Protein AF-A0A534PWY9-F1 (afdb_monomer_lite)

Foldseek 3Di:
DDDDDDDDDDDDPPPDDDDDDDDDPPDDDDDPDPPDDDADDDCDCVGRVVVVVVCCVVVVHDDDDDDDDPVVPDDDDDDDDDDDDDDDDDDDDDDDDDDDDDDDDDPDDPDDDDWALDDAFQDDDQQPQFDWDDDPNFIKTKHWHRRLQLRPAFAEEEEEEAAAQPPQDYQQCSDLQFFRLSLLQNVCLLVLLFFTHMYMYHDDNHNQPALPPAPQRVVVRNCVRCVQRRGHHDLQRYAYAYAARLLVDCNGHLLVCLLVQCDYPNHHYQEHHYFLYQQDLVSLLSNQVSNVVPQHYEYHYEHQQCGSHNHGPDQCSSCVSNQQNDFDPDDDPQGDPVQFDPTKTWNVPHTPIYIHTHGNLVCLVVCQVVCVVSSRGNDPPGSRVSSSSVCSSRVRSVRGTRDVSSVVSSPDNDDPPPPPDDDDPPPPPDDDDQDVPQAAAEDFDPDPPFAAQDLDDFQDFDCQAFAQFWRDHPDPQTLFWWGQGVVRDTGGDDPCSQCFFFQRQDVPVVARQFGQQFGWTDDAFFTFTADRAKFFFAEKHQDPDPPPRQFMWTWTCHPSQKIKIFTQFGPVFQVVQVNDGGDIHHHGRGRTGWTDDPPGTTTGIFIFGHPDRDDDIDGVVVPSVVCNGGGRCRVVSSCCSRPHD

Structure (mmCIF, N/CA/C/O backbone):
data_AF-A0A534PWY9-F1
#
_entry.id   AF-A0A534PWY9-F1
#
loop_
_atom_site.group_PDB
_atom_site.id
_atom_site.type_symbol
_atom_site.label_atom_id
_atom_site.label_alt_id
_atom_site.label_comp_id
_atom_site.label_asym_id
_atom_site.label_entity_id
_atom_site.label_seq_id
_atom_site.pdbx_PDB_ins_code
_atom_site.Cartn_x
_atom_site.Cartn_y
_atom_site.Cartn_z
_atom_site.occupancy
_atom_site.B_iso_or_equiv
_atom_site.auth_seq_id
_atom_site.auth_comp_id
_atom_site.auth_asym_id
_atom_site.auth_atom_id
_atom_site.pdbx_PDB_model_num
ATOM 1 N N . MET A 1 1 ? -23.259 -20.822 -62.356 1.00 43.41 1 MET A N 1
ATOM 2 C CA . MET A 1 1 ? -21.806 -20.964 -62.559 1.00 43.41 1 MET A CA 1
ATOM 3 C C . MET A 1 1 ? -21.188 -19.603 -62.324 1.00 43.41 1 MET A C 1
ATOM 5 O O . MET A 1 1 ? -21.404 -18.714 -63.133 1.00 43.41 1 MET A O 1
ATOM 9 N N . ALA A 1 2 ? -20.560 -19.422 -61.169 1.00 28.80 2 ALA A N 1
ATOM 10 C CA . ALA A 1 2 ? -19.677 -18.302 -60.879 1.00 28.80 2 ALA A CA 1
ATOM 11 C C . ALA A 1 2 ? -18.667 -18.822 -59.855 1.00 28.80 2 ALA A C 1
ATOM 13 O O . ALA A 1 2 ? -19.056 -19.468 -58.879 1.00 28.80 2 ALA A O 1
ATOM 14 N N . ASP A 1 3 ? -17.400 -18.648 -60.193 1.00 30.19 3 ASP A N 1
ATOM 15 C CA . ASP A 1 3 ? -16.276 -19.417 -59.693 1.00 30.19 3 ASP A CA 1
ATOM 16 C C . ASP A 1 3 ? -15.958 -19.168 -58.218 1.00 30.19 3 ASP A C 1
ATOM 18 O O . ASP A 1 3 ? -15.994 -18.048 -57.709 1.00 30.19 3 ASP A O 1
ATOM 22 N N . SER A 1 4 ? -15.607 -20.266 -57.550 1.00 35.75 4 SER A N 1
ATOM 23 C CA . SER A 1 4 ? -14.857 -20.272 -56.303 1.00 35.75 4 SER A CA 1
ATOM 24 C C . SER A 1 4 ? -13.486 -19.644 -56.560 1.00 35.75 4 SER A C 1
ATOM 26 O O . SER A 1 4 ? -12.719 -20.145 -57.380 1.00 35.75 4 SER A O 1
ATOM 28 N N . ILE A 1 5 ? -13.174 -18.559 -55.853 1.00 27.45 5 ILE A N 1
ATOM 29 C CA . ILE A 1 5 ? -11.797 -18.089 -55.701 1.00 27.45 5 ILE A CA 1
ATOM 30 C C . ILE A 1 5 ? -11.354 -18.501 -54.299 1.00 27.45 5 ILE A C 1
ATOM 32 O O . ILE A 1 5 ? -11.656 -17.837 -53.309 1.00 27.45 5 ILE A O 1
ATOM 36 N N . CYS A 1 6 ? -10.659 -19.637 -54.234 1.00 37.72 6 CYS A N 1
ATOM 37 C CA . CYS A 1 6 ? -9.704 -19.923 -53.173 1.00 37.72 6 CYS A CA 1
ATOM 38 C C . CYS A 1 6 ? -8.587 -18.876 -53.244 1.00 37.72 6 CYS A C 1
ATOM 40 O O . CYS A 1 6 ? -7.834 -18.838 -54.215 1.00 37.72 6 CYS A O 1
ATOM 42 N N . GLY A 1 7 ? -8.480 -18.041 -52.216 1.00 26.52 7 GLY A N 1
ATOM 43 C CA . GLY A 1 7 ? -7.232 -17.383 -51.854 1.00 26.52 7 GLY A CA 1
ATOM 44 C C . GLY A 1 7 ? -6.784 -17.972 -50.526 1.00 26.52 7 GLY A C 1
ATOM 45 O O . GLY A 1 7 ? -7.506 -17.849 -49.537 1.00 26.52 7 GLY A O 1
ATOM 46 N N . GLU A 1 8 ? -5.646 -18.661 -50.512 1.00 27.98 8 GLU A N 1
ATOM 47 C CA . GLU A 1 8 ? -4.958 -19.005 -49.268 1.00 27.98 8 GLU A CA 1
ATOM 48 C C . GLU A 1 8 ? -4.619 -17.720 -48.507 1.00 27.98 8 GLU A C 1
ATOM 50 O O . GLU A 1 8 ? -4.169 -16.732 -49.091 1.00 27.98 8 GLU A O 1
ATOM 55 N N . VAL A 1 9 ? -4.852 -17.742 -47.197 1.00 30.64 9 VAL A N 1
ATOM 56 C CA . VAL A 1 9 ? -4.461 -16.673 -46.281 1.00 30.64 9 VAL A CA 1
ATOM 57 C C . VAL A 1 9 ? -3.314 -17.210 -45.435 1.00 30.64 9 VAL A C 1
ATOM 59 O O . VAL A 1 9 ? -3.510 -18.098 -44.610 1.00 30.64 9 VAL A O 1
ATOM 62 N N . GLU A 1 10 ? -2.116 -16.680 -45.660 1.00 28.59 10 GLU A N 1
ATOM 63 C CA . GLU A 1 10 ? -0.951 -16.903 -44.804 1.00 28.59 10 GLU A CA 1
ATOM 64 C C . GLU A 1 10 ? -0.955 -15.875 -43.662 1.00 28.59 10 GLU A C 1
ATOM 66 O O . GLU A 1 10 ? -0.941 -14.665 -43.897 1.00 28.59 10 GLU A O 1
ATOM 71 N N . GLY A 1 11 ? -0.981 -16.356 -42.416 1.00 33.72 11 GLY A N 1
ATOM 72 C CA . GLY A 1 11 ? -0.837 -15.525 -41.220 1.00 33.72 11 GLY A CA 1
ATOM 73 C C . GLY A 1 11 ? -1.316 -16.223 -39.947 1.00 33.72 11 GLY A C 1
ATOM 74 O O . GLY A 1 11 ? -2.439 -16.712 -39.880 1.00 33.72 11 GLY A O 1
ATOM 75 N N . ASP A 1 12 ? -0.459 -16.267 -38.927 1.00 38.44 12 ASP A N 1
ATOM 76 C CA . ASP A 1 12 ? -0.773 -16.813 -37.605 1.00 38.44 12 ASP A CA 1
ATOM 77 C C . ASP A 1 12 ? -1.656 -15.836 -36.802 1.00 38.44 12 ASP A C 1
ATOM 79 O O . ASP A 1 12 ? -1.258 -14.712 -36.485 1.00 38.44 12 ASP A O 1
ATOM 83 N N . TYR A 1 13 ? -2.865 -16.280 -36.456 1.00 38.25 13 TYR A N 1
ATOM 84 C CA . TYR A 1 13 ? -3.861 -15.529 -35.685 1.00 38.25 13 TYR A CA 1
ATOM 85 C C . TYR A 1 13 ? -3.577 -15.494 -34.166 1.00 38.25 13 TYR A C 1
ATOM 87 O O . TYR A 1 13 ? -4.401 -14.995 -33.399 1.00 38.25 13 TYR A O 1
ATOM 95 N N . SER A 1 14 ? -2.430 -16.003 -33.703 1.00 37.28 14 SER A N 1
ATOM 96 C CA . SER A 1 14 ? -2.077 -16.088 -32.276 1.00 37.28 14 SER A CA 1
ATOM 97 C C . SER A 1 14 ? -1.596 -14.772 -31.640 1.00 37.28 14 SER A C 1
ATOM 99 O O . SER A 1 14 ? -1.541 -14.668 -30.413 1.00 37.28 14 SER A O 1
ATOM 101 N N . VAL A 1 15 ? -1.276 -13.746 -32.440 1.00 36.62 15 VAL A N 1
ATOM 102 C CA . VAL A 1 15 ? -0.530 -12.559 -31.967 1.00 36.62 15 VAL A CA 1
ATOM 103 C C . VAL A 1 15 ? -1.431 -11.410 -31.479 1.00 36.62 15 VAL A C 1
ATOM 105 O O . VAL A 1 15 ? -0.988 -10.561 -30.706 1.00 36.62 15 VAL A O 1
ATOM 108 N N . VAL A 1 16 ? -2.714 -11.376 -31.860 1.00 37.12 16 VAL A N 1
ATOM 109 C CA . VAL A 1 16 ? -3.681 -10.371 -31.374 1.00 37.12 16 VAL A CA 1
ATOM 110 C C . VAL A 1 16 ? -4.978 -11.063 -30.969 1.00 37.12 16 VAL A C 1
ATOM 112 O O . VAL A 1 16 ? -5.701 -11.586 -31.812 1.00 37.12 16 VAL A O 1
ATOM 115 N N . LYS A 1 17 ? -5.307 -11.044 -29.669 1.00 34.59 17 LYS A N 1
ATOM 116 C CA . LYS A 1 17 ? -6.608 -11.527 -29.180 1.00 34.59 17 LYS A CA 1
ATOM 117 C C . LYS A 1 17 ? -7.722 -10.632 -29.723 1.00 34.59 17 LYS A C 1
ATOM 119 O O . LYS A 1 17 ? -7.823 -9.464 -29.355 1.00 34.59 17 LYS A O 1
ATOM 124 N N . VAL A 1 18 ? -8.561 -11.199 -30.581 1.00 36.09 18 VAL A N 1
ATOM 125 C CA . VAL A 1 18 ? -9.752 -10.544 -31.128 1.00 36.09 18 VAL A CA 1
ATOM 126 C C . VAL A 1 18 ? -10.909 -10.696 -30.139 1.00 36.09 18 VAL A C 1
ATOM 128 O O . VAL A 1 18 ? -11.182 -11.796 -29.663 1.00 36.09 18 VAL A O 1
ATOM 131 N N . GLN A 1 19 ? -11.606 -9.598 -29.844 1.00 38.47 19 GLN A N 1
ATOM 132 C CA . GLN A 1 19 ? -12.877 -9.610 -29.119 1.00 38.47 19 GLN A CA 1
ATOM 133 C C . GLN A 1 19 ? -13.983 -9.103 -30.040 1.00 38.47 19 GLN A C 1
ATOM 135 O O . GLN A 1 19 ? -13.913 -7.989 -30.558 1.00 38.47 19 GLN A O 1
ATOM 140 N N . LEU A 1 20 ? -15.001 -9.937 -30.235 1.00 36.94 20 LEU A N 1
ATOM 141 C CA . LEU A 1 20 ? -16.223 -9.586 -30.946 1.00 36.94 20 LEU A CA 1
ATOM 142 C C . LEU A 1 20 ? -17.257 -9.118 -29.918 1.00 36.94 20 LEU A C 1
ATOM 144 O O . LEU A 1 20 ? -17.500 -9.811 -28.932 1.00 36.94 20 LEU A O 1
ATOM 148 N N . ALA A 1 21 ? -17.869 -7.959 -30.150 1.00 43.12 21 ALA A N 1
ATOM 149 C CA . ALA A 1 21 ? -18.995 -7.468 -29.364 1.00 43.12 21 ALA A CA 1
ATOM 150 C C . ALA A 1 21 ? -20.155 -7.167 -30.319 1.00 43.12 21 ALA A C 1
ATOM 152 O O . ALA A 1 21 ? -20.000 -6.381 -31.255 1.00 43.12 21 ALA A O 1
ATOM 153 N N . GLY A 1 22 ? -21.300 -7.820 -30.113 1.00 38.31 22 GLY A N 1
ATOM 154 C CA . GLY A 1 22 ? -22.520 -7.507 -30.852 1.00 38.31 22 GLY A CA 1
ATOM 155 C C . GLY A 1 22 ? -23.095 -6.173 -30.378 1.00 38.31 22 GLY A C 1
ATOM 156 O O . GLY A 1 22 ? -23.208 -5.956 -29.175 1.00 38.31 22 GLY A O 1
ATOM 157 N N . GLY A 1 23 ? -23.449 -5.298 -31.317 1.00 45.97 23 GLY A N 1
ATOM 158 C CA . GLY A 1 23 ? -24.208 -4.075 -31.060 1.00 45.97 23 GLY A CA 1
ATOM 159 C C . GLY A 1 23 ? -25.472 -4.056 -31.915 1.00 45.97 23 GLY A C 1
ATOM 160 O O . GLY A 1 23 ? -25.456 -4.492 -33.069 1.00 45.97 23 GLY A O 1
ATOM 161 N N . GLY A 1 24 ? -26.578 -3.587 -31.347 1.00 43.78 24 GLY A N 1
ATOM 162 C CA . GLY A 1 24 ? -27.819 -3.335 -32.064 1.00 43.78 24 GLY A CA 1
ATOM 163 C C . GLY A 1 24 ? -27.692 -2.169 -33.049 1.00 43.78 24 GLY A C 1
ATOM 164 O O . GLY A 1 24 ? -26.745 -1.388 -33.019 1.00 43.78 24 GLY A O 1
ATOM 165 N N . LYS A 1 25 ? -28.695 -2.015 -33.923 1.00 45.00 25 LYS A N 1
ATOM 166 C CA . LYS A 1 25 ? -28.758 -0.950 -34.948 1.00 45.00 25 LYS A CA 1
ATOM 167 C C . LYS A 1 25 ? -28.678 0.480 -34.385 1.00 45.00 25 LYS A C 1
ATOM 169 O O . LYS A 1 25 ? -28.366 1.399 -35.134 1.00 45.00 25 LYS A O 1
ATOM 174 N N . GLU A 1 26 ? -28.969 0.639 -33.097 1.00 49.69 26 GLU A N 1
ATOM 175 C CA . GLU A 1 26 ? -29.004 1.912 -32.367 1.00 49.69 26 GLU A CA 1
ATOM 176 C C . GLU A 1 26 ? -27.735 2.149 -31.516 1.00 49.69 26 GLU A C 1
ATOM 178 O O . GLU A 1 26 ? -27.579 3.219 -30.922 1.00 49.69 26 GLU A O 1
ATOM 183 N N . ASP A 1 27 ? -26.810 1.183 -31.447 1.00 47.84 27 ASP A N 1
ATOM 184 C CA . ASP A 1 27 ? -25.647 1.276 -30.563 1.00 47.84 27 ASP A CA 1
ATOM 185 C C . ASP A 1 27 ? -24.537 2.146 -31.162 1.00 47.84 27 ASP A C 1
ATOM 187 O O . ASP A 1 27 ? -24.093 1.974 -32.300 1.00 47.84 27 ASP A O 1
ATOM 191 N N . LYS A 1 28 ? -24.028 3.082 -30.354 1.00 51.69 28 LYS A N 1
ATOM 192 C CA . LYS A 1 28 ? -22.811 3.837 -30.673 1.00 51.69 28 LYS A CA 1
ATOM 193 C C . LYS A 1 28 ? -21.602 2.984 -30.292 1.00 51.69 28 LYS A C 1
ATOM 195 O O . LYS A 1 28 ? -21.470 2.646 -29.116 1.00 51.69 28 LYS A O 1
ATOM 200 N N . PRO A 1 29 ? -20.697 2.654 -31.225 1.00 51.09 29 PRO A N 1
ATOM 201 C CA . PRO A 1 29 ? -19.582 1.777 -30.910 1.00 51.09 29 PRO A CA 1
ATOM 202 C C . PRO A 1 29 ? -18.605 2.467 -29.948 1.00 51.09 29 PRO A C 1
ATOM 204 O O . PRO A 1 29 ? -18.184 3.607 -30.160 1.00 51.09 29 PRO A O 1
ATOM 207 N N . VAL A 1 30 ? -18.243 1.761 -28.876 1.00 49.97 30 VAL A N 1
ATOM 208 C CA . VAL A 1 30 ? -17.301 2.217 -27.844 1.00 49.97 30 VAL A CA 1
ATOM 209 C C . VAL A 1 30 ? -16.000 1.430 -27.981 1.00 49.97 30 VAL A C 1
ATOM 211 O O . VAL A 1 30 ? -16.003 0.264 -28.371 1.00 49.97 30 VAL A O 1
ATOM 214 N N . ARG A 1 31 ? -14.861 2.066 -27.686 1.00 47.91 31 ARG A N 1
ATOM 215 C CA . ARG A 1 31 ? -13.558 1.390 -27.731 1.00 47.91 31 ARG A CA 1
ATOM 216 C C . ARG A 1 31 ? -13.503 0.281 -26.670 1.00 47.91 31 ARG A C 1
ATOM 218 O O . ARG A 1 31 ? -13.743 0.594 -25.506 1.00 47.91 31 ARG A O 1
ATOM 225 N N . PRO A 1 32 ? -13.104 -0.953 -27.024 1.00 48.88 32 PRO A N 1
ATOM 226 C CA . PRO A 1 32 ? -12.962 -2.029 -26.043 1.00 48.88 32 PRO A CA 1
ATOM 227 C C . PRO A 1 32 ? -11.806 -1.786 -25.061 1.00 48.88 32 PRO A C 1
ATOM 229 O O . PRO A 1 32 ? -11.907 -2.125 -23.888 1.00 48.88 32 PRO A O 1
ATOM 232 N N . THR A 1 33 ? -10.702 -1.182 -25.528 1.00 44.66 33 THR A N 1
ATOM 233 C CA . THR A 1 33 ? -9.483 -0.929 -24.735 1.00 44.66 33 THR A CA 1
ATOM 234 C C . THR A 1 33 ? -8.721 0.321 -25.206 1.00 44.66 33 THR A C 1
ATOM 236 O O . THR A 1 33 ? -8.916 0.826 -26.319 1.00 44.66 33 THR A O 1
ATOM 239 N N . LYS A 1 34 ? -7.811 0.829 -24.360 1.00 39.66 34 LYS A N 1
ATOM 240 C CA . LYS A 1 34 ? -6.887 1.932 -24.682 1.00 39.66 34 LYS A CA 1
ATOM 241 C C . LYS A 1 34 ? -5.790 1.418 -25.630 1.00 39.66 34 LYS A C 1
ATOM 243 O O . LYS A 1 34 ? -5.000 0.570 -25.243 1.00 39.66 34 LYS A O 1
ATOM 248 N N . GLY A 1 35 ? -5.761 1.928 -26.865 1.00 45.12 35 GLY A N 1
ATOM 249 C CA . GLY A 1 35 ? -4.817 1.518 -27.924 1.00 45.12 35 GLY A CA 1
ATOM 250 C C . GLY A 1 35 ? -5.496 1.035 -29.210 1.00 45.12 35 GLY A C 1
ATOM 251 O O . GLY A 1 35 ? -4.890 1.068 -30.274 1.00 45.12 35 GLY A O 1
ATOM 252 N N . THR A 1 36 ? -6.781 0.682 -29.137 1.00 54.03 36 THR A N 1
ATOM 253 C CA . THR A 1 36 ? -7.567 0.252 -30.300 1.00 54.03 36 THR A CA 1
ATOM 254 C C . THR A 1 36 ? -8.163 1.463 -31.026 1.00 54.03 36 THR A C 1
ATOM 256 O O . THR A 1 36 ? -8.829 2.300 -30.404 1.00 54.03 36 THR A O 1
ATOM 259 N N . GLN A 1 37 ? -7.935 1.578 -32.340 1.00 54.12 37 GLN A N 1
ATOM 260 C CA . GLN A 1 37 ? -8.606 2.567 -33.190 1.00 54.12 37 GLN A CA 1
ATOM 261 C C . GLN A 1 37 ? -9.810 1.926 -33.878 1.00 54.12 37 GLN A C 1
ATOM 263 O O . GLN A 1 37 ? -9.682 0.928 -34.579 1.00 54.12 37 GLN A O 1
ATOM 268 N N . LEU A 1 38 ? -10.987 2.512 -33.662 1.00 57.25 38 LEU A N 1
ATOM 269 C CA . LEU A 1 38 ? -12.215 2.122 -34.338 1.00 57.25 38 LEU A CA 1
ATOM 270 C C . LEU A 1 38 ? -12.353 2.973 -35.606 1.00 57.25 38 LEU A C 1
ATOM 272 O O . LEU A 1 38 ? -12.401 4.200 -35.507 1.00 57.25 38 LEU A O 1
ATOM 276 N N . VAL A 1 39 ? -12.425 2.338 -36.774 1.00 59.88 39 VAL A N 1
ATOM 277 C CA . VAL A 1 39 ? -12.649 3.013 -38.060 1.00 59.88 39 VAL A CA 1
ATOM 278 C C . VAL A 1 39 ? -13.910 2.428 -38.682 1.00 59.88 39 VAL A C 1
ATOM 280 O O . VAL A 1 39 ? -14.023 1.216 -38.830 1.00 59.88 39 VAL A O 1
ATOM 283 N N . TRP A 1 40 ? -14.875 3.283 -39.011 1.00 63.81 40 TRP A N 1
ATOM 284 C CA . TRP A 1 40 ? -16.172 2.884 -39.558 1.00 63.81 40 TRP A CA 1
ATOM 285 C C . TRP A 1 40 ? -16.542 3.758 -40.758 1.00 63.81 40 TRP A C 1
ATOM 287 O O . TRP A 1 40 ? -16.044 4.875 -40.902 1.00 63.81 40 TRP A O 1
ATOM 297 N N . GLY A 1 41 ? -17.432 3.264 -41.618 1.00 62.03 41 GLY A N 1
ATOM 298 C CA . GLY A 1 41 ? -17.909 3.989 -42.799 1.00 62.03 41 GLY A CA 1
ATOM 299 C C . GLY A 1 41 ? -17.793 3.186 -44.094 1.00 62.03 41 GLY A C 1
ATOM 300 O O . GLY A 1 41 ? -17.257 2.082 -44.110 1.00 62.03 41 GLY A O 1
ATOM 301 N N . GLY A 1 42 ? -18.355 3.730 -45.177 1.00 64.50 42 GLY A N 1
ATOM 302 C CA . GLY A 1 42 ? -18.337 3.109 -46.505 1.00 64.50 42 GLY A CA 1
ATOM 303 C C . GLY A 1 42 ? -16.978 3.205 -47.212 1.00 64.50 42 GLY A C 1
ATOM 304 O O . GLY A 1 42 ? -15.975 3.594 -46.629 1.00 64.50 42 GLY A O 1
ATOM 305 N N . LYS A 1 43 ? -16.931 2.851 -48.501 1.00 62.81 43 LYS A N 1
ATOM 306 C CA . LYS A 1 43 ? -15.704 2.959 -49.320 1.00 62.81 43 LYS A CA 1
ATOM 307 C C . LYS A 1 43 ? -15.447 4.372 -49.864 1.00 62.81 43 LYS A C 1
ATOM 309 O O . LYS A 1 43 ? -14.421 4.600 -50.492 1.00 62.81 43 LYS A O 1
ATOM 314 N N . ASP A 1 44 ? -16.374 5.302 -49.649 1.00 76.88 44 ASP A N 1
ATOM 315 C CA . ASP A 1 44 ? -16.249 6.678 -50.125 1.00 76.88 44 ASP A CA 1
ATOM 316 C C . ASP A 1 44 ? -15.232 7.482 -49.296 1.00 76.88 44 ASP A C 1
ATOM 318 O O . ASP A 1 44 ? -15.159 7.329 -48.070 1.00 76.88 44 ASP A O 1
ATOM 322 N N . LEU A 1 45 ? -14.478 8.362 -49.962 1.00 73.50 45 LEU A N 1
ATOM 323 C CA . LEU A 1 45 ? -13.441 9.213 -49.362 1.00 73.50 45 LEU A CA 1
ATOM 324 C C . LEU A 1 45 ? -13.974 10.179 -48.292 1.00 73.50 45 LEU A C 1
ATOM 326 O O . LEU A 1 45 ? -13.189 10.674 -47.483 1.00 73.50 45 LEU A O 1
ATOM 330 N N . SER A 1 46 ? -15.283 10.445 -48.263 1.00 65.94 46 SER A N 1
ATOM 331 C CA . SER A 1 46 ? -15.941 11.248 -47.232 1.00 65.94 46 SER A CA 1
ATOM 332 C C . SER A 1 46 ? -16.120 10.504 -45.904 1.00 65.94 46 SER A C 1
ATOM 334 O O . SER A 1 46 ? -16.611 11.091 -44.940 1.00 65.94 46 SER A O 1
ATOM 336 N N . SER A 1 47 ? -15.783 9.213 -45.842 1.00 74.19 47 SER A N 1
ATOM 337 C CA . SER A 1 47 ? -15.916 8.382 -44.646 1.00 74.19 47 SER A CA 1
ATOM 338 C C . SER A 1 47 ? -14.552 8.016 -44.038 1.00 74.19 47 SER A C 1
ATOM 340 O O . SER A 1 47 ? -13.569 7.896 -44.775 1.00 74.19 47 SER A O 1
ATOM 342 N N . PRO A 1 48 ? -14.466 7.795 -42.709 1.00 71.56 48 PRO A N 1
ATOM 343 C CA . PRO A 1 48 ? -13.209 7.431 -42.051 1.00 71.56 48 PRO A CA 1
ATOM 344 C C . PRO A 1 48 ? -12.524 6.191 -42.651 1.00 71.56 48 PRO A C 1
ATOM 346 O O . PRO A 1 48 ? -11.301 6.174 -42.775 1.00 71.56 48 PRO A O 1
ATOM 349 N N . TRP A 1 49 ? -13.300 5.181 -43.068 1.00 77.19 49 TRP A N 1
ATOM 350 C CA . TRP A 1 49 ? -12.767 3.982 -43.726 1.00 77.19 49 TRP A CA 1
ATOM 351 C C . TRP A 1 49 ? -12.244 4.260 -45.141 1.00 77.19 49 TRP A C 1
ATOM 353 O O . TRP A 1 49 ? -11.105 3.910 -45.446 1.00 77.19 49 TRP A O 1
ATOM 363 N N . GLY A 1 50 ? -13.026 4.931 -45.995 1.00 75.12 50 GLY A N 1
ATOM 364 C CA . GLY A 1 50 ? -12.585 5.256 -47.355 1.00 75.12 50 GLY A CA 1
ATOM 365 C C . GLY A 1 50 ? -11.352 6.166 -47.391 1.00 75.12 50 GLY A C 1
ATOM 366 O O . GLY A 1 50 ? -10.470 5.971 -48.225 1.00 75.12 50 GLY A O 1
ATOM 367 N N . HIS A 1 51 ? -11.225 7.099 -46.441 1.00 69.81 51 HIS A N 1
ATOM 368 C CA . HIS A 1 51 ? -10.034 7.943 -46.312 1.00 69.81 51 HIS A CA 1
ATOM 369 C C . HIS A 1 51 ? -8.782 7.138 -45.924 1.00 69.81 51 HIS A C 1
ATOM 371 O O . HIS A 1 51 ? -7.718 7.323 -46.515 1.00 69.81 51 HIS A O 1
ATOM 377 N N . LEU A 1 52 ? -8.904 6.221 -44.957 1.00 70.31 52 LEU A N 1
ATOM 378 C CA . LEU A 1 52 ? -7.797 5.363 -44.530 1.00 70.31 52 LEU A CA 1
ATOM 379 C C . LEU A 1 52 ? -7.342 4.426 -45.657 1.00 70.31 52 LEU A C 1
ATOM 381 O O . LEU A 1 52 ? -6.144 4.317 -45.908 1.00 70.31 52 LEU A O 1
ATOM 385 N N . ALA A 1 53 ? -8.283 3.805 -46.372 1.00 69.75 53 ALA A N 1
ATOM 386 C CA . ALA A 1 53 ? -7.980 2.928 -47.502 1.00 69.75 53 ALA A CA 1
ATOM 387 C C . ALA A 1 53 ? -7.190 3.656 -48.609 1.00 69.75 53 ALA A C 1
ATOM 389 O O . ALA A 1 53 ? -6.185 3.138 -49.094 1.00 69.75 53 ALA A O 1
ATOM 390 N N . ALA A 1 54 ? -7.574 4.892 -48.942 1.00 71.38 54 ALA A N 1
ATOM 391 C CA . ALA A 1 54 ? -6.876 5.692 -49.948 1.00 71.38 54 ALA A CA 1
ATOM 392 C C . ALA A 1 54 ? -5.459 6.118 -49.519 1.00 71.38 54 ALA A C 1
ATOM 394 O O . ALA A 1 54 ? -4.560 6.222 -50.355 1.00 71.38 54 ALA A O 1
ATOM 395 N N . LEU A 1 55 ? -5.234 6.357 -48.221 1.00 67.25 55 LEU A N 1
ATOM 396 C CA . LEU A 1 55 ? -3.898 6.642 -47.684 1.00 67.25 55 LEU A CA 1
ATOM 397 C C . LEU A 1 55 ? -2.981 5.415 -47.748 1.00 67.25 55 LEU A C 1
ATOM 399 O O . LEU A 1 55 ? -1.797 5.563 -48.051 1.00 67.25 55 LEU A O 1
ATOM 403 N N . ILE A 1 56 ? -3.527 4.222 -47.503 1.00 67.00 56 ILE A N 1
ATOM 404 C CA . ILE A 1 56 ? -2.800 2.950 -47.591 1.00 67.00 56 ILE A CA 1
ATOM 405 C C . ILE A 1 56 ? -2.353 2.688 -49.034 1.00 67.00 56 ILE A C 1
ATOM 407 O O . ILE A 1 56 ? -1.166 2.460 -49.269 1.00 67.00 56 ILE A O 1
ATOM 411 N N . GLU A 1 57 ? -3.263 2.820 -50.007 1.00 68.56 57 GLU A N 1
ATOM 412 C CA . GLU A 1 57 ? -2.933 2.675 -51.433 1.00 68.56 57 GLU A CA 1
ATOM 413 C C . GLU A 1 57 ? -1.880 3.691 -51.888 1.00 68.56 57 GLU A C 1
ATOM 415 O O . GLU A 1 57 ? -0.904 3.334 -52.548 1.00 68.56 57 GLU A O 1
ATOM 420 N N . LYS A 1 58 ? -2.034 4.963 -51.502 1.00 68.38 58 LYS A N 1
ATOM 421 C CA . LYS A 1 58 ? -1.098 6.026 -51.892 1.00 68.38 58 LYS A CA 1
ATOM 422 C C . LYS A 1 58 ? 0.279 5.885 -51.228 1.00 68.38 58 LYS A C 1
ATOM 424 O O . LYS A 1 58 ? 1.265 6.371 -51.779 1.00 68.38 58 LYS A O 1
ATOM 429 N N . GLY A 1 59 ? 0.348 5.245 -50.060 1.00 58.69 59 GLY A N 1
ATOM 430 C CA . GLY A 1 59 ? 1.578 5.003 -49.304 1.00 58.69 59 GLY A CA 1
ATOM 431 C C . GLY A 1 59 ? 2.399 3.799 -49.776 1.00 58.69 59 GLY A C 1
ATOM 432 O O . GLY A 1 59 ? 3.513 3.620 -49.292 1.00 58.69 59 GLY A O 1
ATOM 433 N N . GLY A 1 60 ? 1.881 2.981 -50.702 1.00 44.56 60 GLY A N 1
ATOM 434 C CA . GLY A 1 60 ? 2.593 1.815 -51.243 1.00 44.56 60 GLY A CA 1
ATOM 435 C C . GLY A 1 60 ? 2.837 0.690 -50.229 1.00 44.56 60 GLY A C 1
ATOM 436 O O . GLY A 1 60 ? 3.739 -0.121 -50.429 1.00 44.56 60 GLY A O 1
ATOM 437 N N . GLY A 1 61 ? 2.066 0.650 -49.139 1.00 52.69 61 GLY A N 1
ATOM 438 C CA . GLY A 1 61 ? 2.171 -0.361 -48.086 1.00 52.69 61 GLY A CA 1
ATOM 439 C C . GLY A 1 61 ? 0.901 -1.199 -47.955 1.00 52.69 61 GLY A C 1
ATOM 440 O O . GLY A 1 61 ? -0.179 -0.792 -48.371 1.00 52.69 61 GLY A O 1
ATOM 441 N N . SER A 1 62 ? 1.025 -2.373 -47.343 1.00 51.84 62 SER A N 1
ATOM 442 C CA . SER A 1 62 ? -0.095 -3.229 -46.942 1.00 51.84 62 SER A CA 1
ATOM 443 C C . SER A 1 62 ? -0.345 -3.096 -45.441 1.00 51.84 62 SER A C 1
ATOM 445 O O . SER A 1 62 ? 0.605 -3.067 -44.659 1.00 51.84 62 SER A O 1
ATOM 447 N N . VAL A 1 63 ? -1.612 -3.051 -45.024 1.00 45.94 63 VAL A N 1
ATOM 448 C CA . VAL A 1 63 ? -1.996 -3.031 -43.604 1.00 45.94 63 VAL A CA 1
ATOM 449 C C . VAL A 1 63 ? -2.973 -4.167 -43.351 1.00 45.94 63 VAL A C 1
ATOM 451 O O . VAL A 1 63 ? -3.950 -4.313 -44.084 1.00 45.94 63 VAL A O 1
ATOM 454 N N . SER A 1 64 ? -2.718 -4.965 -42.319 1.00 43.41 64 SER A N 1
ATOM 455 C CA . SER A 1 64 ? -3.632 -6.025 -41.896 1.00 43.41 64 SER A CA 1
ATOM 456 C C . SER A 1 64 ? -4.761 -5.426 -41.062 1.00 43.41 64 SER A C 1
ATOM 458 O O . SER A 1 64 ? -4.515 -4.718 -40.087 1.00 43.41 64 SER A O 1
ATOM 460 N N . TYR A 1 65 ? -6.003 -5.711 -41.440 1.00 50.41 65 TYR A N 1
ATOM 461 C CA . TYR A 1 65 ? -7.201 -5.299 -40.714 1.00 50.41 65 TYR A CA 1
ATOM 462 C C . TYR A 1 65 ? -8.241 -6.418 -40.755 1.00 50.41 65 TYR A C 1
ATOM 464 O O . TYR A 1 65 ? -8.216 -7.274 -41.638 1.00 50.41 65 TYR A O 1
ATOM 472 N N . THR A 1 66 ? -9.179 -6.396 -39.814 1.00 43.91 66 THR A N 1
ATOM 473 C CA . THR A 1 66 ? -10.323 -7.310 -39.811 1.00 43.91 66 THR A CA 1
ATOM 474 C C . THR A 1 66 ? -11.549 -6.560 -40.311 1.00 43.91 66 THR A C 1
ATOM 476 O O . THR A 1 66 ? -11.930 -5.534 -39.749 1.00 43.91 66 THR A O 1
ATOM 479 N N . TYR A 1 67 ? -12.157 -7.060 -41.384 1.00 41.97 67 TYR A N 1
ATOM 480 C CA . TYR A 1 67 ? -13.418 -6.553 -41.913 1.00 41.97 67 TYR A CA 1
ATOM 481 C C . TYR A 1 67 ? -14.582 -7.290 -41.250 1.00 41.97 67 TYR A C 1
ATOM 483 O O . TYR A 1 67 ? -14.594 -8.517 -41.238 1.00 41.97 67 TYR A O 1
ATOM 491 N N . VAL A 1 68 ? -15.556 -6.557 -40.713 1.00 46.62 68 VAL A N 1
ATOM 492 C CA . VAL A 1 68 ? -16.803 -7.136 -40.191 1.00 46.62 68 VAL A CA 1
ATOM 493 C C . VAL A 1 68 ? -17.954 -6.550 -40.999 1.00 46.62 68 VAL A C 1
ATOM 495 O O . VAL A 1 68 ? -18.250 -5.359 -40.878 1.00 46.62 68 VAL A O 1
ATOM 498 N N . HIS A 1 69 ? -18.589 -7.358 -41.852 1.00 43.62 69 HIS A N 1
ATOM 499 C CA . HIS A 1 69 ? -19.772 -6.927 -42.589 1.00 43.62 69 HIS A CA 1
ATOM 500 C C . HIS A 1 69 ? -21.013 -7.133 -41.716 1.00 43.62 69 HIS A C 1
ATOM 502 O O . HIS A 1 69 ? -21.188 -8.183 -41.105 1.00 43.62 69 HIS A O 1
ATOM 508 N N . ALA A 1 70 ? -21.931 -6.164 -41.685 1.00 43.94 70 ALA A N 1
ATOM 509 C CA . ALA A 1 70 ? -23.141 -6.254 -40.855 1.00 43.94 70 ALA A CA 1
ATOM 510 C C . ALA A 1 70 ? -24.027 -7.480 -41.176 1.00 43.94 70 ALA A C 1
ATOM 512 O O . ALA A 1 70 ? -24.836 -7.888 -40.350 1.00 43.94 70 ALA A O 1
ATOM 513 N N . ALA A 1 71 ? -23.878 -8.072 -42.367 1.00 43.66 71 ALA A N 1
ATOM 514 C CA . ALA A 1 71 ? -24.586 -9.292 -42.764 1.00 43.66 71 ALA A CA 1
ATOM 515 C C . ALA A 1 71 ? -23.985 -10.590 -42.187 1.00 43.66 71 ALA A C 1
ATOM 517 O O . ALA A 1 71 ? -24.682 -11.603 -42.180 1.00 43.66 71 ALA A O 1
ATOM 518 N N . ASP A 1 72 ? -22.743 -10.552 -41.691 1.00 42.84 72 ASP A N 1
ATOM 519 C CA . ASP A 1 72 ? -22.049 -11.701 -41.087 1.00 42.84 72 ASP A CA 1
ATOM 520 C C . ASP A 1 72 ? -22.485 -11.929 -39.627 1.00 42.84 72 ASP A C 1
ATOM 522 O O . ASP A 1 72 ? -22.184 -12.953 -39.020 1.00 42.84 72 ASP A O 1
ATOM 526 N N . LEU A 1 73 ? -23.254 -10.992 -39.062 1.00 47.00 73 LEU A N 1
ATOM 527 C CA . LEU A 1 73 ? -23.907 -11.114 -37.762 1.00 47.00 73 LEU A CA 1
ATOM 528 C C . LEU A 1 73 ? -25.273 -11.799 -37.931 1.00 47.00 73 LEU A C 1
ATOM 530 O O . LEU A 1 73 ? -26.322 -11.154 -37.895 1.00 47.00 73 LEU A O 1
ATOM 534 N N . LYS A 1 74 ? -25.273 -13.120 -38.127 1.00 40.75 74 LYS A N 1
ATOM 535 C CA . LYS A 1 74 ? -26.479 -13.954 -38.019 1.00 40.75 74 LYS A CA 1
ATOM 536 C C . LYS A 1 74 ? -26.262 -15.082 -37.019 1.00 40.75 74 LYS A C 1
ATOM 538 O O . LYS A 1 74 ? -25.767 -16.137 -37.378 1.00 40.75 74 LYS A O 1
ATOM 543 N N . GLU A 1 75 ? -26.628 -14.815 -35.771 1.00 40.38 75 GLU A N 1
ATOM 544 C CA . GLU A 1 75 ? -27.692 -15.504 -35.021 1.00 40.38 75 GLU A CA 1
ATOM 545 C C . GLU A 1 75 ? -27.727 -14.941 -33.584 1.00 40.38 75 GLU A C 1
ATOM 547 O O . GLU A 1 75 ? -26.671 -14.737 -32.981 1.00 40.38 75 GLU A O 1
ATOM 552 N N . PRO A 1 76 ? -28.907 -14.622 -33.021 1.00 41.19 76 PRO A N 1
ATOM 553 C CA . PRO A 1 76 ? -28.997 -14.151 -31.646 1.00 41.19 76 PRO A CA 1
ATOM 554 C C . PRO A 1 76 ? -28.802 -15.322 -30.675 1.00 41.19 76 PRO A C 1
ATOM 556 O O . PRO A 1 76 ? -29.566 -16.286 -30.687 1.00 41.19 76 PRO A O 1
ATOM 559 N N . LEU A 1 77 ? -27.800 -15.214 -29.799 1.00 32.16 77 LEU A N 1
ATOM 560 C CA . LEU A 1 77 ? -27.688 -16.055 -28.607 1.00 32.16 77 LEU A CA 1
ATOM 561 C C . LEU A 1 77 ? -28.932 -15.835 -27.736 1.00 32.16 77 LEU A C 1
ATOM 563 O O . LEU A 1 77 ? -29.161 -14.737 -27.226 1.00 32.16 77 LEU A O 1
ATOM 567 N N . VAL A 1 78 ? -29.743 -16.884 -27.604 1.00 31.78 78 VAL A N 1
ATOM 568 C CA . VAL A 1 78 ? -30.940 -16.912 -26.761 1.00 31.78 78 VAL A CA 1
ATOM 569 C C . VAL A 1 78 ? -30.514 -16.786 -25.301 1.00 31.78 78 VAL A C 1
ATOM 571 O O . VAL A 1 78 ? -29.862 -17.671 -24.748 1.00 31.78 78 VAL A O 1
ATOM 574 N N . VAL A 1 79 ? -30.890 -15.672 -24.677 1.00 33.09 79 VAL A N 1
ATOM 575 C CA . VAL A 1 79 ? -30.865 -15.512 -23.223 1.00 33.09 79 VAL A CA 1
ATOM 576 C C . VAL A 1 79 ? -32.049 -16.301 -22.673 1.00 33.09 79 VAL A C 1
ATOM 578 O O . VAL A 1 79 ? -33.196 -15.990 -22.986 1.00 33.09 79 VAL A O 1
ATOM 581 N N . VAL A 1 80 ? -31.776 -17.336 -21.880 1.00 30.22 80 VAL A N 1
ATOM 582 C CA . VAL A 1 80 ? -32.817 -18.041 -21.126 1.00 30.22 80 VAL A CA 1
ATOM 583 C C . VAL A 1 80 ? -33.237 -17.135 -19.972 1.00 30.22 80 VAL A C 1
ATOM 585 O O . VAL A 1 80 ? -32.500 -16.966 -19.003 1.00 30.22 80 VAL A O 1
ATOM 588 N N . THR A 1 81 ? -34.405 -16.517 -20.105 1.00 33.31 81 THR A N 1
ATOM 589 C CA . THR A 1 81 ? -35.151 -15.922 -18.995 1.00 33.31 81 THR A CA 1
ATOM 590 C C . THR A 1 81 ? -36.241 -16.907 -18.592 1.00 33.31 81 THR A C 1
ATOM 592 O O . THR A 1 81 ? -37.173 -17.130 -19.362 1.00 33.31 81 THR A O 1
ATOM 595 N N . ASP A 1 82 ? -36.117 -17.499 -17.408 1.00 36.78 82 ASP A N 1
ATOM 596 C CA . ASP A 1 82 ? -37.212 -18.226 -16.767 1.00 36.78 82 ASP A CA 1
ATOM 597 C C . ASP A 1 82 ? -38.116 -17.210 -16.070 1.00 36.78 82 ASP A C 1
ATOM 599 O O . ASP A 1 82 ? -37.693 -16.672 -15.056 1.00 36.78 82 ASP A O 1
ATOM 603 N N . GLU A 1 83 ? -39.321 -16.962 -16.600 1.00 34.19 83 GLU A N 1
ATOM 604 C CA . GLU A 1 83 ? -40.560 -16.773 -15.820 1.00 34.19 83 GLU A CA 1
ATOM 605 C C . GLU A 1 83 ? -41.805 -17.038 -16.702 1.00 34.19 83 GLU A C 1
ATOM 607 O O . GLU A 1 83 ? -42.053 -16.320 -17.666 1.00 34.19 83 GLU A O 1
ATOM 612 N N . GLY A 1 84 ? -42.609 -18.036 -16.301 1.00 34.47 84 GLY A N 1
ATOM 613 C CA . GLY A 1 84 ? -44.082 -17.971 -16.267 1.00 34.47 84 GLY A CA 1
ATOM 614 C C . GLY A 1 84 ? -44.907 -18.446 -17.477 1.00 34.47 84 GLY A C 1
ATOM 615 O O . GLY A 1 84 ? -44.955 -17.758 -18.483 1.00 34.47 84 GLY A O 1
ATOM 616 N N . GLU A 1 85 ? -45.636 -19.567 -17.315 1.00 32.50 85 GLU A N 1
ATOM 617 C CA . GLU A 1 85 ? -47.102 -19.742 -17.550 1.00 32.50 85 GLU A CA 1
ATOM 618 C C . GLU A 1 85 ? -47.488 -21.246 -17.506 1.00 32.50 85 GLU A C 1
ATOM 620 O O . GLU A 1 85 ? -46.955 -22.070 -18.241 1.00 32.50 85 GLU A O 1
ATOM 625 N N . THR A 1 86 ? -48.148 -21.694 -16.427 1.00 35.81 86 THR A N 1
ATOM 626 C CA . THR A 1 86 ? -49.564 -22.137 -16.310 1.00 35.81 86 THR A CA 1
ATOM 627 C C . THR A 1 86 ? -50.011 -23.295 -17.205 1.00 35.81 86 THR A C 1
ATOM 629 O O . THR A 1 86 ? -50.191 -23.104 -18.399 1.00 35.81 86 THR A O 1
ATOM 632 N N . HIS A 1 87 ? -50.341 -24.441 -16.587 1.00 34.28 87 HIS A N 1
ATOM 633 C CA . HIS A 1 87 ? -51.559 -25.213 -16.886 1.00 34.28 87 HIS A CA 1
ATOM 634 C C . HIS A 1 87 ? -51.922 -26.207 -15.762 1.00 34.28 87 HIS A C 1
ATOM 636 O O . HIS A 1 87 ? -51.062 -26.859 -15.172 1.00 34.28 87 HIS A O 1
ATOM 642 N N . GLU A 1 88 ? -53.226 -26.259 -15.484 1.00 34.69 88 GLU A N 1
ATOM 643 C CA . GLU A 1 88 ? -53.973 -27.115 -14.553 1.00 34.69 88 GLU A CA 1
ATOM 644 C C . GLU A 1 88 ? -54.071 -28.576 -15.050 1.00 34.69 88 GLU A C 1
ATOM 646 O O . GLU A 1 88 ? -54.287 -28.801 -16.238 1.00 34.69 88 GLU A O 1
ATOM 651 N N . ASP A 1 89 ? -53.883 -29.573 -14.173 1.00 32.09 89 ASP A N 1
ATOM 652 C CA . ASP A 1 89 ? -54.935 -30.433 -13.577 1.00 32.09 89 ASP A CA 1
ATOM 653 C C . ASP A 1 89 ? -54.408 -31.793 -13.046 1.00 32.09 89 ASP A C 1
ATOM 655 O O . ASP A 1 89 ? -53.397 -32.335 -13.481 1.00 32.09 89 ASP A O 1
ATOM 659 N N . ALA A 1 90 ? -55.116 -32.282 -12.024 1.00 34.66 90 ALA A N 1
ATOM 660 C CA . ALA A 1 90 ? -54.759 -33.190 -10.918 1.00 34.66 90 ALA A CA 1
ATOM 661 C C . ALA A 1 90 ? -54.763 -34.728 -11.220 1.00 34.66 90 ALA A C 1
ATOM 663 O O . ALA A 1 90 ? -54.878 -35.124 -12.375 1.00 34.66 90 ALA A O 1
ATOM 664 N N . PRO A 1 91 ? -54.852 -35.638 -10.212 1.00 57.50 91 PRO A N 1
ATOM 665 C CA . PRO A 1 91 ? -53.957 -35.927 -9.071 1.00 57.50 91 PRO A CA 1
ATOM 666 C C . PRO A 1 91 ? -53.539 -37.425 -8.987 1.00 57.50 91 PRO A C 1
ATOM 668 O O . PRO A 1 91 ? -54.198 -38.276 -9.578 1.00 57.50 91 PRO A O 1
ATOM 671 N N . ALA A 1 92 ? -52.524 -37.762 -8.170 1.00 34.12 92 ALA A N 1
ATOM 672 C CA . ALA A 1 92 ? -52.596 -38.773 -7.086 1.00 34.12 92 ALA A CA 1
ATOM 673 C C . ALA A 1 92 ? -51.217 -39.287 -6.600 1.00 34.12 92 ALA A C 1
ATOM 675 O O . ALA A 1 92 ? -50.304 -39.520 -7.385 1.00 34.12 92 ALA A O 1
ATOM 676 N N . ASP A 1 93 ? -51.190 -39.532 -5.285 1.00 33.25 93 ASP A N 1
ATOM 677 C CA . ASP A 1 93 ? -50.345 -40.431 -4.482 1.00 33.25 93 ASP A CA 1
ATOM 678 C C . ASP A 1 93 ? -48.952 -39.986 -3.968 1.00 33.25 93 ASP A C 1
ATOM 680 O O . ASP A 1 93 ? -47.919 -40.033 -4.632 1.00 33.25 93 ASP A O 1
ATOM 684 N N . GLU A 1 94 ? -48.955 -39.642 -2.669 1.00 36.94 94 GLU A N 1
ATOM 685 C CA . GLU A 1 94 ? -47.860 -39.769 -1.686 1.00 36.94 94 GLU A CA 1
ATOM 686 C C . GLU A 1 94 ? -47.356 -41.238 -1.543 1.00 36.94 94 GLU A C 1
ATOM 688 O O . GLU A 1 94 ? -48.027 -42.132 -2.061 1.00 36.94 94 GLU A O 1
ATOM 693 N N . PRO A 1 95 ? -46.301 -41.593 -0.747 1.00 53.03 95 PRO A N 1
ATOM 694 C CA . PRO A 1 95 ? -45.405 -40.788 0.117 1.00 53.03 95 PRO A CA 1
ATOM 695 C C . PRO A 1 95 ? -43.892 -41.156 0.024 1.00 53.03 95 PRO A C 1
ATOM 697 O O . PRO A 1 95 ? -43.530 -42.247 -0.412 1.00 53.03 95 PRO A O 1
ATOM 700 N N . LYS A 1 96 ? -42.994 -40.335 0.609 1.00 31.92 96 LYS A N 1
ATOM 701 C CA . LYS A 1 96 ? -42.151 -40.702 1.789 1.00 31.92 96 LYS A CA 1
ATOM 702 C C . LYS A 1 96 ? -41.005 -39.718 2.090 1.00 31.92 96 LYS A C 1
ATOM 704 O O . LYS A 1 96 ? -40.251 -39.296 1.225 1.00 31.92 96 LYS A O 1
ATOM 709 N N . LYS A 1 97 ? -40.877 -39.447 3.394 1.00 38.31 97 LYS A N 1
ATOM 710 C CA . LYS A 1 97 ? -39.856 -38.667 4.114 1.00 38.31 97 LYS A CA 1
ATOM 711 C C . LYS A 1 97 ? -38.426 -39.223 3.986 1.00 38.31 97 LYS A C 1
ATOM 713 O O . LYS A 1 97 ? -38.220 -40.409 4.227 1.00 38.31 97 LYS A O 1
ATOM 718 N N . ALA A 1 98 ? -37.460 -38.314 3.865 1.00 32.62 98 ALA A N 1
ATOM 719 C CA . ALA A 1 98 ? -36.139 -38.363 4.510 1.00 32.62 98 ALA A CA 1
ATOM 720 C C . ALA A 1 98 ? -35.774 -36.898 4.858 1.00 32.62 98 ALA A C 1
ATOM 722 O O . ALA A 1 98 ? -35.841 -36.038 3.990 1.00 32.62 98 ALA A O 1
ATOM 723 N N . ALA A 1 99 ? -35.712 -36.480 6.131 1.00 32.75 99 ALA A N 1
ATOM 724 C CA . ALA A 1 99 ? -34.522 -36.545 6.998 1.00 32.75 99 ALA A CA 1
ATOM 725 C C . ALA A 1 99 ? -33.265 -36.112 6.213 1.00 32.75 99 ALA A C 1
ATOM 727 O O . ALA A 1 99 ? -32.845 -36.835 5.326 1.00 32.75 99 ALA A O 1
ATOM 728 N N . GLY A 1 100 ? -32.658 -34.941 6.389 1.00 36.97 100 GLY A N 1
ATOM 729 C CA . GLY A 1 100 ? -32.524 -34.107 7.574 1.00 36.97 100 GLY A CA 1
ATOM 730 C C . GLY A 1 100 ? -31.044 -34.097 7.929 1.00 36.97 100 GLY A C 1
ATOM 731 O O . GLY A 1 100 ? -30.645 -34.913 8.744 1.00 36.97 100 GLY A O 1
ATOM 732 N N . ASP A 1 101 ? -30.264 -33.197 7.325 1.00 29.34 101 ASP A N 1
ATOM 733 C CA . ASP A 1 101 ? -28.866 -32.987 7.702 1.00 29.34 101 ASP A CA 1
ATOM 734 C C . ASP A 1 101 ? -28.586 -31.515 7.998 1.00 29.34 101 ASP A C 1
ATOM 736 O O . ASP A 1 101 ? -28.916 -30.595 7.250 1.00 29.34 101 ASP A O 1
ATOM 740 N N . LYS A 1 102 ? -28.016 -31.332 9.183 1.00 32.25 102 LYS A N 1
ATOM 741 C CA . LYS A 1 102 ? -27.711 -30.085 9.869 1.00 32.25 102 LYS A CA 1
ATOM 742 C C . LYS A 1 102 ? -26.217 -29.814 9.652 1.00 32.25 102 LYS A C 1
ATOM 744 O O . LYS A 1 102 ? -25.425 -30.664 10.057 1.00 32.25 102 LYS A O 1
ATOM 749 N N . PRO A 1 103 ? -25.786 -28.679 9.075 1.00 33.09 103 PRO A N 1
ATOM 750 C CA . PRO A 1 103 ? -24.361 -28.397 8.976 1.00 33.09 103 PRO A CA 1
ATOM 751 C C . PRO A 1 103 ? -23.809 -28.067 10.362 1.00 33.09 103 PRO A C 1
ATOM 753 O O . PRO A 1 103 ? -24.303 -27.172 11.055 1.00 33.09 103 PRO A O 1
ATOM 756 N N . ALA A 1 104 ? -22.800 -28.827 10.774 1.00 28.95 104 ALA A N 1
ATOM 757 C CA . ALA A 1 104 ? -22.017 -28.570 11.968 1.00 28.95 104 ALA A CA 1
ATOM 758 C C . ALA A 1 104 ? -21.228 -27.264 11.797 1.00 28.95 104 ALA A C 1
ATOM 760 O O . ALA A 1 104 ? -20.486 -27.097 10.834 1.00 28.95 104 ALA A O 1
ATOM 761 N N . ALA A 1 105 ? -21.391 -26.347 12.748 1.00 33.41 105 ALA A N 1
ATOM 762 C CA . ALA A 1 105 ? -20.553 -25.167 12.875 1.00 33.41 105 ALA A CA 1
ATOM 763 C C . ALA A 1 105 ? -19.199 -25.579 13.479 1.00 33.41 105 ALA A C 1
ATOM 765 O O . ALA A 1 105 ? -19.134 -25.943 14.654 1.00 33.41 105 ALA A O 1
ATOM 766 N N . SER A 1 106 ? -18.129 -25.531 12.685 1.00 29.75 106 SER A N 1
ATOM 767 C CA . SER A 1 106 ? -16.751 -25.581 13.179 1.00 29.75 106 SER A CA 1
ATOM 768 C C . SER A 1 106 ? -16.326 -24.170 13.586 1.00 29.75 106 SER A C 1
ATOM 770 O O . SER A 1 106 ? -16.119 -23.297 12.747 1.00 29.75 106 SER A O 1
ATOM 772 N N . GLY A 1 107 ? -16.259 -23.935 14.896 1.00 32.84 107 GLY A N 1
ATOM 773 C CA . GLY A 1 107 ? -15.786 -22.690 15.497 1.00 32.84 107 GLY A CA 1
ATOM 774 C C . GLY A 1 107 ? -14.263 -22.621 15.570 1.00 32.84 107 GLY A C 1
ATOM 775 O O . GLY A 1 107 ? -13.715 -22.552 16.670 1.00 32.84 107 GLY A O 1
ATOM 776 N N . ASP A 1 108 ? -13.590 -22.632 14.421 1.00 30.27 108 ASP A N 1
ATOM 777 C CA . ASP A 1 108 ? -12.156 -22.357 14.374 1.00 30.27 108 ASP A CA 1
ATOM 778 C C . ASP A 1 108 ? -11.933 -20.847 14.495 1.00 30.27 108 ASP A C 1
ATOM 780 O O . ASP A 1 108 ? -12.401 -20.049 13.681 1.00 30.27 108 ASP A O 1
ATOM 784 N N . LYS A 1 109 ? -11.238 -20.439 15.563 1.00 33.09 109 LYS A N 1
ATOM 785 C CA . LYS A 1 109 ? -10.700 -19.080 15.669 1.00 33.09 109 LYS A CA 1
ATOM 786 C C . LYS A 1 109 ? -9.745 -18.851 14.489 1.00 33.09 109 LYS A C 1
ATOM 788 O O . LYS A 1 109 ? -8.917 -19.732 14.248 1.00 33.09 109 LYS A O 1
ATOM 793 N N . PRO A 1 110 ? -9.795 -17.691 13.811 1.00 35.62 110 PRO A N 1
ATOM 794 C CA . PRO A 1 110 ? -8.787 -17.333 12.821 1.00 35.62 110 PRO A CA 1
ATOM 795 C C . PRO A 1 110 ? -7.395 -17.459 13.444 1.00 35.62 110 PRO A C 1
ATOM 797 O O . PRO A 1 110 ? -7.160 -16.959 14.549 1.00 35.62 110 PRO A O 1
ATOM 800 N N . ALA A 1 111 ? -6.507 -18.191 12.774 1.00 36.25 111 ALA A N 1
ATOM 801 C CA . ALA A 1 111 ? -5.123 -18.317 13.197 1.00 36.25 111 ALA A CA 1
ATOM 802 C C . ALA A 1 111 ? -4.470 -16.928 13.196 1.00 36.25 111 ALA A C 1
ATOM 804 O O . ALA A 1 111 ? -4.657 -16.149 12.266 1.00 36.25 111 ALA A O 1
ATOM 805 N N . GLU A 1 112 ? -3.714 -16.622 14.247 1.00 43.19 112 GLU A N 1
ATOM 806 C CA . GLU A 1 112 ? -2.937 -15.389 14.349 1.00 43.19 112 GLU A CA 1
ATOM 807 C C . GLU A 1 112 ? -1.947 -15.310 13.173 1.00 43.19 112 GLU A C 1
ATOM 809 O O . GLU A 1 112 ? -1.101 -16.195 13.002 1.00 43.19 112 GLU A O 1
ATOM 814 N N . VAL A 1 113 ? -2.092 -14.285 12.327 1.00 42.16 113 VAL A N 1
ATOM 815 C CA . VAL A 1 113 ? -1.198 -14.043 11.189 1.00 42.16 113 VAL A CA 1
ATOM 816 C C . VAL A 1 113 ? 0.164 -13.650 11.750 1.00 42.16 113 VAL A C 1
ATOM 818 O O . VAL A 1 113 ? 0.316 -12.605 12.375 1.00 42.16 113 VAL A O 1
ATOM 821 N N . LYS A 1 114 ? 1.170 -14.504 11.554 1.00 37.94 114 LYS A N 1
ATOM 822 C CA . LYS A 1 114 ? 2.546 -14.192 11.948 1.00 37.94 114 LYS A CA 1
ATOM 823 C C . LYS A 1 114 ? 3.127 -13.173 10.970 1.00 37.94 114 LYS A C 1
ATOM 825 O O . LYS A 1 114 ? 3.337 -13.497 9.801 1.00 37.94 114 LYS A O 1
ATOM 830 N N . HIS A 1 115 ? 3.386 -11.961 11.446 1.00 43.72 115 HIS A N 1
ATOM 831 C CA . HIS A 1 115 ? 4.095 -10.935 10.683 1.00 43.72 115 HIS A CA 1
ATOM 832 C C . HIS A 1 115 ? 5.588 -11.296 10.589 1.00 43.72 115 HIS A C 1
ATOM 834 O O . HIS A 1 115 ? 6.138 -11.899 11.510 1.00 43.72 115 HIS A O 1
ATOM 840 N N . SER A 1 116 ? 6.261 -10.988 9.473 1.00 40.41 116 SER A N 1
ATOM 841 C CA . SER A 1 116 ? 7.704 -11.250 9.384 1.00 40.41 116 SER A CA 1
ATOM 842 C C . SER A 1 116 ? 8.490 -10.198 10.175 1.00 40.41 116 SER A C 1
ATOM 844 O O . SER A 1 116 ? 8.186 -9.003 10.139 1.00 40.41 116 SER A O 1
ATOM 846 N N . THR A 1 117 ? 9.524 -10.649 10.885 1.00 38.31 117 THR A N 1
ATOM 847 C CA . THR A 1 117 ? 10.291 -9.865 11.866 1.00 38.31 117 THR A CA 1
ATOM 848 C C . THR A 1 117 ? 11.453 -9.075 11.251 1.00 38.31 117 THR A C 1
ATOM 850 O O . THR A 1 117 ? 12.592 -9.198 11.695 1.00 38.31 117 THR A O 1
ATOM 853 N N . GLY A 1 118 ? 11.185 -8.257 10.231 1.00 44.22 118 GLY A N 1
ATOM 854 C CA . GLY A 1 118 ? 12.157 -7.276 9.730 1.00 44.22 118 GLY A CA 1
ATOM 855 C C . GLY A 1 118 ? 12.633 -7.491 8.290 1.00 44.22 118 GLY A C 1
ATOM 856 O O . GLY A 1 118 ? 12.968 -8.594 7.860 1.00 44.22 118 GLY A O 1
ATOM 857 N N . GLY A 1 119 ? 12.668 -6.384 7.548 1.00 43.78 119 GLY A N 1
ATOM 858 C CA . GLY A 1 119 ? 13.156 -6.250 6.176 1.00 43.78 119 GLY A CA 1
ATOM 859 C C . GLY A 1 119 ? 13.870 -4.905 5.990 1.00 43.78 119 GLY A C 1
ATOM 860 O O . GLY A 1 119 ? 14.018 -4.142 6.943 1.00 43.78 119 GLY A O 1
ATOM 861 N N . ALA A 1 120 ? 14.343 -4.612 4.773 1.00 56.53 120 ALA A N 1
ATOM 862 C CA . ALA A 1 120 ? 14.852 -3.273 4.457 1.00 56.53 120 ALA A CA 1
ATOM 863 C C . ALA A 1 120 ? 13.731 -2.231 4.614 1.00 56.53 120 ALA A C 1
ATOM 865 O O . ALA A 1 120 ? 12.560 -2.563 4.457 1.00 56.53 120 ALA A O 1
ATOM 866 N N . GLU A 1 121 ? 14.069 -0.975 4.894 1.00 74.50 121 GLU A N 1
ATOM 867 C CA . GLU A 1 121 ? 13.061 0.081 4.820 1.00 74.50 121 GLU A CA 1
ATOM 868 C C . GLU A 1 121 ? 12.637 0.276 3.363 1.00 74.50 121 GLU A C 1
ATOM 870 O O . GLU A 1 121 ? 13.466 0.300 2.448 1.00 74.50 121 GLU A O 1
ATOM 875 N N . GLY A 1 122 ? 11.333 0.402 3.143 1.00 70.88 122 GLY A N 1
ATOM 876 C CA . GLY A 1 122 ? 10.807 0.891 1.884 1.00 70.88 122 GLY A CA 1
ATOM 877 C C . GLY A 1 122 ? 11.263 2.328 1.648 1.00 70.88 122 GLY A C 1
ATOM 878 O O . GLY A 1 122 ? 11.243 3.155 2.559 1.00 70.88 122 GLY A O 1
ATOM 879 N N . HIS A 1 123 ? 11.655 2.638 0.416 1.00 74.94 123 HIS A N 1
ATOM 880 C CA . HIS A 1 123 ? 12.044 3.985 0.010 1.00 74.94 123 HIS A CA 1
ATOM 881 C C . HIS A 1 123 ? 11.226 4.453 -1.188 1.00 74.94 123 HIS A C 1
ATOM 883 O O . HIS A 1 123 ? 10.823 3.653 -2.036 1.00 74.94 123 HIS A O 1
ATOM 889 N N . GLY A 1 124 ? 11.022 5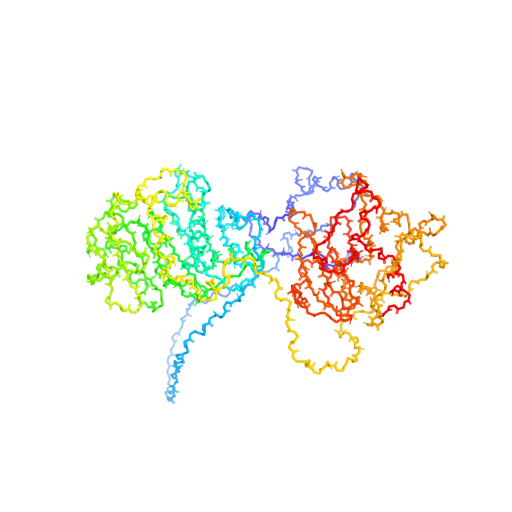.765 -1.277 1.00 77.50 124 GLY A N 1
ATOM 890 C CA . GLY A 1 124 ? 10.345 6.408 -2.392 1.00 77.50 124 GLY A CA 1
ATOM 891 C C . GLY A 1 124 ? 8.906 6.820 -2.080 1.00 77.50 124 GLY A C 1
ATOM 892 O O . GLY A 1 124 ? 8.438 6.686 -0.947 1.00 77.50 124 GLY A O 1
ATOM 893 N N . PRO A 1 125 ? 8.175 7.304 -3.102 1.00 75.44 125 PRO A N 1
ATOM 894 C CA . PRO A 1 125 ? 6.963 8.090 -2.893 1.00 75.44 125 PRO A CA 1
ATOM 895 C C . PRO A 1 125 ? 5.890 7.398 -2.052 1.00 75.44 125 PRO A C 1
ATOM 897 O O . PRO A 1 125 ? 5.291 8.056 -1.211 1.00 75.44 125 PRO A O 1
ATOM 900 N N . LEU A 1 126 ? 5.701 6.077 -2.197 1.00 86.44 126 LEU A N 1
ATOM 901 C CA . LEU A 1 126 ? 4.724 5.310 -1.407 1.00 86.44 126 LEU A CA 1
ATOM 902 C C . LEU A 1 126 ? 4.961 5.453 0.103 1.00 86.44 126 LEU A C 1
ATOM 904 O O . LEU A 1 126 ? 4.002 5.563 0.867 1.00 86.44 126 LEU A O 1
ATOM 908 N N . PHE A 1 127 ? 6.228 5.444 0.511 1.00 88.56 127 PHE A N 1
ATOM 909 C CA . PHE A 1 127 ? 6.639 5.465 1.910 1.00 88.56 127 PHE A CA 1
ATOM 910 C C . PHE A 1 127 ? 6.834 6.889 2.439 1.00 88.56 127 PHE A C 1
ATOM 912 O O . PHE A 1 127 ? 6.626 7.164 3.623 1.00 88.56 127 PHE A O 1
ATOM 919 N N . ASP A 1 128 ? 7.165 7.821 1.546 1.00 84.50 128 ASP A N 1
ATOM 920 C CA . ASP A 1 128 ? 7.388 9.217 1.895 1.00 84.50 128 ASP A CA 1
ATOM 921 C C . ASP A 1 128 ? 6.064 9.975 2.030 1.00 84.50 128 ASP A C 1
ATOM 923 O O . ASP A 1 128 ? 5.732 10.449 3.114 1.00 84.50 128 ASP A O 1
ATOM 927 N N . ILE A 1 129 ? 5.302 10.085 0.945 1.00 88.56 129 ILE A N 1
ATOM 928 C CA . ILE A 1 129 ? 4.142 10.989 0.823 1.00 88.56 129 ILE A CA 1
ATOM 929 C C . ILE A 1 129 ? 2.872 10.294 0.306 1.00 88.56 129 ILE A C 1
ATOM 931 O O . ILE A 1 129 ? 1.801 10.890 0.203 1.00 88.56 129 ILE A O 1
ATOM 935 N N . GLY A 1 130 ? 2.998 9.013 -0.021 1.00 94.44 130 GLY A N 1
ATOM 936 C CA . GLY A 1 130 ? 1.999 8.225 -0.712 1.00 94.44 130 GLY A CA 1
ATOM 937 C C . GLY A 1 130 ? 2.105 8.311 -2.236 1.00 94.44 130 GLY A C 1
ATOM 938 O O . GLY A 1 130 ? 2.748 9.188 -2.811 1.00 94.44 130 GLY A O 1
ATOM 939 N N . VAL A 1 131 ? 1.463 7.358 -2.902 1.00 88.06 131 VAL A N 1
ATOM 940 C CA . VAL A 1 131 ? 1.302 7.326 -4.358 1.00 88.06 131 VAL A CA 1
ATOM 941 C C . VAL A 1 131 ? -0.163 7.445 -4.725 1.00 88.06 131 VAL A C 1
ATOM 943 O O . VAL A 1 131 ? -1.042 6.893 -4.054 1.00 88.06 131 VAL A O 1
ATOM 946 N N . ASP A 1 132 ? -0.408 8.160 -5.815 1.00 95.31 132 ASP A N 1
ATOM 947 C CA . ASP A 1 132 ? -1.735 8.310 -6.384 1.00 95.31 132 ASP A CA 1
ATOM 948 C C . ASP A 1 132 ? -2.068 7.123 -7.297 1.00 95.31 132 ASP A C 1
ATOM 950 O O . ASP A 1 132 ? -1.227 6.633 -8.053 1.00 95.31 132 ASP A O 1
ATOM 954 N N . PHE A 1 133 ? -3.325 6.693 -7.265 1.00 93.38 133 PHE A N 1
ATOM 955 C CA . PHE A 1 133 ? -3.890 5.681 -8.155 1.00 93.38 133 PHE A CA 1
ATOM 956 C C . PHE A 1 133 ? -5.323 6.060 -8.549 1.00 93.38 133 PHE A C 1
ATOM 958 O O . PHE A 1 133 ? -5.882 7.037 -8.050 1.00 93.38 133 PHE A O 1
ATOM 965 N N . GLN A 1 134 ? -5.916 5.340 -9.501 1.00 93.75 134 GLN A N 1
ATOM 966 C CA . GLN A 1 134 ? -7.272 5.620 -9.978 1.00 93.75 134 GLN A CA 1
ATOM 967 C C . GLN A 1 134 ? -8.283 4.686 -9.320 1.00 93.75 134 GLN A C 1
ATOM 969 O O . GLN A 1 134 ? -8.082 3.479 -9.280 1.00 93.75 134 GLN A O 1
ATOM 974 N N . PHE A 1 135 ? -9.403 5.240 -8.866 1.00 94.19 135 PHE A N 1
ATOM 975 C CA . PHE A 1 135 ? -10.530 4.478 -8.347 1.00 94.19 135 PHE A CA 1
ATOM 976 C C . PHE A 1 135 ? -11.847 5.154 -8.727 1.00 94.19 135 PHE A C 1
ATOM 978 O O . PHE A 1 135 ? -12.046 6.340 -8.474 1.00 94.19 135 PHE A O 1
ATOM 985 N N . ALA A 1 136 ? -12.759 4.396 -9.342 1.00 91.69 136 ALA A N 1
ATOM 986 C CA . ALA A 1 136 ? -14.088 4.872 -9.745 1.00 91.69 136 ALA A CA 1
ATOM 987 C C . ALA A 1 136 ? -14.080 6.192 -10.557 1.00 91.69 136 ALA A C 1
ATOM 989 O O . ALA A 1 136 ? -15.010 6.991 -10.466 1.00 91.69 136 ALA A O 1
ATOM 990 N N . GLY A 1 137 ? -13.034 6.416 -11.363 1.00 88.94 137 GLY A N 1
ATOM 991 C CA . GLY A 1 137 ? -12.866 7.625 -12.181 1.00 88.94 137 GLY A CA 1
ATOM 992 C C . GLY A 1 137 ? -12.304 8.846 -11.441 1.00 88.94 137 GLY A C 1
ATOM 993 O O . GLY A 1 137 ? -12.179 9.901 -12.056 1.00 88.94 137 GLY A O 1
ATOM 994 N N . ASN A 1 138 ? -11.951 8.708 -10.160 1.00 92.88 138 ASN A N 1
ATOM 995 C CA . ASN A 1 138 ? -11.286 9.730 -9.356 1.00 92.88 138 ASN A CA 1
ATOM 996 C C . ASN A 1 138 ? -9.884 9.268 -8.932 1.00 92.88 138 ASN A C 1
ATOM 998 O O . ASN A 1 138 ? -9.571 8.077 -8.921 1.00 92.88 138 ASN A O 1
ATOM 1002 N N . THR A 1 139 ? -9.049 10.219 -8.516 1.00 95.12 139 THR A N 1
ATOM 1003 C CA . THR A 1 139 ? -7.760 9.916 -7.883 1.00 95.12 139 THR A CA 1
ATOM 1004 C C . THR A 1 139 ? -7.963 9.458 -6.438 1.00 95.12 139 THR A C 1
ATOM 1006 O O . THR A 1 139 ? -8.731 10.054 -5.685 1.00 95.12 139 THR A O 1
ATOM 1009 N N . ALA A 1 140 ? -7.244 8.429 -6.023 1.00 97.56 140 ALA A N 1
ATOM 1010 C CA . ALA A 1 140 ? -7.086 7.996 -4.642 1.00 97.56 140 ALA A CA 1
ATOM 1011 C C . ALA A 1 140 ? -5.597 8.015 -4.283 1.00 97.56 140 ALA A C 1
ATOM 1013 O O . ALA A 1 140 ? -4.757 8.005 -5.181 1.00 97.56 140 ALA A O 1
ATOM 1014 N N . ARG A 1 141 ? -5.268 8.033 -2.991 1.00 98.38 141 ARG A N 1
ATOM 1015 C CA . ARG A 1 141 ? -3.881 7.972 -2.516 1.00 98.38 141 ARG A CA 1
ATOM 1016 C C . ARG A 1 141 ? -3.699 6.854 -1.511 1.00 98.38 141 ARG A C 1
ATOM 1018 O O . ARG A 1 141 ? -4.569 6.638 -0.668 1.00 98.38 141 ARG A O 1
ATOM 1025 N N . VAL A 1 142 ? -2.566 6.167 -1.592 1.00 98.56 142 VAL A N 1
ATOM 1026 C CA . VAL A 1 142 ? -2.123 5.190 -0.595 1.00 98.56 142 VAL A CA 1
ATOM 1027 C C . VAL A 1 142 ? -0.741 5.563 -0.084 1.00 98.56 142 VAL A C 1
ATOM 1029 O O . VAL A 1 142 ? 0.144 5.901 -0.862 1.00 98.56 142 VAL A O 1
ATOM 1032 N N . TRP A 1 143 ? -0.568 5.485 1.228 1.00 98.44 143 TRP A N 1
ATOM 1033 C CA . TRP A 1 143 ? 0.701 5.610 1.928 1.00 98.44 143 TRP A CA 1
ATOM 1034 C C . TRP A 1 143 ? 0.955 4.328 2.722 1.00 98.44 143 TRP A C 1
ATOM 1036 O O . TRP A 1 143 ? 0.025 3.764 3.301 1.00 98.44 143 TRP A O 1
ATOM 1046 N N . ALA A 1 144 ? 2.203 3.874 2.778 1.00 96.19 144 ALA A N 1
ATOM 1047 C CA . ALA A 1 144 ? 2.608 2.761 3.631 1.00 96.19 144 ALA A CA 1
ATOM 1048 C C . ALA A 1 144 ? 3.781 3.181 4.512 1.00 96.19 144 ALA A C 1
ATOM 1050 O O . ALA A 1 144 ? 4.665 3.904 4.064 1.00 96.19 144 ALA A O 1
ATOM 1051 N N . HIS A 1 145 ? 3.832 2.702 5.752 1.00 96.25 145 HIS A N 1
ATOM 1052 C CA . HIS A 1 145 ? 5.022 2.906 6.571 1.00 96.25 145 HIS A CA 1
ATOM 1053 C C . HIS A 1 145 ? 6.252 2.243 5.911 1.00 96.25 145 HIS A C 1
ATOM 1055 O O . HIS A 1 145 ? 6.104 1.136 5.387 1.00 96.25 145 HIS A O 1
ATOM 1061 N N . PRO A 1 146 ? 7.467 2.831 5.955 1.00 87.81 146 PRO A N 1
ATOM 1062 C CA . PRO A 1 146 ? 8.679 2.208 5.407 1.00 87.81 146 PRO A CA 1
ATOM 1063 C C . PRO A 1 146 ? 8.903 0.760 5.865 1.00 87.81 146 PRO A C 1
ATOM 1065 O O . PRO A 1 146 ? 9.303 -0.089 5.073 1.00 87.81 146 PRO A O 1
ATOM 1068 N N . HIS A 1 147 ? 8.574 0.432 7.117 1.00 86.56 147 HIS A N 1
ATOM 1069 C CA . HIS A 1 147 ? 8.693 -0.939 7.648 1.00 86.56 147 HIS A CA 1
ATOM 1070 C C . HIS A 1 147 ? 7.543 -1.875 7.267 1.00 86.56 147 HIS A C 1
ATOM 1072 O O . HIS A 1 147 ? 7.478 -2.984 7.779 1.00 86.56 147 HIS A O 1
ATOM 1078 N N . ALA A 1 148 ? 6.634 -1.460 6.385 1.00 87.31 148 ALA A N 1
ATOM 1079 C CA . ALA A 1 148 ? 5.701 -2.376 5.731 1.00 87.31 148 ALA A CA 1
ATOM 1080 C C . ALA A 1 148 ? 6.357 -3.123 4.549 1.00 87.31 148 ALA A C 1
ATOM 1082 O O . ALA A 1 148 ? 5.828 -4.135 4.092 1.00 87.31 148 ALA A O 1
ATOM 1083 N N . PHE A 1 149 ? 7.509 -2.651 4.054 1.00 82.06 149 PHE A N 1
ATOM 1084 C CA . PHE A 1 149 ? 8.241 -3.283 2.957 1.00 82.06 149 PHE A CA 1
ATOM 1085 C C . PHE A 1 149 ? 8.739 -4.682 3.338 1.00 82.06 149 PHE A C 1
ATOM 1087 O O . PHE A 1 149 ? 9.512 -4.841 4.282 1.00 82.06 149 PHE A O 1
ATOM 1094 N N . MET A 1 150 ? 8.321 -5.703 2.580 1.00 74.38 150 MET A N 1
ATOM 1095 C CA . MET A 1 150 ? 8.678 -7.112 2.810 1.00 74.38 150 MET A CA 1
ATOM 1096 C C . MET A 1 150 ? 8.375 -7.614 4.234 1.00 74.38 150 MET A C 1
ATOM 1098 O O . MET A 1 150 ? 8.998 -8.564 4.710 1.00 74.38 150 MET A O 1
ATOM 1102 N N . ALA A 1 151 ? 7.419 -6.984 4.914 1.00 76.50 151 ALA A N 1
ATOM 1103 C CA . ALA A 1 151 ? 7.128 -7.222 6.323 1.00 76.50 151 ALA A CA 1
ATOM 1104 C C . ALA A 1 151 ? 5.990 -8.241 6.543 1.00 76.50 151 ALA A C 1
ATOM 1106 O O . ALA A 1 151 ? 5.452 -8.346 7.651 1.00 76.50 151 ALA A O 1
ATOM 1107 N N . GLY A 1 152 ? 5.604 -8.947 5.473 1.00 80.75 152 GLY A N 1
ATOM 1108 C CA . GLY A 1 152 ? 4.381 -9.741 5.381 1.00 80.75 152 GLY A CA 1
ATOM 1109 C C . GLY A 1 152 ? 3.116 -8.875 5.298 1.00 80.75 152 GLY A C 1
ATOM 1110 O O . GLY A 1 152 ? 3.218 -7.657 5.123 1.00 80.75 152 GLY A O 1
ATOM 1111 N N . PRO A 1 153 ? 1.927 -9.488 5.433 1.00 90.12 153 PRO A N 1
ATOM 1112 C CA . PRO A 1 153 ? 0.656 -8.772 5.476 1.00 90.12 153 PRO A CA 1
ATOM 1113 C C . PRO A 1 153 ? 0.626 -7.741 6.607 1.00 90.12 153 PRO A C 1
ATOM 1115 O O . PRO A 1 153 ? 0.998 -8.052 7.743 1.00 90.12 153 PRO A O 1
ATOM 1118 N N . ARG A 1 154 ? 0.184 -6.515 6.304 1.00 94.19 154 ARG A N 1
ATOM 1119 C CA . ARG A 1 154 ? 0.067 -5.413 7.269 1.00 94.19 154 ARG A CA 1
ATOM 1120 C C . ARG A 1 154 ? -1.334 -4.802 7.285 1.00 94.19 154 ARG A C 1
ATOM 1122 O O . ARG A 1 154 ? -2.020 -4.818 6.261 1.00 94.19 154 ARG A O 1
ATOM 1129 N N . PRO A 1 155 ? -1.772 -4.241 8.428 1.00 98.44 155 PRO A N 1
ATOM 1130 C CA . PRO A 1 155 ? -3.080 -3.611 8.522 1.00 98.44 155 PRO A CA 1
ATOM 1131 C C . PRO A 1 155 ? -3.288 -2.488 7.505 1.00 98.44 155 PRO A C 1
ATOM 1133 O O . PRO A 1 155 ? -2.365 -1.725 7.217 1.00 98.44 155 PRO A O 1
ATOM 1136 N N . LEU A 1 156 ? -4.527 -2.337 7.036 1.00 98.81 156 LEU A N 1
ATOM 1137 C CA . LEU A 1 156 ? -4.951 -1.228 6.182 1.00 98.81 156 LEU A CA 1
ATOM 1138 C C . LEU A 1 156 ? -6.012 -0.384 6.891 1.00 98.81 156 LEU A C 1
ATOM 1140 O O . LEU A 1 156 ? -7.000 -0.911 7.399 1.00 98.81 156 LEU A O 1
ATOM 1144 N N . VAL A 1 157 ? -5.850 0.938 6.862 1.00 98.81 157 VAL A N 1
ATOM 1145 C CA . VAL A 1 157 ? -6.872 1.896 7.299 1.00 98.81 157 VAL A CA 1
ATOM 1146 C C . VAL A 1 157 ? -7.349 2.724 6.108 1.00 98.81 157 VAL A C 1
ATOM 1148 O O . VAL A 1 157 ? -6.576 3.454 5.491 1.00 98.81 157 VAL A O 1
ATOM 1151 N N . ILE A 1 158 ? -8.638 2.625 5.788 1.00 98.81 158 ILE A N 1
ATOM 1152 C CA . ILE A 1 158 ? -9.291 3.382 4.715 1.00 98.81 158 ILE A CA 1
ATOM 1153 C C . ILE A 1 158 ? -9.959 4.626 5.305 1.00 98.81 158 ILE A C 1
ATOM 1155 O O . ILE A 1 158 ? -10.704 4.515 6.279 1.00 98.81 158 ILE A O 1
ATOM 1159 N N . VAL A 1 159 ? -9.743 5.798 4.701 1.00 98.44 159 VAL A N 1
ATOM 1160 C CA . VAL A 1 159 ? -10.297 7.075 5.183 1.00 98.44 159 VAL A CA 1
ATOM 1161 C C . VAL A 1 159 ? -11.213 7.714 4.151 1.00 98.44 159 VAL A C 1
ATOM 1163 O O . VAL A 1 159 ? -10.763 8.243 3.137 1.00 98.44 159 VAL A O 1
ATOM 1166 N N . LEU A 1 160 ? -12.512 7.704 4.434 1.00 97.69 160 LEU A N 1
ATOM 1167 C CA . LEU A 1 160 ? -13.527 8.384 3.640 1.00 97.69 160 LEU A CA 1
ATOM 1168 C C . LEU A 1 160 ? -13.703 9.817 4.150 1.00 97.69 160 LEU A C 1
ATOM 1170 O O . LEU A 1 160 ? -14.135 10.033 5.284 1.00 97.69 160 LEU A O 1
ATOM 1174 N N . HIS A 1 161 ? -13.399 10.806 3.311 1.00 94.56 161 HIS A N 1
ATOM 1175 C CA . HIS A 1 161 ? -13.681 12.217 3.609 1.00 94.56 161 HIS A CA 1
ATOM 1176 C C . HIS A 1 161 ? -15.145 12.573 3.280 1.00 94.56 161 HIS A C 1
ATOM 1178 O O . HIS A 1 161 ? -15.837 11.817 2.604 1.00 94.56 161 HIS A O 1
ATOM 1184 N N . GLY A 1 162 ? -15.656 13.688 3.802 1.00 90.88 162 GLY A N 1
ATOM 1185 C CA . GLY A 1 162 ? -17.062 14.071 3.645 1.00 90.88 162 GLY A CA 1
ATOM 1186 C C . GLY A 1 162 ? -17.401 14.835 2.362 1.00 90.88 162 GLY A C 1
ATOM 1187 O O . GLY A 1 162 ? -16.976 14.498 1.263 1.00 90.88 162 GLY A O 1
ATOM 1188 N N . ILE A 1 163 ? -18.241 15.862 2.509 1.00 88.19 163 ILE A N 1
ATOM 1189 C CA . ILE A 1 163 ? -18.669 16.726 1.402 1.00 88.19 163 ILE A CA 1
ATOM 1190 C C . ILE A 1 163 ? -17.459 17.492 0.865 1.00 88.19 163 ILE A C 1
ATOM 1192 O O . ILE A 1 163 ? -16.798 18.216 1.608 1.00 88.19 163 ILE A O 1
ATOM 1196 N N . ASN A 1 164 ? -17.211 17.375 -0.438 1.00 88.56 164 ASN A N 1
ATOM 1197 C CA . ASN A 1 164 ? -16.042 17.971 -1.089 1.00 88.56 164 ASN A CA 1
ATOM 1198 C C . ASN A 1 164 ? -16.365 18.594 -2.459 1.00 88.56 164 ASN A C 1
ATOM 1200 O O . ASN A 1 164 ? -15.456 19.005 -3.180 1.00 88.56 164 ASN A O 1
ATOM 1204 N N . GLY A 1 165 ? -17.648 18.720 -2.817 1.00 86.31 165 GLY A N 1
ATOM 1205 C CA . GLY A 1 165 ? -18.067 19.247 -4.121 1.00 86.31 165 GLY A CA 1
ATOM 1206 C C . GLY A 1 165 ? -17.715 20.712 -4.372 1.00 86.31 165 GLY A C 1
ATOM 1207 O O . GLY A 1 165 ? -17.664 21.140 -5.516 1.00 86.31 165 GLY A O 1
ATOM 1208 N N . LYS A 1 166 ? -17.421 21.492 -3.323 1.00 88.62 166 LYS A N 1
ATOM 1209 C CA . LYS A 1 166 ? -16.968 22.889 -3.460 1.00 88.62 166 LYS A CA 1
ATOM 1210 C C . LYS A 1 166 ? -15.458 23.047 -3.356 1.00 88.62 166 LYS A C 1
ATOM 1212 O O . LYS A 1 166 ? -14.885 23.902 -4.022 1.00 88.62 166 LYS A O 1
ATOM 1217 N N . SER A 1 167 ? -14.823 22.274 -2.478 1.00 86.31 167 SER A N 1
ATOM 1218 C CA . SER A 1 167 ? -13.400 22.415 -2.178 1.00 86.31 167 SER A CA 1
ATOM 1219 C C . SER A 1 167 ? -12.503 21.657 -3.147 1.00 86.31 167 SER A C 1
ATOM 1221 O O . SER A 1 167 ? -11.340 22.030 -3.268 1.00 86.31 167 SER A O 1
ATOM 1223 N N . HIS A 1 168 ? -13.022 20.618 -3.816 1.00 89.50 168 HIS A N 1
ATOM 1224 C CA . HIS A 1 168 ? -12.283 19.789 -4.774 1.00 89.50 168 HIS A CA 1
ATOM 1225 C C . HIS A 1 168 ? -10.906 19.334 -4.260 1.00 89.50 168 HIS A C 1
ATOM 1227 O O . HIS A 1 168 ? -9.944 19.221 -5.019 1.00 89.50 168 HIS A O 1
ATOM 1233 N N . LYS A 1 169 ? -10.797 19.078 -2.953 1.00 92.94 169 LYS A N 1
ATOM 1234 C CA . LYS A 1 169 ? -9.549 18.634 -2.333 1.00 92.94 169 LYS A CA 1
ATOM 1235 C C . LYS A 1 169 ? -9.315 17.170 -2.670 1.00 92.94 169 LYS A C 1
ATOM 1237 O O . LYS A 1 169 ? -10.220 16.351 -2.528 1.00 92.94 169 LYS A O 1
ATOM 1242 N N . LEU A 1 170 ? -8.107 16.844 -3.104 1.00 94.94 170 LEU A N 1
ATOM 1243 C CA . LEU A 1 170 ? -7.691 15.462 -3.312 1.00 94.94 170 LEU A CA 1
ATOM 1244 C C . LEU A 1 170 ? -7.368 14.833 -1.958 1.00 94.94 170 LEU A C 1
ATOM 1246 O O . LEU A 1 170 ? -6.698 15.478 -1.154 1.00 94.94 170 LEU A O 1
ATOM 1250 N N . HIS A 1 171 ? -7.883 13.618 -1.716 1.00 95.06 171 HIS A N 1
ATOM 1251 C CA . HIS A 1 171 ? -7.569 12.761 -0.559 1.00 95.06 171 HIS A CA 1
ATOM 1252 C C . HIS A 1 171 ? -7.210 13.548 0.730 1.00 95.06 171 HIS A C 1
ATOM 1254 O O . HIS A 1 171 ? -6.071 13.477 1.192 1.00 95.06 171 HIS A O 1
ATOM 1260 N N . PRO A 1 172 ? -8.150 14.312 1.331 1.00 95.31 172 PRO A N 1
ATOM 1261 C CA . PRO A 1 172 ? -7.840 15.345 2.333 1.00 95.31 172 PRO A CA 1
ATOM 1262 C C . PRO A 1 172 ? -7.073 14.876 3.578 1.00 95.31 172 PRO A C 1
ATOM 1264 O O . PRO A 1 172 ? -6.467 15.690 4.266 1.00 95.31 172 PRO A O 1
ATOM 1267 N N . SER A 1 173 ? -7.129 13.581 3.893 1.00 96.88 173 SER A N 1
ATOM 1268 C CA . SER A 1 173 ? -6.424 12.978 5.030 1.00 96.88 173 SER A CA 1
ATOM 1269 C C . SER A 1 173 ? -4.973 12.589 4.718 1.00 96.88 173 SER A C 1
ATOM 1271 O O . SER A 1 173 ? -4.226 12.280 5.641 1.00 96.88 173 SER A O 1
ATOM 1273 N N . LEU A 1 174 ? -4.573 12.589 3.445 1.00 97.50 174 LEU A N 1
ATOM 1274 C CA . LEU A 1 174 ? -3.211 12.338 2.959 1.00 97.50 174 LEU A CA 1
ATOM 1275 C C . LEU A 1 174 ? -2.708 13.533 2.121 1.00 97.50 174 LEU A C 1
ATOM 1277 O O . LEU A 1 174 ? -2.032 13.359 1.110 1.00 97.50 174 LEU A O 1
ATOM 1281 N N . ASP A 1 175 ? -3.082 14.753 2.514 1.00 96.56 175 ASP A N 1
ATOM 1282 C CA . ASP A 1 175 ? -2.652 16.004 1.884 1.00 96.56 175 ASP A CA 1
ATOM 1283 C C . ASP A 1 175 ? -1.395 16.552 2.580 1.00 96.56 175 ASP A C 1
ATOM 1285 O O . ASP A 1 175 ? -1.447 17.049 3.706 1.00 96.56 175 ASP A O 1
ATOM 1289 N N . GLU A 1 176 ? -0.265 16.523 1.874 1.00 94.38 176 GLU A N 1
ATOM 1290 C CA . GLU A 1 176 ? 1.034 17.045 2.330 1.00 94.38 176 GLU A CA 1
ATOM 1291 C C . GLU A 1 176 ? 1.025 18.532 2.699 1.00 94.38 176 GLU A C 1
ATOM 1293 O O . GLU A 1 176 ? 1.942 19.015 3.359 1.00 94.38 176 GLU A O 1
ATOM 1298 N N . LYS A 1 177 ? 0.024 19.292 2.249 1.00 95.69 177 LYS A N 1
ATOM 1299 C CA . LYS A 1 177 ? -0.077 20.729 2.526 1.00 95.69 177 LYS A CA 1
ATOM 1300 C C . LYS A 1 177 ? -1.031 21.045 3.670 1.00 95.69 177 LYS A C 1
ATOM 1302 O O . LYS A 1 177 ? -1.100 22.203 4.080 1.00 95.69 177 LYS A O 1
ATOM 1307 N N . ALA A 1 178 ? -1.768 20.054 4.173 1.00 96.19 178 ALA A N 1
ATOM 1308 C CA . ALA A 1 178 ? -2.750 20.247 5.229 1.00 96.19 178 ALA A CA 1
ATOM 1309 C C . ALA A 1 178 ? -2.653 19.174 6.316 1.00 96.19 178 ALA A C 1
ATOM 1311 O O . ALA A 1 178 ? -1.992 19.406 7.329 1.00 96.19 178 ALA A O 1
ATOM 1312 N N . ILE A 1 179 ? -3.308 18.028 6.113 1.00 97.62 179 ILE A N 1
ATOM 1313 C CA . ILE A 1 179 ? -3.303 16.893 7.037 1.00 97.62 179 ILE A CA 1
ATOM 1314 C C . ILE A 1 179 ? -2.759 15.674 6.304 1.00 97.62 179 ILE A C 1
ATOM 1316 O O . ILE A 1 179 ? -3.333 15.247 5.303 1.00 97.62 179 ILE A O 1
ATOM 1320 N N . HIS A 1 180 ? -1.730 15.051 6.873 1.00 98.06 180 HIS A N 1
ATOM 1321 C CA . HIS A 1 180 ? -1.194 13.786 6.387 1.00 98.06 180 HIS A CA 1
ATOM 1322 C C . HIS A 1 180 ? -1.170 12.744 7.511 1.00 98.06 180 HIS A C 1
ATOM 1324 O O . HIS A 1 180 ? -0.167 12.559 8.205 1.00 98.06 180 HIS A O 1
ATOM 1330 N N . VAL A 1 181 ? -2.265 11.994 7.671 1.00 98.31 181 VAL A N 1
ATOM 1331 C CA . VAL A 1 181 ? -2.402 11.006 8.758 1.00 98.31 181 VAL A CA 1
ATOM 1332 C C . VAL A 1 181 ? -1.383 9.866 8.671 1.00 98.31 181 VAL A C 1
ATOM 1334 O O . VAL A 1 181 ? -1.041 9.293 9.699 1.00 98.31 181 VAL A O 1
ATOM 1337 N N . GLY A 1 182 ? -0.821 9.590 7.486 1.00 98.00 182 GLY A N 1
ATOM 1338 C CA . GLY A 1 182 ? 0.322 8.679 7.335 1.00 98.00 182 GLY A CA 1
ATOM 1339 C C . GLY A 1 182 ? 1.560 9.118 8.121 1.00 98.00 182 GLY A C 1
ATOM 1340 O O . GLY A 1 182 ? 2.203 8.293 8.754 1.00 98.00 182 GLY A O 1
ATOM 1341 N N . LYS A 1 183 ? 1.850 10.423 8.197 1.00 97.44 183 LYS A N 1
ATOM 1342 C CA . LYS A 1 183 ? 2.990 10.939 8.963 1.00 97.44 183 LYS A CA 1
ATOM 1343 C C . LYS A 1 183 ? 2.736 10.860 10.469 1.00 97.44 183 LYS A C 1
ATOM 1345 O O . LYS A 1 183 ? 3.629 10.499 11.227 1.00 97.44 183 LYS A O 1
ATOM 1350 N N . LEU A 1 184 ? 1.488 11.083 10.894 1.00 96.81 184 LEU A N 1
ATOM 1351 C CA . LEU A 1 184 ? 1.072 10.859 12.284 1.00 96.81 184 LEU A CA 1
ATOM 1352 C C . LEU A 1 184 ? 1.198 9.387 12.678 1.00 96.81 184 LEU A C 1
ATOM 1354 O O . LEU A 1 184 ? 1.747 9.082 13.732 1.00 96.81 184 LEU A O 1
ATOM 1358 N N . ALA A 1 185 ? 0.727 8.481 11.818 1.00 97.56 185 ALA A N 1
ATOM 1359 C CA . ALA A 1 185 ? 0.894 7.049 12.013 1.00 97.56 185 ALA A CA 1
ATOM 1360 C C . ALA A 1 185 ? 2.379 6.675 12.073 1.00 97.56 185 ALA A C 1
ATOM 1362 O O . ALA A 1 185 ? 2.770 5.977 12.998 1.00 97.56 185 ALA A O 1
ATOM 1363 N N . GLY A 1 186 ? 3.203 7.206 11.162 1.00 95.69 186 GLY A N 1
ATOM 1364 C CA . GLY A 1 186 ? 4.658 7.044 11.171 1.00 95.69 186 GLY A CA 1
ATOM 1365 C C . GLY A 1 186 ? 5.273 7.413 12.514 1.00 95.69 186 GLY A C 1
ATOM 1366 O O . GLY A 1 186 ? 5.956 6.590 13.106 1.00 95.69 186 GLY A O 1
ATOM 1367 N N . LYS A 1 187 ? 4.914 8.570 13.081 1.00 95.12 187 LYS A N 1
ATOM 1368 C CA . LYS A 1 187 ? 5.395 8.971 14.409 1.00 95.12 187 LYS A CA 1
ATOM 1369 C C . LYS A 1 187 ? 4.971 8.016 15.533 1.00 95.12 187 LYS A C 1
ATOM 1371 O O . LYS A 1 187 ? 5.745 7.760 16.453 1.00 95.12 187 LYS A O 1
ATOM 1376 N N . LEU A 1 188 ? 3.736 7.512 15.507 1.00 94.94 188 LEU A N 1
ATOM 1377 C CA . LEU A 1 188 ? 3.268 6.544 16.508 1.00 94.94 188 LEU A CA 1
ATOM 1378 C C . LEU A 1 188 ? 3.955 5.184 16.348 1.00 94.94 188 LEU A C 1
ATOM 1380 O O . LEU A 1 188 ? 4.202 4.502 17.343 1.00 94.94 188 LEU A O 1
ATOM 1384 N N . ILE A 1 189 ? 4.266 4.807 15.109 1.00 94.25 189 ILE A N 1
ATOM 1385 C CA . ILE A 1 189 ? 5.051 3.617 14.805 1.00 94.25 189 ILE A CA 1
ATOM 1386 C C . ILE A 1 189 ? 6.462 3.815 15.350 1.00 94.25 189 ILE A C 1
ATOM 1388 O O . ILE A 1 189 ? 6.847 3.012 16.184 1.00 94.25 189 ILE A O 1
ATOM 1392 N N . GLU A 1 190 ? 7.150 4.916 15.013 1.00 89.19 190 GLU A N 1
ATOM 1393 C CA . GLU A 1 190 ? 8.472 5.350 15.523 1.00 89.19 190 GLU A CA 1
ATOM 1394 C C . GLU A 1 190 ? 8.583 5.344 17.057 1.00 89.19 190 GLU A C 1
ATOM 1396 O O . GLU A 1 190 ? 9.627 5.007 17.613 1.00 89.19 190 GLU A O 1
ATOM 1401 N N . ASP A 1 191 ? 7.494 5.669 17.754 1.00 91.00 191 ASP A N 1
ATOM 1402 C CA . ASP A 1 191 ? 7.411 5.611 19.218 1.00 91.00 191 ASP A CA 1
ATOM 1403 C C . ASP A 1 191 ? 7.222 4.189 19.780 1.00 91.00 191 ASP A C 1
ATOM 1405 O O . ASP A 1 191 ? 7.085 4.020 20.994 1.00 91.00 191 ASP A O 1
ATOM 1409 N N . GLY A 1 192 ? 7.146 3.168 18.925 1.00 91.25 192 GLY A N 1
ATOM 1410 C CA . GLY A 1 192 ? 6.853 1.787 19.303 1.00 91.25 192 GLY A CA 1
ATOM 1411 C C . GLY A 1 192 ? 5.434 1.594 19.843 1.00 91.25 192 GLY A C 1
ATOM 1412 O O . GLY A 1 192 ? 5.195 0.676 20.629 1.00 91.25 192 GLY A O 1
ATOM 1413 N N . LYS A 1 193 ? 4.491 2.474 19.479 1.00 92.62 193 LYS A N 1
ATOM 1414 C CA . LYS A 1 193 ? 3.090 2.406 19.935 1.00 92.62 193 LYS A CA 1
ATOM 1415 C C . LYS A 1 193 ? 2.203 1.646 18.960 1.00 92.62 193 LYS A C 1
ATOM 1417 O O . LYS A 1 193 ? 1.217 1.050 19.383 1.00 92.62 193 LYS A O 1
ATOM 1422 N N . VAL A 1 194 ? 2.538 1.680 17.673 1.00 95.12 194 VAL A N 1
ATOM 1423 C CA . VAL A 1 194 ? 1.708 1.157 16.583 1.00 95.12 194 VAL A CA 1
ATOM 1424 C C . VAL A 1 194 ? 2.536 0.230 15.695 1.00 95.12 194 VAL A C 1
ATOM 1426 O O . VAL A 1 194 ? 3.704 0.507 15.440 1.00 95.12 194 VAL A O 1
ATOM 1429 N N . THR A 1 195 ? 1.952 -0.875 15.231 1.00 94.94 195 THR A N 1
ATOM 1430 C CA . THR A 1 195 ? 2.600 -1.749 14.237 1.00 94.94 195 THR A CA 1
ATOM 1431 C C . THR A 1 195 ? 2.661 -1.058 12.864 1.00 94.94 195 THR A C 1
ATOM 1433 O O . THR A 1 195 ? 1.745 -0.298 12.532 1.00 94.94 195 THR A O 1
ATOM 1436 N N . PRO A 1 196 ? 3.689 -1.299 12.026 1.00 94.50 196 PRO A N 1
ATOM 1437 C CA . PRO A 1 196 ? 3.711 -0.804 10.652 1.00 94.50 196 PRO A CA 1
ATOM 1438 C C . PRO A 1 196 ? 2.406 -1.105 9.900 1.00 94.50 196 PRO A C 1
ATOM 1440 O O . PRO A 1 196 ? 1.895 -2.222 9.948 1.00 94.50 196 PRO A O 1
ATOM 1443 N N . LEU A 1 197 ? 1.857 -0.106 9.205 1.00 98.00 197 LEU A N 1
ATOM 1444 C CA . LEU A 1 197 ? 0.552 -0.207 8.547 1.00 98.00 197 LEU A CA 1
ATOM 1445 C C . LEU A 1 197 ? 0.479 0.600 7.247 1.00 98.00 197 LEU A C 1
ATOM 1447 O O . LEU A 1 197 ? 1.397 1.347 6.893 1.00 98.00 197 LEU A O 1
ATOM 1451 N N . ILE A 1 198 ? -0.646 0.442 6.556 1.00 98.62 198 ILE A N 1
ATOM 1452 C CA . ILE A 1 198 ? -0.993 1.084 5.290 1.00 98.62 198 ILE A CA 1
ATOM 1453 C C . ILE A 1 198 ? -2.203 1.994 5.528 1.00 98.62 198 ILE A C 1
ATOM 1455 O O . ILE A 1 198 ? -3.138 1.628 6.243 1.00 98.62 198 ILE A O 1
ATOM 1459 N N . ILE A 1 199 ? -2.216 3.179 4.918 1.00 98.81 199 ILE A N 1
ATOM 1460 C CA . ILE A 1 199 ? -3.364 4.090 4.932 1.00 98.81 199 ILE A CA 1
ATOM 1461 C C . ILE A 1 199 ? -3.738 4.452 3.502 1.00 98.81 199 ILE A C 1
ATOM 1463 O O . ILE A 1 199 ? -2.889 4.890 2.730 1.00 98.81 199 ILE A O 1
ATOM 1467 N N . ALA A 1 200 ? -5.018 4.327 3.164 1.00 98.75 200 ALA A N 1
ATOM 1468 C CA . ALA A 1 200 ? -5.540 4.711 1.860 1.00 98.75 200 ALA A CA 1
ATOM 1469 C C . ALA A 1 200 ? -6.715 5.685 1.986 1.00 98.75 200 ALA A C 1
ATOM 1471 O O . ALA A 1 200 ? -7.570 5.549 2.860 1.00 98.75 200 ALA A O 1
ATOM 1472 N N . ALA A 1 201 ? -6.776 6.662 1.088 1.00 98.44 201 ALA A N 1
ATOM 1473 C CA . ALA A 1 201 ? -7.819 7.676 1.048 1.00 98.44 201 ALA A CA 1
ATOM 1474 C C . ALA A 1 201 ? -8.335 7.840 -0.393 1.00 98.44 201 ALA A C 1
ATOM 1476 O O . ALA A 1 201 ? -7.619 8.384 -1.243 1.00 98.44 201 ALA A O 1
ATOM 1477 N N . PRO A 1 202 ? -9.558 7.375 -0.710 1.00 97.94 202 PRO A N 1
ATOM 1478 C CA . PRO A 1 202 ? -10.197 7.706 -1.977 1.00 97.94 202 PRO A CA 1
ATOM 1479 C C . PRO A 1 202 ? -10.587 9.191 -2.032 1.00 97.94 202 PRO A C 1
ATOM 1481 O O . PRO A 1 202 ? -10.782 9.836 -0.999 1.00 97.94 202 PRO A O 1
ATOM 1484 N N . THR A 1 203 ? -10.777 9.724 -3.244 1.00 96.06 203 THR A N 1
ATOM 1485 C CA . THR A 1 203 ? -11.381 11.051 -3.455 1.00 96.06 203 THR A CA 1
ATOM 1486 C C . THR A 1 203 ? -12.788 10.926 -4.031 1.00 96.06 203 THR A C 1
ATOM 1488 O O . THR A 1 203 ? -13.076 10.070 -4.863 1.00 96.06 203 THR A O 1
ATOM 1491 N N . GLU A 1 204 ? -13.659 11.827 -3.594 1.00 93.12 204 GLU A N 1
ATOM 1492 C CA . GLU A 1 204 ? -15.037 11.986 -4.048 1.00 93.12 204 GLU A CA 1
ATOM 1493 C C . GLU A 1 204 ? -15.291 13.492 -4.132 1.00 93.12 204 GLU A C 1
ATOM 1495 O O . GLU A 1 204 ? -14.816 14.244 -3.279 1.00 93.12 204 GLU A O 1
ATOM 1500 N N . PHE A 1 205 ? -15.983 13.942 -5.174 1.00 92.38 205 PHE A N 1
ATOM 1501 C CA . PHE A 1 205 ? -16.235 15.365 -5.438 1.00 92.38 205 PHE A CA 1
ATOM 1502 C C . PHE A 1 205 ? -17.729 15.694 -5.395 1.00 92.38 205 PHE A C 1
ATOM 1504 O O . PHE A 1 205 ? -18.165 16.684 -5.974 1.00 92.38 205 PHE A O 1
ATOM 1511 N N . SER A 1 206 ? -18.532 14.860 -4.739 1.00 86.62 206 SER A N 1
ATOM 1512 C CA . SER A 1 206 ? -19.974 15.058 -4.622 1.00 86.62 206 SER A CA 1
ATOM 1513 C C . SER A 1 206 ? -20.400 15.574 -3.248 1.00 86.62 206 SER A C 1
ATOM 1515 O O . SER A 1 206 ? -19.692 15.459 -2.245 1.00 86.62 206 SER A O 1
ATOM 1517 N N . ASP A 1 207 ? -21.604 16.151 -3.225 1.00 80.38 207 ASP A N 1
ATOM 1518 C CA . ASP A 1 207 ? -22.292 16.597 -2.008 1.00 80.38 207 ASP A CA 1
ATOM 1519 C C . ASP A 1 207 ? -23.105 15.468 -1.338 1.00 80.38 207 ASP A C 1
ATOM 1521 O O . ASP A 1 207 ? -23.545 15.610 -0.200 1.00 80.38 207 ASP A O 1
ATOM 1525 N N . GLY A 1 208 ? -23.280 14.330 -2.021 1.00 81.75 208 GLY A N 1
ATOM 1526 C CA . GLY A 1 208 ? -23.838 13.087 -1.479 1.00 81.75 208 GLY A CA 1
ATOM 1527 C C . GLY A 1 208 ? -22.793 11.974 -1.546 1.00 81.75 208 GLY A C 1
ATOM 1528 O O . GLY A 1 208 ? -22.926 11.088 -2.393 1.00 81.75 208 GLY A O 1
ATOM 1529 N N . PRO A 1 209 ? -21.724 12.052 -0.735 1.00 84.31 209 PRO A N 1
ATOM 1530 C CA . PRO A 1 209 ? -20.502 11.311 -0.994 1.00 84.31 209 PRO A CA 1
ATOM 1531 C C . PRO A 1 209 ? -20.698 9.798 -0.826 1.00 84.31 209 PRO A C 1
ATOM 1533 O O . PRO A 1 209 ? -21.474 9.341 0.014 1.00 84.31 209 PRO A O 1
ATOM 1536 N N . TRP A 1 210 ? -19.957 9.017 -1.618 1.00 94.50 210 TRP A N 1
ATOM 1537 C CA . TRP A 1 210 ? -19.805 7.560 -1.472 1.00 94.50 210 TRP A CA 1
ATOM 1538 C C . TRP A 1 210 ? -21.049 6.699 -1.741 1.00 94.50 210 TRP A C 1
ATOM 1540 O O . TRP A 1 210 ? -21.130 5.575 -1.244 1.00 94.50 210 TRP A O 1
ATOM 1550 N N . GLN A 1 211 ? -22.006 7.156 -2.553 1.00 92.44 211 GLN A N 1
ATOM 1551 C CA . GLN A 1 211 ? -23.154 6.322 -2.965 1.00 92.44 211 GLN A CA 1
ATOM 1552 C C . GLN A 1 211 ? -22.729 5.039 -3.698 1.00 92.44 211 GLN A C 1
ATOM 1554 O O . GLN A 1 211 ? -23.368 3.998 -3.576 1.00 92.44 211 GLN A O 1
ATOM 1559 N N . LYS A 1 212 ? -21.637 5.116 -4.467 1.00 93.50 212 LYS A N 1
ATOM 1560 C CA . LYS A 1 212 ? -21.113 4.017 -5.293 1.00 93.50 212 LYS A CA 1
ATOM 1561 C C . LYS A 1 212 ? -19.833 3.402 -4.730 1.00 93.50 212 LYS A C 1
ATOM 1563 O O . LYS A 1 212 ? -19.150 2.674 -5.444 1.00 93.50 212 LYS A O 1
ATOM 1568 N N . PHE A 1 213 ? -19.477 3.726 -3.486 1.00 96.56 213 PHE A N 1
ATOM 1569 C CA . PHE A 1 213 ? -18.269 3.184 -2.882 1.00 96.56 213 PHE A CA 1
ATOM 1570 C C . PHE A 1 213 ? -18.421 1.676 -2.659 1.00 96.56 213 PHE A C 1
ATOM 1572 O O . PHE A 1 213 ? -19.440 1.210 -2.142 1.00 96.56 213 PHE A O 1
ATOM 1579 N N . ASP A 1 214 ? -17.404 0.931 -3.072 1.00 97.50 214 ASP A N 1
ATOM 1580 C CA . ASP A 1 214 ? -17.322 -0.523 -2.992 1.00 97.50 214 ASP A CA 1
ATOM 1581 C C . ASP A 1 214 ? -16.006 -0.861 -2.291 1.00 97.50 214 ASP A C 1
ATOM 1583 O O . ASP A 1 214 ? -14.927 -0.658 -2.854 1.00 97.50 214 ASP A O 1
ATOM 1587 N N . THR A 1 215 ? -16.105 -1.314 -1.040 1.00 98.25 215 THR A N 1
ATOM 1588 C CA . THR A 1 215 ? -14.942 -1.591 -0.191 1.00 98.25 215 THR A CA 1
ATOM 1589 C C . THR A 1 215 ? -14.063 -2.683 -0.796 1.00 98.25 215 THR A C 1
ATOM 1591 O O . THR A 1 215 ? -12.847 -2.525 -0.814 1.00 98.25 215 THR A O 1
ATOM 1594 N N . THR A 1 216 ? -14.661 -3.742 -1.354 1.00 98.25 216 THR A N 1
ATOM 1595 C CA . THR A 1 216 ? -13.932 -4.847 -1.996 1.00 98.25 216 THR A CA 1
ATOM 1596 C C . THR A 1 216 ? -13.094 -4.335 -3.160 1.00 98.25 216 THR A C 1
ATOM 1598 O O . THR A 1 216 ? -11.890 -4.576 -3.219 1.00 98.25 216 THR A O 1
ATOM 1601 N N . LYS A 1 217 ? -13.711 -3.568 -4.067 1.00 98.12 217 LYS A N 1
ATOM 1602 C CA . LYS A 1 217 ? -12.985 -2.992 -5.204 1.00 98.12 217 LYS A CA 1
ATOM 1603 C C . LYS A 1 217 ? -11.907 -2.019 -4.747 1.00 98.12 217 LYS A C 1
ATOM 1605 O O . LYS A 1 217 ? -10.822 -2.024 -5.312 1.00 98.12 217 LYS A O 1
ATOM 1610 N N . PHE A 1 218 ? -12.183 -1.195 -3.737 1.00 98.56 218 PHE A N 1
ATOM 1611 C CA . PHE A 1 218 ? -11.192 -0.238 -3.257 1.00 98.56 218 PHE A CA 1
ATOM 1612 C C . PHE A 1 218 ? -9.968 -0.936 -2.659 1.00 98.56 218 PHE A C 1
ATOM 1614 O O . PHE A 1 218 ? -8.849 -0.571 -3.001 1.00 98.56 218 PHE A O 1
ATOM 1621 N N . VAL A 1 219 ? -10.163 -1.970 -1.831 1.00 98.69 219 VAL A N 1
ATOM 1622 C CA . VAL A 1 219 ? -9.059 -2.770 -1.273 1.00 98.69 219 VAL A CA 1
ATOM 1623 C C . VAL A 1 219 ? -8.229 -3.410 -2.390 1.00 98.69 219 VAL A C 1
ATOM 1625 O O . VAL A 1 219 ? -7.005 -3.316 -2.350 1.00 98.69 219 VAL A O 1
ATOM 1628 N N . ALA A 1 220 ? -8.869 -3.968 -3.422 1.00 97.19 220 ALA A N 1
ATOM 1629 C CA . ALA A 1 220 ? -8.165 -4.557 -4.563 1.00 97.19 220 ALA A CA 1
ATOM 1630 C C . ALA A 1 220 ? -7.309 -3.535 -5.341 1.00 97.19 220 ALA A C 1
ATOM 1632 O O . ALA A 1 220 ? -6.184 -3.843 -5.738 1.00 97.19 220 ALA A O 1
ATOM 1633 N N . GLU A 1 221 ? -7.803 -2.307 -5.534 1.00 97.25 221 GLU A N 1
ATOM 1634 C CA . GLU A 1 221 ? -7.028 -1.239 -6.184 1.00 97.25 221 GLU A CA 1
ATOM 1635 C C . GLU A 1 221 ? -5.873 -0.739 -5.301 1.00 97.25 221 GLU A C 1
ATOM 1637 O O . GLU A 1 221 ? -4.783 -0.470 -5.807 1.00 97.25 221 GLU A O 1
ATOM 1642 N N . VAL A 1 222 ? -6.067 -0.670 -3.977 1.00 98.25 222 VAL A N 1
ATOM 1643 C CA . VAL A 1 222 ? -4.977 -0.373 -3.031 1.00 98.25 222 VAL A CA 1
ATOM 1644 C C . VAL A 1 222 ? -3.902 -1.456 -3.115 1.00 98.25 222 VAL A C 1
ATOM 1646 O O . VAL A 1 222 ? -2.721 -1.133 -3.220 1.00 98.25 222 VAL A O 1
ATOM 1649 N N . GLU A 1 223 ? -4.295 -2.732 -3.130 1.00 96.38 223 GLU A N 1
ATOM 1650 C CA . GLU A 1 223 ? -3.369 -3.858 -3.266 1.00 96.38 223 GLU A CA 1
ATOM 1651 C C . GLU A 1 223 ? -2.567 -3.757 -4.570 1.00 96.38 223 GLU A C 1
ATOM 1653 O O . GLU A 1 223 ? -1.342 -3.870 -4.565 1.00 96.38 223 GLU A O 1
ATOM 1658 N N . ALA A 1 224 ? -3.238 -3.470 -5.690 1.00 83.38 224 ALA A N 1
ATOM 1659 C CA . ALA A 1 224 ? -2.586 -3.271 -6.979 1.00 83.38 224 ALA A CA 1
ATOM 1660 C C . ALA A 1 224 ? -1.575 -2.111 -6.949 1.00 83.38 224 ALA A C 1
ATOM 1662 O O . ALA A 1 224 ? -0.481 -2.249 -7.502 1.00 83.38 224 ALA A O 1
ATOM 1663 N N . ALA A 1 225 ? -1.907 -1.006 -6.272 1.00 83.00 225 ALA A N 1
ATOM 1664 C CA . ALA A 1 225 ? -1.051 0.172 -6.157 1.00 83.00 225 ALA A CA 1
ATOM 1665 C C . ALA A 1 225 ? 0.215 -0.070 -5.315 1.00 83.00 225 ALA A C 1
ATOM 1667 O O . ALA A 1 225 ? 1.261 0.512 -5.606 1.00 83.00 225 ALA A O 1
ATOM 1668 N N . VAL A 1 226 ? 0.152 -0.932 -4.294 1.00 85.81 226 VAL A N 1
ATOM 1669 C CA . VAL A 1 226 ? 1.294 -1.191 -3.395 1.00 85.81 226 VAL A CA 1
ATOM 1670 C C . VAL A 1 226 ? 2.101 -2.442 -3.763 1.00 85.81 226 VAL A C 1
ATOM 1672 O O . VAL A 1 226 ? 3.253 -2.579 -3.346 1.00 85.81 226 VAL A O 1
ATOM 1675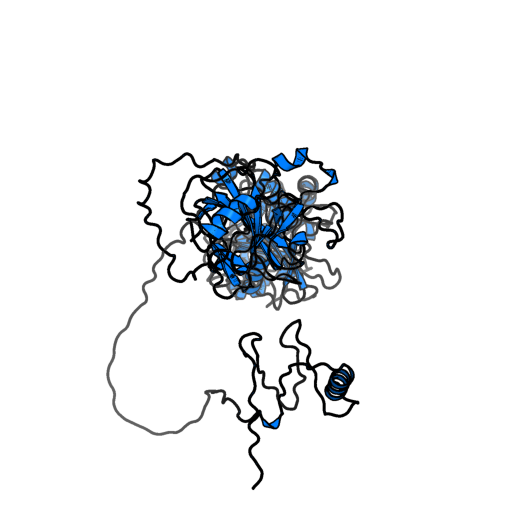 N N . ARG A 1 227 ? 1.550 -3.333 -4.599 1.00 79.50 227 ARG A N 1
ATOM 1676 C CA . ARG A 1 227 ? 2.155 -4.632 -4.949 1.00 79.50 227 ARG A CA 1
ATOM 1677 C C . ARG A 1 227 ? 3.565 -4.520 -5.525 1.00 79.50 227 ARG A C 1
ATOM 1679 O O . ARG A 1 227 ? 4.426 -5.328 -5.184 1.00 79.50 227 ARG A O 1
ATOM 1686 N N . SER A 1 228 ? 3.834 -3.530 -6.380 1.00 61.72 228 SER A N 1
ATOM 1687 C CA . SER A 1 228 ? 5.168 -3.357 -6.983 1.00 61.72 228 SER A CA 1
ATOM 1688 C C . SER A 1 228 ? 6.245 -2.972 -5.964 1.00 61.72 228 SER A C 1
ATOM 1690 O O . SER A 1 228 ? 7.429 -3.039 -6.277 1.00 61.72 228 SER A O 1
ATOM 1692 N N . GLN A 1 229 ? 5.837 -2.562 -4.762 1.00 74.50 229 GLN A N 1
ATOM 1693 C CA . GLN A 1 229 ? 6.705 -2.155 -3.664 1.00 74.50 229 GLN A CA 1
ATOM 1694 C C . GLN A 1 229 ? 6.796 -3.230 -2.571 1.00 74.50 229 GLN A C 1
ATOM 1696 O O . GLN A 1 229 ? 7.221 -2.927 -1.467 1.00 74.50 229 GLN A O 1
ATOM 1701 N N . SER A 1 230 ? 6.416 -4.486 -2.849 1.00 79.19 230 SER A N 1
ATOM 1702 C CA . SER A 1 230 ? 6.488 -5.598 -1.877 1.00 79.19 230 SER A CA 1
ATOM 1703 C C . SER A 1 230 ? 5.795 -5.301 -0.537 1.00 79.19 230 SER A C 1
ATOM 1705 O O . SER A 1 230 ? 6.283 -5.695 0.523 1.00 79.19 230 SER A O 1
ATOM 1707 N N . VAL A 1 231 ? 4.677 -4.578 -0.589 1.00 82.06 231 VAL A N 1
ATOM 1708 C CA . VAL A 1 231 ? 3.791 -4.332 0.551 1.00 82.06 231 VAL A CA 1
ATOM 1709 C C . VAL A 1 231 ? 2.555 -5.211 0.375 1.00 82.06 231 VAL A C 1
ATOM 1711 O O . VAL A 1 231 ? 1.972 -5.249 -0.709 1.00 82.06 231 VAL A O 1
ATOM 1714 N N . GLU A 1 232 ? 2.167 -5.919 1.431 1.00 86.88 232 GLU A N 1
ATOM 1715 C CA . GLU A 1 232 ? 1.024 -6.837 1.444 1.00 86.88 232 GLU A CA 1
ATOM 1716 C C . GLU A 1 232 ? -0.029 -6.347 2.447 1.00 86.88 232 GLU A C 1
ATOM 1718 O O . GLU A 1 232 ? 0.313 -5.823 3.509 1.00 86.88 232 GLU A O 1
ATOM 1723 N N . ILE A 1 233 ? -1.314 -6.515 2.124 1.00 97.25 233 ILE A N 1
ATOM 1724 C CA . ILE A 1 233 ? -2.427 -6.122 2.998 1.00 97.25 233 ILE A CA 1
ATOM 1725 C C . ILE A 1 233 ? -2.896 -7.341 3.788 1.00 97.25 233 ILE A C 1
ATOM 1727 O O . ILE A 1 233 ? -3.136 -8.407 3.228 1.00 97.25 233 ILE A O 1
ATOM 1731 N N . ASP A 1 234 ? -3.079 -7.165 5.089 1.00 97.31 234 ASP A N 1
ATOM 1732 C CA . ASP A 1 234 ? -3.782 -8.113 5.942 1.00 97.31 234 ASP A CA 1
ATOM 1733 C C . ASP A 1 234 ? -5.295 -7.856 5.869 1.00 97.31 234 ASP A C 1
ATOM 1735 O O . ASP A 1 234 ? -5.811 -6.891 6.446 1.00 97.31 234 ASP A O 1
ATOM 1739 N N . HIS A 1 235 ? -6.004 -8.717 5.134 1.00 97.38 235 HIS A N 1
ATOM 1740 C CA . HIS A 1 235 ? -7.442 -8.585 4.893 1.00 97.38 235 HIS A CA 1
ATOM 1741 C C . HIS A 1 235 ? -8.290 -8.750 6.168 1.00 97.38 235 HIS A C 1
ATOM 1743 O O . HIS A 1 235 ? -9.380 -8.189 6.246 1.00 97.38 235 HIS A O 1
ATOM 1749 N N . ASP A 1 236 ? -7.790 -9.416 7.210 1.00 97.19 236 ASP A N 1
ATOM 1750 C CA . ASP A 1 236 ? -8.513 -9.538 8.484 1.00 97.19 236 ASP A CA 1
ATOM 1751 C C . ASP A 1 236 ? -8.281 -8.326 9.406 1.00 97.19 236 ASP A C 1
ATOM 1753 O O . ASP A 1 236 ? -8.923 -8.176 10.450 1.00 97.19 236 ASP A O 1
ATOM 1757 N N . ASN A 1 237 ? -7.389 -7.414 9.006 1.00 97.81 237 ASN A N 1
ATOM 1758 C CA . ASN A 1 237 ? -7.022 -6.217 9.756 1.00 97.81 237 ASN A CA 1
ATOM 1759 C C . ASN A 1 237 ? -7.325 -4.905 9.009 1.00 97.81 237 ASN A C 1
ATOM 1761 O O . ASN A 1 237 ? -6.721 -3.864 9.300 1.00 97.81 237 ASN A O 1
ATOM 1765 N N . VAL A 1 238 ? -8.313 -4.920 8.109 1.00 98.62 238 VAL A N 1
ATOM 1766 C CA . VAL A 1 238 ? -8.789 -3.725 7.394 1.00 98.62 238 VAL A CA 1
ATOM 1767 C C . VAL A 1 238 ? -9.789 -2.938 8.238 1.00 98.62 238 VAL A C 1
ATOM 1769 O O . VAL A 1 238 ? -10.828 -3.457 8.638 1.00 98.62 238 VAL A O 1
ATOM 1772 N N . SER A 1 239 ? -9.510 -1.661 8.479 1.00 98.75 239 SER A N 1
ATOM 1773 C CA . SER A 1 239 ? -10.449 -0.717 9.091 1.00 98.75 239 SER A CA 1
ATOM 1774 C C . SER A 1 239 ? -10.920 0.322 8.093 1.00 98.75 239 SER A C 1
ATOM 1776 O O . SER A 1 239 ? -10.196 0.697 7.172 1.00 98.75 239 SER A O 1
ATOM 1778 N N . LEU A 1 240 ? -12.125 0.838 8.316 1.00 98.62 240 LEU A N 1
ATOM 1779 C CA . LEU A 1 240 ? -12.696 1.906 7.512 1.00 98.62 240 LEU A CA 1
ATOM 1780 C C . LEU A 1 240 ? -13.219 3.010 8.419 1.00 98.62 240 LEU A C 1
ATOM 1782 O O . LEU A 1 240 ? -13.973 2.754 9.355 1.00 98.62 240 LEU A O 1
ATOM 1786 N N . VAL A 1 241 ? -12.819 4.242 8.125 1.00 98.31 241 VAL A N 1
ATOM 1787 C CA . VAL A 1 241 ? -13.117 5.427 8.925 1.00 98.31 241 VAL A CA 1
ATOM 1788 C C . VAL A 1 241 ? -13.796 6.461 8.044 1.00 98.31 241 VAL A C 1
ATOM 1790 O O . VAL A 1 241 ? -13.282 6.800 6.981 1.00 98.31 241 VAL A O 1
ATOM 1793 N N . GLY A 1 242 ? -14.941 6.980 8.480 1.00 97.00 242 GLY A N 1
ATOM 1794 C CA . GLY A 1 242 ? -15.621 8.076 7.794 1.00 97.00 242 GLY A CA 1
ATOM 1795 C C . GLY A 1 242 ? -15.540 9.373 8.583 1.00 97.00 242 GLY A C 1
ATOM 1796 O O . GLY A 1 242 ? -15.803 9.385 9.787 1.00 97.00 242 GLY A O 1
ATOM 1797 N N . HIS A 1 243 ? -15.220 10.462 7.884 1.00 96.00 243 HIS A N 1
ATOM 1798 C CA . HIS A 1 243 ? -15.201 11.826 8.403 1.00 96.00 243 HIS A CA 1
ATOM 1799 C C . HIS A 1 243 ? -16.333 12.676 7.830 1.00 96.00 243 HIS A C 1
ATOM 1801 O O . HIS A 1 243 ? -16.686 12.556 6.654 1.00 96.00 243 HIS A O 1
ATOM 1807 N N . SER A 1 244 ? -16.875 13.586 8.643 1.00 92.44 244 SER A N 1
ATOM 1808 C CA . SER A 1 244 ? -17.817 14.606 8.173 1.00 92.44 244 SER A CA 1
ATOM 1809 C C . SER A 1 244 ? -19.047 13.993 7.473 1.00 92.44 244 SER A C 1
ATOM 1811 O O . SER A 1 244 ? -19.689 13.078 7.997 1.00 92.44 244 SER A O 1
ATOM 1813 N N . GLY A 1 245 ? -19.388 14.467 6.273 1.00 91.38 245 GLY A N 1
ATOM 1814 C CA . GLY A 1 245 ? -20.484 13.947 5.454 1.00 91.38 245 GLY A CA 1
ATOM 1815 C C . GLY A 1 245 ? -20.380 12.463 5.071 1.00 91.38 245 GLY A C 1
ATOM 1816 O O . GLY A 1 245 ? -21.393 11.894 4.672 1.00 91.38 245 GLY A O 1
ATOM 1817 N N . ALA A 1 246 ? -19.227 11.800 5.240 1.00 94.00 246 ALA A N 1
ATOM 1818 C CA . ALA A 1 246 ? -19.059 10.388 4.878 1.00 94.00 246 ALA A CA 1
ATOM 1819 C C . ALA A 1 246 ? -19.971 9.440 5.674 1.00 94.00 246 ALA A C 1
ATOM 1821 O O . ALA A 1 246 ? -20.241 8.327 5.229 1.00 94.00 246 ALA A O 1
ATOM 1822 N N . GLY A 1 247 ? -20.457 9.872 6.842 1.00 89.25 247 GLY A N 1
ATOM 1823 C CA . GLY A 1 247 ? -21.447 9.138 7.634 1.00 89.25 247 GLY A CA 1
ATOM 1824 C C . GLY A 1 247 ? -22.858 9.725 7.604 1.00 89.25 247 GLY A C 1
ATOM 1825 O O . GLY A 1 247 ? -23.748 9.234 8.284 1.00 89.25 247 GLY A O 1
ATOM 1826 N N . GLY A 1 248 ? -23.093 10.806 6.864 1.00 84.50 248 GLY A N 1
ATOM 1827 C CA . GLY A 1 248 ? -24.314 11.594 7.028 1.00 84.50 248 GLY A CA 1
ATOM 1828 C C . GLY A 1 248 ? -25.533 11.109 6.261 1.00 84.50 248 GLY A C 1
ATOM 1829 O O . GLY A 1 248 ? -26.658 11.377 6.679 1.00 84.50 248 GLY A O 1
ATOM 1830 N N . SER A 1 249 ? -25.312 10.443 5.133 1.00 88.12 249 SER A N 1
ATOM 1831 C CA . SER A 1 249 ? -26.352 10.204 4.137 1.00 88.12 249 SER A CA 1
ATOM 1832 C C . SER A 1 249 ? -26.874 8.765 4.205 1.00 88.12 249 SER A C 1
ATOM 1834 O O . SER A 1 249 ? -26.085 7.833 4.035 1.00 88.12 249 SER A O 1
ATOM 1836 N N . PRO A 1 250 ? -28.191 8.555 4.399 1.00 90.38 250 PRO A N 1
ATOM 1837 C CA . PRO A 1 250 ? -28.797 7.232 4.292 1.00 90.38 250 PRO A CA 1
ATOM 1838 C C . PRO A 1 250 ? -28.464 6.572 2.949 1.00 90.38 250 PRO A C 1
ATOM 1840 O O . PRO A 1 250 ? -28.550 7.211 1.901 1.00 90.38 250 PRO A O 1
ATOM 1843 N N . GLY A 1 251 ? -28.073 5.296 2.980 1.00 92.19 251 GLY A N 1
ATOM 1844 C CA . GLY A 1 251 ? -27.729 4.535 1.773 1.00 92.19 251 GLY A CA 1
ATOM 1845 C C . GLY A 1 251 ? -26.408 4.927 1.097 1.00 92.19 251 GLY A C 1
ATOM 1846 O O . GLY A 1 251 ? -26.135 4.448 0.000 1.00 92.19 251 GLY A O 1
ATOM 1847 N N . ALA A 1 252 ? -25.571 5.755 1.729 1.00 94.44 252 ALA A N 1
ATOM 1848 C CA . ALA A 1 252 ? -24.246 6.110 1.221 1.00 94.44 252 ALA A CA 1
ATOM 1849 C C . ALA A 1 252 ? -23.174 6.032 2.319 1.00 94.44 252 ALA A C 1
ATOM 1851 O O . ALA A 1 252 ? -23.492 5.978 3.511 1.00 94.44 252 ALA A O 1
ATOM 1852 N N . GLY A 1 253 ? -21.902 6.003 1.913 1.00 95.00 253 GLY A N 1
ATOM 1853 C CA . GLY A 1 253 ? -20.754 6.041 2.825 1.00 95.00 253 GLY A CA 1
ATOM 1854 C C . GLY A 1 253 ? -20.853 5.024 3.959 1.00 95.00 253 GLY A C 1
ATOM 1855 O O . GLY A 1 253 ? -21.153 3.854 3.722 1.00 95.00 253 GLY A O 1
ATOM 1856 N N . LEU A 1 254 ? -20.642 5.470 5.200 1.00 97.06 254 LEU A N 1
ATOM 1857 C CA . LEU A 1 254 ? -20.703 4.599 6.376 1.00 97.06 254 LEU A CA 1
ATOM 1858 C C . LEU A 1 254 ? -22.069 3.917 6.543 1.00 97.06 254 LEU A C 1
ATOM 1860 O O . LEU A 1 254 ? -22.115 2.743 6.894 1.00 97.06 254 LEU A O 1
ATOM 1864 N N . ASN A 1 255 ? -23.181 4.603 6.258 1.00 96.62 255 ASN A N 1
ATOM 1865 C CA . ASN A 1 255 ? -24.517 4.005 6.379 1.00 96.62 255 ASN A CA 1
ATOM 1866 C C . ASN A 1 255 ? -24.676 2.809 5.433 1.00 96.62 255 ASN A C 1
ATOM 1868 O O . ASN A 1 255 ? -25.173 1.759 5.838 1.00 96.62 255 ASN A O 1
ATOM 1872 N N . LYS A 1 256 ? -24.219 2.957 4.184 1.00 97.12 256 LYS A N 1
ATOM 1873 C CA . LYS A 1 256 ? -24.215 1.867 3.201 1.00 97.12 256 LYS A CA 1
ATOM 1874 C C . LYS A 1 256 ? -23.331 0.710 3.665 1.00 97.12 256 LYS A C 1
ATOM 1876 O O . LYS A 1 256 ? -23.797 -0.420 3.715 1.00 97.12 256 LYS A O 1
ATOM 1881 N N . ILE A 1 257 ? -22.092 1.001 4.058 1.00 98.00 257 ILE A N 1
ATOM 1882 C CA . ILE A 1 257 ? -21.114 -0.021 4.464 1.00 98.00 257 ILE A CA 1
ATOM 1883 C C . ILE A 1 257 ? -21.603 -0.796 5.696 1.00 98.00 257 ILE A C 1
ATOM 1885 O O . ILE A 1 257 ? -21.445 -2.013 5.763 1.00 98.00 257 ILE A O 1
ATOM 1889 N N . ALA A 1 258 ? -22.236 -0.118 6.657 1.00 98.06 258 ALA A N 1
ATOM 1890 C CA . ALA A 1 258 ? -22.862 -0.780 7.796 1.00 98.06 258 ALA A CA 1
ATOM 1891 C C . ALA A 1 258 ? -24.046 -1.656 7.371 1.00 98.06 258 ALA A C 1
ATOM 1893 O O . ALA A 1 258 ? -24.146 -2.786 7.836 1.00 98.06 258 ALA A O 1
ATOM 1894 N N . ALA A 1 259 ? -24.920 -1.179 6.477 1.00 97.75 259 ALA A N 1
ATOM 1895 C CA . ALA A 1 259 ? -26.038 -1.968 5.949 1.00 97.75 259 ALA A CA 1
ATOM 1896 C C . ALA A 1 259 ? -25.573 -3.211 5.164 1.00 97.75 259 ALA A C 1
ATOM 1898 O O . ALA A 1 259 ? -26.256 -4.232 5.162 1.00 97.75 259 ALA A O 1
ATOM 1899 N N . GLU A 1 260 ? -24.387 -3.146 4.558 1.00 97.69 260 GLU A N 1
ATOM 1900 C CA . GLU A 1 260 ? -23.686 -4.269 3.918 1.00 97.69 260 GLU A CA 1
ATOM 1901 C C . GLU A 1 260 ? -22.974 -5.188 4.934 1.00 97.69 260 GLU A C 1
ATOM 1903 O O . GLU A 1 260 ? -22.261 -6.116 4.561 1.00 97.69 260 GLU A O 1
ATOM 1908 N N . GLY A 1 261 ? -23.169 -4.952 6.234 1.00 98.12 261 GLY A N 1
ATOM 1909 C CA . GLY A 1 261 ? -22.632 -5.764 7.322 1.00 98.12 261 GLY A CA 1
ATOM 1910 C C . GLY A 1 261 ? -21.173 -5.475 7.667 1.00 98.12 261 GLY A C 1
ATOM 1911 O O . GLY A 1 261 ? -20.605 -6.195 8.488 1.00 98.12 261 GLY A O 1
ATOM 1912 N N . GLY A 1 262 ? -20.552 -4.446 7.077 1.00 97.94 262 GLY A N 1
ATOM 1913 C CA . GLY A 1 262 ? -19.127 -4.163 7.261 1.00 97.94 262 GLY A CA 1
ATOM 1914 C C . GLY A 1 262 ? -18.245 -5.302 6.750 1.00 97.94 262 GLY A C 1
ATOM 1915 O O . GLY A 1 262 ? -17.266 -5.658 7.407 1.00 97.94 262 GLY A O 1
ATOM 1916 N N . VAL A 1 263 ? -18.638 -5.905 5.625 1.00 98.12 263 VAL A N 1
ATOM 1917 C CA . VAL A 1 263 ? -17.951 -7.031 4.985 1.00 98.12 263 VAL A CA 1
ATOM 1918 C C . VAL A 1 263 ? -17.434 -6.611 3.611 1.00 98.12 263 VAL A C 1
ATOM 1920 O O . VAL A 1 263 ? -18.097 -5.863 2.893 1.00 98.12 263 VAL A O 1
ATOM 1923 N N . PHE A 1 264 ? -16.261 -7.104 3.234 1.00 98.06 264 PHE A N 1
ATOM 1924 C CA . PHE A 1 264 ? -15.688 -6.971 1.899 1.00 98.06 264 PHE A CA 1
ATOM 1925 C C . PHE A 1 264 ? -14.970 -8.276 1.546 1.00 98.06 264 PHE A C 1
ATOM 1927 O O . PHE A 1 264 ? -14.266 -8.828 2.379 1.00 98.06 264 PHE A O 1
ATOM 1934 N N . ASP A 1 265 ? -15.197 -8.809 0.349 1.00 96.75 265 ASP A N 1
ATOM 1935 C CA . ASP A 1 265 ? -14.622 -10.087 -0.115 1.00 96.75 265 ASP A CA 1
ATOM 1936 C C . ASP A 1 265 ? -14.670 -11.247 0.911 1.00 96.75 265 ASP A C 1
ATOM 1938 O O . ASP A 1 265 ? -13.739 -12.029 1.055 1.00 96.75 265 ASP A O 1
ATOM 1942 N N . GLY A 1 266 ? -15.747 -11.328 1.702 1.00 97.06 266 GLY A N 1
ATOM 1943 C CA . GLY A 1 266 ? -15.893 -12.320 2.777 1.00 97.06 266 GLY A CA 1
ATOM 1944 C C . GLY A 1 266 ? -15.174 -11.989 4.096 1.00 97.06 266 GLY A C 1
ATOM 1945 O O . GLY A 1 266 ? -15.462 -12.630 5.107 1.00 97.06 266 GLY A O 1
ATOM 1946 N N . HIS A 1 267 ? -14.328 -10.960 4.133 1.00 98.00 267 HIS A N 1
ATOM 1947 C CA . HIS A 1 267 ? -13.662 -10.450 5.331 1.00 98.00 267 HIS A CA 1
ATOM 1948 C C . HIS A 1 267 ? -14.518 -9.406 6.056 1.00 98.00 267 HIS A C 1
ATOM 1950 O O . HIS A 1 267 ? -15.192 -8.583 5.436 1.00 98.00 267 HIS A O 1
ATOM 1956 N N . LYS A 1 268 ? -14.489 -9.415 7.391 1.00 98.44 268 LYS A N 1
ATOM 1957 C CA . LYS A 1 268 ? -15.141 -8.398 8.233 1.00 98.44 268 LYS A CA 1
ATOM 1958 C C . LYS A 1 268 ? -14.148 -7.280 8.529 1.00 98.44 268 LYS A C 1
ATOM 1960 O O . LYS A 1 268 ? -12.983 -7.548 8.797 1.00 98.44 268 LYS A O 1
ATOM 1965 N N . LEU A 1 269 ? -14.614 -6.034 8.557 1.00 98.50 269 LEU A N 1
ATOM 1966 C CA . LEU A 1 269 ? -13.784 -4.913 9.001 1.00 98.50 269 LEU A CA 1
ATOM 1967 C C . LEU A 1 269 ? -13.294 -5.134 10.442 1.00 98.50 269 LEU A C 1
ATOM 1969 O O . LEU A 1 269 ? -14.049 -5.592 11.299 1.00 98.50 269 LEU A O 1
ATOM 1973 N N . LYS A 1 270 ? -12.066 -4.732 10.756 1.00 98.19 270 LYS A N 1
ATOM 1974 C CA . LYS A 1 270 ? -11.567 -4.714 12.135 1.00 98.19 270 LYS A CA 1
ATOM 1975 C C . LYS A 1 270 ? -12.226 -3.594 12.939 1.00 98.19 270 LYS A C 1
ATOM 1977 O O . LYS A 1 270 ? -12.796 -3.842 14.003 1.00 98.19 270 LYS A O 1
ATOM 1982 N N . VAL A 1 271 ? -12.177 -2.369 12.413 1.00 98.38 271 VAL A N 1
ATOM 1983 C CA . VAL A 1 271 ? -12.785 -1.181 13.024 1.00 98.38 271 VAL A CA 1
ATOM 1984 C C . VAL A 1 271 ? -13.652 -0.447 12.010 1.00 98.38 271 VAL A C 1
ATOM 1986 O O . VAL A 1 271 ? -13.226 -0.134 10.898 1.00 98.38 271 VAL A O 1
ATOM 1989 N N . PHE A 1 272 ? -14.865 -0.126 12.444 1.00 98.44 272 PHE A N 1
ATOM 1990 C CA . PHE A 1 272 ? -15.766 0.826 11.820 1.00 98.44 272 PHE A CA 1
ATOM 1991 C C . PHE A 1 272 ? -15.644 2.167 12.556 1.00 98.44 272 PHE A C 1
ATOM 1993 O O . PHE A 1 272 ? -16.203 2.374 13.639 1.00 98.44 272 PHE A O 1
ATOM 2000 N N . GLY A 1 273 ? -14.826 3.056 11.998 1.00 98.00 273 GLY A N 1
ATOM 2001 C CA . GLY A 1 273 ? -14.460 4.335 12.590 1.00 98.00 273 GLY A CA 1
ATOM 2002 C C . GLY A 1 273 ? -15.417 5.458 12.207 1.00 98.00 273 GLY A C 1
ATOM 2003 O O . GLY A 1 273 ? -15.720 5.676 11.034 1.00 98.00 273 GLY A O 1
ATOM 2004 N N . ILE A 1 274 ? -15.853 6.220 13.205 1.00 96.81 274 ILE A N 1
ATOM 2005 C CA . ILE A 1 274 ? -16.707 7.392 13.022 1.00 96.81 274 ILE A CA 1
ATOM 2006 C C . ILE A 1 274 ? -15.950 8.597 13.579 1.00 96.81 274 ILE A C 1
ATOM 2008 O O . ILE A 1 274 ? -15.764 8.692 14.790 1.00 96.81 274 ILE A O 1
ATOM 2012 N N . THR A 1 275 ? -15.516 9.520 12.720 1.00 95.56 275 THR A N 1
ATOM 2013 C CA . THR A 1 275 ? -14.828 10.747 13.152 1.00 95.56 275 THR A CA 1
ATOM 2014 C C . THR A 1 275 ? -15.639 11.985 12.787 1.00 95.56 275 THR A C 1
ATOM 2016 O O . THR A 1 275 ? -15.772 12.355 11.624 1.00 95.56 275 THR A O 1
ATOM 2019 N N . ASP A 1 276 ? -16.258 12.592 13.800 1.00 93.31 276 ASP A N 1
ATOM 2020 C CA . ASP A 1 276 ? -17.044 13.828 13.704 1.00 93.31 276 ASP A CA 1
ATOM 2021 C C . ASP A 1 276 ? -17.976 13.868 12.481 1.00 93.31 276 ASP A C 1
ATOM 2023 O O . ASP A 1 276 ? -18.044 14.849 11.743 1.00 93.31 276 ASP A O 1
ATOM 2027 N N . THR A 1 277 ? -18.675 12.758 12.231 1.00 87.69 277 THR A N 1
ATOM 2028 C CA . THR A 1 277 ? -19.671 12.662 11.154 1.00 87.69 277 THR A CA 1
ATOM 2029 C C . THR A 1 277 ? -20.992 13.314 11.576 1.00 87.69 277 THR A C 1
ATOM 2031 O O . THR A 1 277 ? -21.030 14.071 12.543 1.00 87.69 277 THR A O 1
ATOM 2034 N N . CYS A 1 278 ? -22.103 13.071 10.879 1.00 85.75 278 CYS A N 1
ATOM 2035 C CA . CYS A 1 278 ? -23.424 13.469 11.375 1.00 85.75 278 CYS A CA 1
ATOM 2036 C C . CYS A 1 278 ? -23.805 12.631 12.613 1.00 85.75 278 CYS A C 1
ATOM 2038 O O . CYS A 1 278 ? -24.343 11.528 12.482 1.00 85.75 278 CYS A O 1
ATOM 2040 N N . ILE A 1 279 ? -23.526 13.169 13.805 1.00 87.50 279 ILE A N 1
ATOM 2041 C CA . ILE A 1 279 ? -23.715 12.527 15.117 1.00 87.50 279 ILE A CA 1
ATOM 2042 C C . ILE A 1 279 ? -25.191 12.597 15.544 1.00 87.50 279 ILE A C 1
ATOM 2044 O O . ILE A 1 279 ? -25.578 13.340 16.449 1.00 87.50 279 ILE A O 1
ATOM 2048 N N . THR A 1 280 ? -26.029 11.828 14.851 1.00 92.62 280 THR A N 1
ATOM 2049 C CA . THR A 1 280 ? -27.458 11.671 15.143 1.00 92.62 280 THR A CA 1
ATOM 2050 C C . THR A 1 280 ? -27.764 10.250 15.597 1.00 92.62 280 THR A C 1
ATOM 2052 O O . THR A 1 280 ? -27.100 9.294 15.195 1.00 92.62 280 THR A O 1
ATOM 2055 N N . ASP A 1 281 ? -28.789 10.101 16.425 1.00 94.06 281 ASP A N 1
ATOM 2056 C CA . ASP A 1 281 ? -29.316 8.809 16.865 1.00 94.06 281 ASP A CA 1
ATOM 2057 C C . ASP A 1 281 ? -29.747 7.914 15.694 1.00 94.06 281 ASP A C 1
ATOM 2059 O O . ASP A 1 281 ? -29.465 6.720 15.709 1.00 94.06 281 ASP A O 1
ATOM 2063 N N . ASN A 1 282 ? -30.337 8.486 14.643 1.00 94.38 282 ASN A N 1
ATOM 2064 C CA . ASN A 1 282 ? -30.706 7.753 13.432 1.00 94.38 282 ASN A CA 1
ATOM 2065 C C . ASN A 1 282 ? -29.491 7.125 12.735 1.00 94.38 282 ASN A C 1
ATOM 2067 O O . ASN A 1 282 ? -29.532 5.944 12.394 1.00 94.38 282 ASN A O 1
ATOM 2071 N N . ASN A 1 283 ? -28.398 7.877 12.558 1.00 94.00 283 ASN A N 1
ATOM 2072 C CA . ASN A 1 283 ? -27.173 7.328 11.968 1.00 94.00 283 ASN A CA 1
ATOM 2073 C C . ASN A 1 283 ? -26.524 6.301 12.898 1.00 94.00 283 ASN A C 1
ATOM 2075 O O . ASN A 1 283 ? -26.140 5.225 12.452 1.00 94.00 283 ASN A O 1
ATOM 2079 N N . ALA A 1 284 ? -26.451 6.597 14.199 1.00 95.88 284 ALA A N 1
ATOM 2080 C CA . ALA A 1 284 ? -25.914 5.664 15.183 1.00 95.88 284 ALA A CA 1
ATOM 2081 C C . ALA A 1 284 ? -26.664 4.327 15.174 1.00 95.88 284 ALA A C 1
ATOM 2083 O O . ALA A 1 284 ? -26.040 3.266 15.143 1.00 95.88 284 ALA A O 1
ATOM 2084 N N . LYS A 1 285 ? -28.000 4.386 15.133 1.00 96.81 285 LYS A N 1
ATOM 2085 C CA . LYS A 1 285 ? -28.866 3.217 15.024 1.00 96.81 285 LYS A CA 1
ATOM 2086 C C . LYS A 1 285 ? -28.640 2.472 13.712 1.00 96.81 285 LYS A C 1
ATOM 2088 O O . LYS A 1 285 ? -28.530 1.253 13.738 1.00 96.81 285 LYS A O 1
ATOM 2093 N N . ALA A 1 286 ? -28.517 3.176 12.589 1.00 96.81 286 ALA A N 1
ATOM 2094 C CA . ALA A 1 286 ? -28.235 2.547 11.302 1.00 96.81 286 ALA A CA 1
ATOM 2095 C C . ALA A 1 286 ? -26.899 1.780 11.314 1.00 96.81 286 ALA A C 1
ATOM 2097 O O . ALA A 1 286 ? -26.847 0.640 10.852 1.00 96.81 286 ALA A O 1
ATOM 2098 N N . TYR A 1 287 ? -25.845 2.347 11.914 1.00 97.50 287 TYR A N 1
ATOM 2099 C CA . TYR A 1 287 ? -24.571 1.642 12.095 1.00 97.50 287 TYR A CA 1
ATOM 2100 C C . TYR A 1 287 ? -24.721 0.417 13.002 1.00 97.50 287 TYR A C 1
ATOM 2102 O O . TYR A 1 287 ? -24.267 -0.676 12.666 1.00 97.50 287 TYR A O 1
ATOM 2110 N N . ALA A 1 288 ? -25.378 0.601 14.148 1.00 97.25 288 ALA A N 1
ATOM 2111 C CA . ALA A 1 288 ? -25.592 -0.432 15.151 1.00 97.25 288 ALA A CA 1
ATOM 2112 C C . ALA A 1 288 ? -26.394 -1.627 14.618 1.00 97.25 288 ALA A C 1
ATOM 2114 O O . ALA A 1 288 ? -26.030 -2.768 14.917 1.00 97.25 288 ALA A O 1
ATOM 2115 N N . ASP A 1 289 ? -27.463 -1.350 13.870 1.00 97.69 289 ASP A N 1
ATOM 2116 C CA . ASP A 1 289 ? -28.370 -2.335 13.286 1.00 97.69 289 ASP A CA 1
ATOM 2117 C C . ASP A 1 289 ? -27.712 -3.046 12.096 1.00 97.69 289 ASP A C 1
ATOM 2119 O O . ASP A 1 289 ? -27.756 -4.274 12.016 1.00 97.69 289 ASP A O 1
ATOM 2123 N N . GLY A 1 290 ? -27.053 -2.300 11.200 1.00 97.69 290 GLY A N 1
ATOM 2124 C CA . GLY A 1 290 ? -26.360 -2.869 10.041 1.00 97.69 290 GLY A CA 1
ATOM 2125 C C . GLY A 1 290 ? -25.244 -3.839 10.440 1.00 97.69 290 GLY A C 1
ATOM 2126 O O . GLY A 1 290 ? -25.108 -4.923 9.872 1.00 97.69 290 GLY A O 1
ATOM 2127 N N . LEU A 1 291 ? -24.512 -3.510 11.508 1.00 97.81 291 LEU A N 1
ATOM 2128 C CA . LEU A 1 291 ? -23.443 -4.347 12.055 1.00 97.81 291 LEU A CA 1
ATOM 2129 C C . LEU A 1 291 ? -23.924 -5.346 13.121 1.00 97.81 291 LEU A C 1
ATOM 2131 O O . LEU A 1 291 ? -23.101 -6.013 13.738 1.00 97.81 291 LEU A O 1
ATOM 2135 N N . ALA A 1 292 ? -25.231 -5.503 13.360 1.00 96.62 292 ALA A N 1
ATOM 2136 C CA . ALA A 1 292 ? -25.734 -6.351 14.450 1.00 96.62 292 ALA A CA 1
ATOM 2137 C C . ALA A 1 292 ? -25.356 -7.839 14.312 1.00 96.62 292 ALA A C 1
ATOM 2139 O O . ALA A 1 292 ? -25.221 -8.536 15.316 1.00 96.62 292 ALA A O 1
ATOM 2140 N N . LYS A 1 293 ? -25.180 -8.328 13.077 1.00 96.56 293 LYS A N 1
ATOM 2141 C CA . LYS A 1 293 ? -24.732 -9.704 12.782 1.00 96.56 293 LYS A CA 1
ATOM 2142 C C . LYS A 1 293 ? -23.211 -9.828 12.651 1.00 96.56 293 LYS A C 1
ATOM 2144 O O . LYS A 1 293 ? -22.705 -10.938 12.499 1.00 96.56 293 LYS A O 1
ATOM 2149 N N . ASN A 1 294 ? -22.491 -8.708 12.671 1.00 96.88 294 ASN A N 1
ATOM 2150 C CA . ASN A 1 294 ? -21.042 -8.690 12.619 1.00 96.88 294 ASN A CA 1
ATOM 2151 C C . ASN A 1 294 ? -20.506 -8.738 14.053 1.00 96.88 294 ASN A C 1
ATOM 2153 O O . ASN A 1 294 ? -20.587 -7.770 14.797 1.00 96.88 294 ASN A O 1
ATOM 2157 N N . ASP A 1 295 ? -19.993 -9.896 14.447 1.00 95.31 295 ASP A N 1
ATOM 2158 C CA . ASP A 1 295 ? -19.483 -10.188 15.791 1.00 95.31 295 ASP A CA 1
ATOM 2159 C C . ASP A 1 295 ? -18.018 -9.767 16.013 1.00 95.31 295 ASP A C 1
ATOM 2161 O O . ASP A 1 295 ? -17.491 -9.920 17.116 1.00 95.31 295 ASP A O 1
ATOM 2165 N N . THR A 1 296 ? -17.359 -9.248 14.974 1.00 95.88 296 THR A N 1
ATOM 2166 C CA . THR A 1 296 ? -15.915 -8.979 14.963 1.00 95.88 296 THR A CA 1
ATOM 2167 C C . THR A 1 296 ? -15.622 -7.482 14.915 1.00 95.88 296 THR A C 1
ATOM 2169 O O . THR A 1 296 ? -14.784 -6.998 15.674 1.00 95.88 296 THR A O 1
ATOM 2172 N N . THR A 1 297 ? -16.335 -6.736 14.068 1.00 98.25 297 THR A N 1
ATOM 2173 C CA . THR A 1 297 ? -16.070 -5.317 13.809 1.00 98.25 297 THR A CA 1
ATOM 2174 C C . THR A 1 297 ? -16.375 -4.442 15.017 1.00 98.25 297 THR A C 1
ATOM 2176 O O . THR A 1 297 ? -17.534 -4.279 15.405 1.00 98.25 297 THR A O 1
ATOM 2179 N N . ALA A 1 298 ? -15.343 -3.812 15.576 1.00 97.94 298 ALA A N 1
ATOM 2180 C CA . ALA A 1 298 ? -15.521 -2.794 16.603 1.00 97.94 298 ALA A CA 1
ATOM 2181 C C . ALA A 1 298 ? -16.100 -1.505 16.002 1.00 97.94 298 ALA A C 1
ATOM 2183 O O . ALA A 1 298 ? -15.712 -1.101 14.908 1.00 97.94 298 ALA A O 1
ATOM 2184 N N . ILE A 1 299 ? -16.982 -0.819 16.732 1.00 97.75 299 ILE A N 1
ATOM 2185 C CA . ILE A 1 299 ? -17.462 0.521 16.368 1.00 97.75 299 ILE A CA 1
ATOM 2186 C C . ILE A 1 299 ? -16.751 1.534 17.263 1.00 97.75 299 ILE A C 1
ATOM 2188 O O . ILE A 1 299 ? -16.893 1.479 18.485 1.00 97.75 299 ILE A O 1
ATOM 2192 N N . TYR A 1 300 ? -15.996 2.459 16.668 1.00 97.19 300 TYR A N 1
ATOM 2193 C CA . TYR A 1 300 ? -15.201 3.442 17.409 1.00 97.19 300 TYR A CA 1
ATOM 2194 C C . TYR A 1 300 ? -15.521 4.867 16.945 1.00 97.19 300 TYR A C 1
ATOM 2196 O O . TYR A 1 300 ? -15.060 5.318 15.889 1.00 97.19 300 TYR A O 1
ATOM 2204 N N . ALA A 1 301 ? -16.346 5.564 17.731 1.00 95.94 301 ALA A N 1
ATOM 2205 C CA . ALA A 1 301 ? -16.824 6.906 17.433 1.00 95.94 301 ALA A CA 1
ATOM 2206 C C . ALA A 1 301 ? -16.126 7.977 18.279 1.00 95.94 301 ALA A C 1
ATOM 2208 O O . ALA A 1 301 ? -16.150 7.923 19.506 1.00 95.94 301 ALA A O 1
ATOM 2209 N N . MET A 1 302 ? -15.570 8.992 17.617 1.00 94.81 302 MET A N 1
ATOM 2210 C CA . MET A 1 302 ? -15.037 10.203 18.242 1.00 94.81 302 MET A CA 1
ATOM 2211 C C . MET A 1 302 ? -15.659 11.433 17.588 1.00 94.81 302 MET A C 1
ATOM 2213 O O . MET A 1 302 ? -15.707 11.533 16.363 1.00 94.81 302 MET A O 1
ATOM 2217 N N . HIS A 1 303 ? -16.129 12.393 18.379 1.00 93.38 303 HIS A N 1
ATOM 2218 C CA . HIS A 1 303 ? -16.753 13.610 17.854 1.00 93.38 303 HIS A CA 1
ATOM 2219 C C . HIS A 1 303 ? -16.573 14.809 18.782 1.00 93.38 303 HIS A C 1
ATOM 2221 O O . HIS A 1 303 ? -16.459 14.643 19.990 1.00 93.38 303 HIS A O 1
ATOM 2227 N N . LYS A 1 304 ? -16.659 16.038 18.261 1.00 91.94 304 LYS A N 1
ATOM 2228 C CA . LYS A 1 304 ? -16.624 17.258 19.103 1.00 91.94 304 LYS A CA 1
ATOM 2229 C C . LYS A 1 304 ? -18.007 17.755 19.545 1.00 91.94 304 LYS A C 1
ATOM 2231 O O . LYS A 1 304 ? -18.143 18.839 20.102 1.00 91.94 304 LYS A O 1
ATOM 2236 N N . GLY A 1 305 ? -19.059 16.991 19.241 1.00 82.94 305 GLY A N 1
ATOM 2237 C CA . GLY A 1 305 ? -20.442 17.278 19.646 1.00 82.94 305 GLY A CA 1
ATOM 2238 C C . GLY A 1 305 ? -21.227 18.193 18.705 1.00 82.94 305 GLY A C 1
ATOM 2239 O O . GLY A 1 305 ? -22.376 18.485 18.983 1.00 82.94 305 GLY A O 1
ATOM 2240 N N . THR A 1 306 ? -20.653 18.649 17.593 1.00 71.38 306 THR A N 1
ATOM 2241 C CA . THR A 1 306 ? -21.414 19.334 16.524 1.00 71.38 306 THR A CA 1
ATOM 2242 C C . THR A 1 306 ? -21.332 18.617 15.183 1.00 71.38 306 THR A C 1
ATOM 2244 O O . THR A 1 306 ? -21.956 19.078 14.240 1.00 71.38 306 THR A O 1
ATOM 2247 N N . GLY A 1 307 ? -20.606 17.495 15.097 1.00 64.75 307 GLY A N 1
ATOM 2248 C CA . GLY A 1 307 ? -20.433 16.745 13.858 1.00 64.75 307 GLY A CA 1
ATOM 2249 C C . GLY A 1 307 ? -19.884 17.585 12.699 1.00 64.75 307 GLY A C 1
ATOM 2250 O O . GLY A 1 307 ? -19.503 18.751 12.851 1.00 64.75 307 GLY A O 1
ATOM 2251 N N . GLY A 1 308 ? -19.890 16.982 11.512 1.00 63.34 308 GLY A N 1
ATOM 2252 C CA . GLY A 1 308 ? -19.645 17.665 10.238 1.00 63.34 308 GLY A CA 1
ATOM 2253 C C . GLY A 1 308 ? -20.873 18.345 9.642 1.00 63.34 308 GLY A C 1
ATOM 2254 O O . GLY A 1 308 ? -20.787 18.938 8.569 1.00 63.34 308 GLY A O 1
ATOM 2255 N N . TRP A 1 309 ? -22.021 18.268 10.317 1.00 67.38 309 TRP A N 1
ATOM 2256 C CA . TRP A 1 309 ? -23.281 18.857 9.878 1.00 67.38 309 TRP A CA 1
ATOM 2257 C C . TRP A 1 309 ? -24.092 19.339 11.082 1.00 67.38 309 TRP A C 1
ATOM 2259 O O . TRP A 1 309 ? -23.901 18.849 12.185 1.00 67.38 309 TRP A O 1
ATOM 2269 N N . VAL A 1 310 ? -25.031 20.266 10.877 1.00 66.44 310 VAL A N 1
ATOM 2270 C CA . VAL A 1 310 ? -25.744 21.000 11.952 1.00 66.44 310 VAL A CA 1
ATOM 2271 C C . VAL A 1 310 ? -26.567 20.094 12.896 1.00 66.44 310 VAL A C 1
ATOM 2273 O O . VAL A 1 310 ? -27.039 20.547 13.935 1.00 66.44 310 VAL A O 1
ATOM 2276 N N . ALA A 1 311 ? -26.754 18.815 12.558 1.00 72.69 311 ALA A N 1
ATOM 2277 C CA . ALA A 1 311 ? -27.545 17.876 13.343 1.00 72.69 311 ALA A CA 1
ATOM 2278 C C . ALA A 1 311 ? -26.698 17.144 14.399 1.00 72.69 311 ALA A C 1
ATOM 2280 O O . ALA A 1 311 ? -25.830 16.334 14.072 1.00 72.69 311 ALA A O 1
ATOM 2281 N N . TYR A 1 312 ? -27.024 17.383 15.670 1.00 85.88 312 TYR A N 1
ATOM 2282 C CA . TYR A 1 312 ? -26.486 16.675 16.828 1.00 85.88 312 TYR A CA 1
ATOM 2283 C C . TYR A 1 312 ? -27.611 16.368 17.815 1.00 85.88 312 TYR A C 1
ATOM 2285 O O . TYR A 1 312 ? -28.342 17.268 18.224 1.00 85.88 312 TYR A O 1
ATOM 2293 N N . THR A 1 313 ? -27.746 15.103 18.212 1.00 88.12 313 THR A N 1
ATOM 2294 C CA . THR A 1 313 ? -28.822 14.648 19.117 1.00 88.12 313 THR A CA 1
ATOM 2295 C C . THR A 1 313 ? -28.385 14.520 20.577 1.00 88.12 313 THR A C 1
ATOM 2297 O O . THR A 1 313 ? -29.140 14.012 21.407 1.00 88.12 313 THR A O 1
ATOM 2300 N N . GLY A 1 314 ? -27.169 14.965 20.907 1.00 90.38 314 GLY A N 1
ATOM 2301 C CA . GLY A 1 314 ? -26.566 14.774 22.226 1.00 90.38 314 GLY A CA 1
ATOM 2302 C C . GLY A 1 314 ? -25.749 13.484 22.316 1.00 90.38 314 GLY A C 1
ATOM 2303 O O . GLY A 1 314 ? -26.112 12.463 21.731 1.00 90.38 314 GLY A O 1
ATOM 2304 N N . GLN A 1 315 ? -24.651 13.527 23.076 1.00 90.81 315 GLN A N 1
ATOM 2305 C CA . GLN A 1 315 ? -23.713 12.415 23.219 1.00 90.81 315 GLN A CA 1
ATOM 2306 C C . GLN A 1 315 ? -24.407 11.187 23.796 1.00 90.81 315 GLN A C 1
ATOM 2308 O O . GLN A 1 315 ? -24.339 10.127 23.194 1.00 90.81 315 GLN A O 1
ATOM 2313 N N . THR A 1 316 ? -25.119 11.322 24.918 1.00 93.25 316 THR A N 1
ATOM 2314 C CA . THR A 1 316 ? -25.806 10.190 25.559 1.00 93.25 316 THR A CA 1
ATOM 2315 C C . THR A 1 316 ? -26.803 9.520 24.614 1.00 93.25 316 THR A C 1
ATOM 2317 O O . THR A 1 316 ? -26.833 8.295 24.519 1.00 93.25 316 THR A O 1
ATOM 2320 N N . THR A 1 317 ? -27.589 10.309 23.874 1.00 94.81 317 THR A N 1
ATOM 2321 C CA . THR A 1 317 ? -28.556 9.793 22.894 1.00 94.81 317 THR A CA 1
ATOM 2322 C C . THR A 1 317 ? -27.851 9.046 21.764 1.00 94.81 317 THR A C 1
ATOM 2324 O O . THR A 1 317 ? -28.232 7.924 21.439 1.00 94.81 317 THR A O 1
ATOM 2327 N N . PHE A 1 318 ? -26.797 9.643 21.197 1.00 94.31 318 PHE A N 1
ATOM 2328 C CA . PHE A 1 318 ? -26.000 9.038 20.133 1.00 94.31 318 PHE A CA 1
ATOM 2329 C C . PHE A 1 318 ? -25.321 7.742 20.597 1.00 94.31 318 PHE A C 1
ATOM 2331 O O . PHE A 1 318 ? -25.495 6.705 19.963 1.00 94.31 318 PHE A O 1
ATOM 2338 N N . SER A 1 319 ? -24.614 7.769 21.731 1.00 95.12 319 SER A N 1
ATOM 2339 C CA . SER A 1 319 ? -23.924 6.608 22.304 1.00 95.12 319 SER A CA 1
ATOM 2340 C C . SER A 1 319 ? -24.894 5.456 22.570 1.00 95.12 319 SER A C 1
ATOM 2342 O O . SER A 1 319 ? -24.644 4.328 22.147 1.00 95.12 319 SER A O 1
ATOM 2344 N N . LYS A 1 320 ? -26.055 5.746 23.176 1.00 96.81 320 LYS A N 1
ATOM 2345 C CA . LYS A 1 320 ? -27.097 4.742 23.426 1.00 96.81 320 LYS A CA 1
ATOM 2346 C C . LYS A 1 320 ? -27.625 4.129 22.130 1.00 96.81 320 LYS A C 1
ATOM 2348 O O . LYS A 1 320 ? -27.779 2.913 22.059 1.00 96.81 320 LYS A O 1
ATOM 2353 N N . ALA A 1 321 ? -27.880 4.941 21.103 1.00 97.06 321 ALA A N 1
ATOM 2354 C CA . ALA A 1 321 ? -28.321 4.453 19.796 1.00 97.06 321 ALA A CA 1
ATOM 2355 C C . ALA A 1 321 ? -27.244 3.611 19.087 1.00 97.06 321 ALA A C 1
ATOM 2357 O O . ALA A 1 321 ? -27.572 2.645 18.403 1.00 97.06 321 ALA A O 1
ATOM 2358 N N . LEU A 1 322 ? -25.964 3.921 19.314 1.00 96.50 322 LEU A N 1
ATOM 2359 C CA . LEU A 1 322 ? -24.829 3.129 18.841 1.00 96.50 322 LEU A CA 1
ATOM 2360 C C . LEU A 1 322 ? -24.717 1.782 19.580 1.00 96.50 322 LEU A C 1
ATOM 2362 O O . LEU A 1 322 ? -24.041 0.876 19.103 1.00 96.50 322 LEU A O 1
ATOM 2366 N N . GLY A 1 323 ? -25.364 1.631 20.739 1.00 96.50 323 GLY A N 1
ATOM 2367 C CA . GLY A 1 323 ? -25.214 0.487 21.642 1.00 96.50 323 GLY A CA 1
ATOM 2368 C C . GLY A 1 323 ? -24.024 0.600 22.601 1.00 96.50 323 GLY A C 1
ATOM 2369 O O . GLY A 1 323 ? -23.629 -0.410 23.170 1.00 96.50 323 GLY A O 1
ATOM 2370 N N . ALA A 1 324 ? -23.452 1.796 22.757 1.00 96.06 324 ALA A N 1
ATOM 2371 C CA . ALA A 1 324 ? -22.489 2.155 23.796 1.00 96.06 324 ALA A CA 1
ATOM 2372 C C . ALA A 1 324 ? -23.250 2.853 24.938 1.00 96.06 324 ALA A C 1
ATOM 2374 O O . ALA A 1 324 ? -23.296 4.079 25.025 1.00 96.06 324 ALA A O 1
ATOM 2375 N N . ASP A 1 325 ? -23.981 2.079 25.736 1.00 95.12 325 ASP A N 1
ATOM 2376 C CA . ASP A 1 325 ? -24.957 2.577 26.710 1.00 95.12 325 ASP A CA 1
ATOM 2377 C C . ASP A 1 325 ? -24.439 2.634 28.156 1.00 95.12 325 ASP A C 1
ATOM 2379 O O . ASP A 1 325 ? -25.191 3.016 29.055 1.00 95.12 325 ASP A O 1
ATOM 2383 N N . GLN A 1 326 ? -23.168 2.300 28.384 1.00 95.06 326 GLN A N 1
ATOM 2384 C CA . GLN A 1 326 ? -22.534 2.315 29.700 1.00 95.06 326 GLN A CA 1
ATOM 2385 C C . GLN A 1 326 ? -21.500 3.428 29.790 1.00 95.06 326 GLN A C 1
ATOM 2387 O O . GLN A 1 326 ? -20.637 3.560 28.928 1.00 95.06 326 GLN A O 1
ATOM 2392 N N . GLU A 1 327 ? -21.580 4.231 30.848 1.00 93.44 327 GLU A N 1
ATOM 2393 C CA . GLU A 1 327 ? -20.524 5.185 31.173 1.00 93.44 327 GLU A CA 1
ATOM 2394 C C . GLU A 1 327 ? -19.260 4.432 31.580 1.00 93.44 327 GLU A C 1
ATOM 2396 O O . GLU A 1 327 ? -19.308 3.505 32.390 1.00 93.44 327 GLU A O 1
ATOM 2401 N N . SER A 1 328 ? -18.127 4.859 31.044 1.00 85.56 328 SER A N 1
ATOM 2402 C CA . SER A 1 328 ? -16.842 4.222 31.264 1.00 85.56 328 SER A CA 1
ATOM 2403 C C . SER A 1 328 ? -15.791 5.274 31.586 1.00 85.56 328 SER A C 1
ATOM 2405 O O . SER A 1 328 ? -15.783 6.379 31.044 1.00 85.56 328 SER A O 1
ATOM 2407 N N . ASN A 1 329 ? -14.911 4.915 32.516 1.00 73.50 329 ASN A N 1
ATOM 2408 C CA . ASN A 1 329 ? -13.733 5.703 32.874 1.00 73.50 329 ASN A CA 1
ATOM 2409 C C . ASN A 1 329 ? -12.465 5.127 32.225 1.00 73.50 329 ASN A C 1
ATOM 2411 O O . ASN A 1 329 ? -11.367 5.590 32.524 1.00 73.50 329 ASN A O 1
ATOM 2415 N N . ALA A 1 330 ? -12.600 4.076 31.407 1.00 62.00 330 ALA A N 1
ATOM 2416 C CA . ALA A 1 330 ? -11.474 3.412 30.776 1.00 62.00 330 ALA A CA 1
ATOM 2417 C C . ALA A 1 330 ? -10.973 4.262 29.607 1.00 62.00 330 ALA A C 1
ATOM 2419 O O . ALA A 1 330 ? -11.464 4.153 28.488 1.00 62.00 330 ALA A O 1
ATOM 2420 N N . THR A 1 331 ? -9.992 5.110 29.890 1.00 65.31 331 THR A N 1
ATOM 2421 C CA . THR A 1 331 ? -9.083 5.632 28.873 1.00 65.31 331 THR A CA 1
ATOM 2422 C C . THR A 1 331 ? -8.001 4.585 28.645 1.00 65.31 331 THR A C 1
ATOM 2424 O O . THR A 1 331 ? -7.327 4.176 29.595 1.00 65.31 331 THR A O 1
ATOM 2427 N N . GLU A 1 332 ? -7.844 4.114 27.411 1.00 70.75 332 GLU A N 1
ATOM 2428 C CA . GLU A 1 332 ? -6.724 3.228 27.063 1.00 70.75 332 GLU A CA 1
ATOM 2429 C C . GLU A 1 332 ? -5.386 3.965 27.240 1.00 70.75 332 GLU A C 1
ATOM 2431 O O . GLU A 1 332 ? -5.378 5.195 27.299 1.00 70.75 332 GLU A O 1
ATOM 2436 N N . PRO A 1 333 ? -4.233 3.271 27.287 1.00 57.12 333 PRO A N 1
ATOM 2437 C CA . PRO A 1 333 ? -2.936 3.886 27.596 1.00 57.12 333 PRO A CA 1
ATOM 2438 C C . PRO A 1 333 ? -2.514 5.073 26.705 1.00 57.12 333 PRO A C 1
ATOM 2440 O O . PRO A 1 333 ? -1.537 5.746 27.023 1.00 57.12 333 PRO A O 1
ATOM 2443 N N . ALA A 1 334 ? -3.210 5.315 25.589 1.00 65.94 334 ALA A N 1
ATOM 2444 C CA . ALA A 1 334 ? -2.967 6.412 24.653 1.00 65.94 334 ALA A CA 1
ATOM 2445 C C . ALA A 1 334 ? -4.010 7.553 24.712 1.00 65.94 334 ALA A C 1
ATOM 2447 O O . ALA A 1 334 ? -3.833 8.559 24.028 1.00 65.94 334 ALA A O 1
ATOM 2448 N N . GLU A 1 335 ? -5.086 7.415 25.490 1.00 81.44 335 GLU A N 1
ATOM 2449 C CA . GLU A 1 335 ? -6.193 8.375 25.560 1.00 81.44 335 GLU A CA 1
ATOM 2450 C C . GLU A 1 335 ? -6.029 9.293 26.791 1.00 81.44 335 GLU A C 1
ATOM 2452 O O . GLU A 1 335 ? -5.874 8.819 27.917 1.00 81.44 335 GLU A O 1
ATOM 2457 N N . ASP A 1 336 ? -6.069 10.617 26.605 1.00 84.38 336 ASP A N 1
ATOM 2458 C CA . ASP A 1 336 ? -5.998 11.583 27.711 1.00 84.38 336 ASP A CA 1
ATOM 2459 C C . ASP A 1 336 ? -7.406 11.950 28.197 1.00 84.38 336 ASP A C 1
ATOM 2461 O O . ASP A 1 336 ? -8.192 12.600 27.503 1.00 84.38 336 ASP A O 1
ATOM 2465 N N . SER A 1 337 ? -7.711 11.583 29.443 1.00 85.19 337 SER A N 1
ATOM 2466 C CA . SER A 1 337 ? -8.965 11.937 30.120 1.00 85.19 337 SER A CA 1
ATOM 2467 C C . SER A 1 337 ? -9.274 13.444 30.110 1.00 85.19 337 SER A C 1
ATOM 2469 O O . SER A 1 337 ? -10.442 13.836 30.140 1.00 85.19 337 SER A O 1
ATOM 2471 N N . GLN A 1 338 ? -8.256 14.311 30.029 1.00 88.44 338 GLN A N 1
ATOM 2472 C CA . GLN A 1 338 ? -8.450 15.759 29.947 1.00 88.44 338 GLN A CA 1
ATOM 2473 C C . GLN A 1 338 ? -9.105 16.189 28.636 1.00 88.44 338 GLN A C 1
ATOM 2475 O O . GLN A 1 338 ? -9.785 17.221 28.617 1.00 88.44 338 GLN A O 1
ATOM 2480 N N . ASP A 1 339 ? -8.949 15.408 27.571 1.00 89.31 339 ASP A N 1
ATOM 2481 C CA . ASP A 1 339 ? -9.501 15.715 26.255 1.00 89.31 339 ASP A CA 1
ATOM 2482 C C . ASP A 1 339 ? -10.967 15.311 26.121 1.00 89.31 339 ASP A C 1
ATOM 2484 O O . ASP A 1 339 ? -11.642 15.774 25.206 1.00 89.31 339 ASP A O 1
ATOM 2488 N N . VAL A 1 340 ? -11.493 14.505 27.043 1.00 89.69 340 VAL A N 1
ATOM 2489 C CA . VAL A 1 340 ? -12.890 14.058 27.034 1.00 89.69 340 VAL A CA 1
ATOM 2490 C C . VAL A 1 340 ? -13.780 15.108 27.704 1.00 89.69 340 VAL A C 1
ATOM 2492 O O . VAL A 1 340 ? -13.469 15.586 28.795 1.00 89.69 340 VAL A O 1
ATOM 2495 N N . ASP A 1 341 ? -14.871 15.508 27.040 1.00 81.12 341 ASP A N 1
ATOM 2496 C CA . ASP A 1 341 ? -15.756 16.592 27.501 1.00 81.12 341 ASP A CA 1
ATOM 2497 C C . ASP A 1 341 ? -16.552 16.221 28.751 1.00 81.12 341 ASP A C 1
ATOM 2499 O O . ASP A 1 341 ? -16.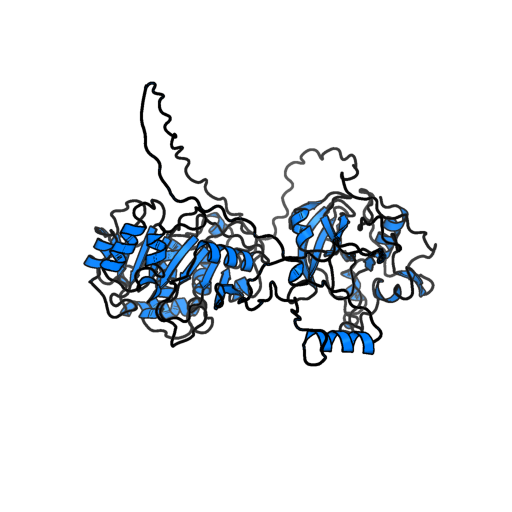437 16.872 29.788 1.00 81.12 341 ASP A O 1
ATOM 2503 N N . GLU A 1 342 ? -17.313 15.133 28.653 1.00 71.88 342 GLU A N 1
ATOM 2504 C CA . GLU A 1 342 ? -18.201 14.664 29.715 1.00 71.88 342 GLU A CA 1
ATOM 2505 C C . GLU A 1 342 ? -17.780 13.274 30.188 1.00 71.88 342 GLU A C 1
ATOM 2507 O O . GLU A 1 342 ? -17.203 13.119 31.262 1.00 71.88 342 GLU A O 1
ATOM 2512 N N . LYS A 1 343 ? -18.094 12.255 29.383 1.00 84.81 343 LYS A N 1
ATOM 2513 C CA . LYS A 1 343 ? -17.898 10.842 29.709 1.00 84.81 343 LYS A CA 1
ATOM 2514 C C . LYS A 1 343 ? -17.510 10.074 28.458 1.00 84.81 343 LYS A C 1
ATOM 2516 O O . LYS A 1 343 ? -17.907 10.455 27.356 1.00 84.81 343 LYS A O 1
ATOM 2521 N N . LEU A 1 344 ? -16.765 8.990 28.622 1.00 89.56 344 LEU A N 1
ATOM 2522 C CA . LEU A 1 344 ? -16.638 7.964 27.596 1.00 89.56 344 LEU A CA 1
ATOM 2523 C C . LEU A 1 344 ? -17.807 6.993 27.764 1.00 89.56 344 LEU A C 1
ATOM 2525 O O . LEU A 1 344 ? -18.217 6.703 28.889 1.00 89.56 344 LEU A O 1
ATOM 2529 N N . TYR A 1 345 ? -18.372 6.529 26.654 1.00 93.88 345 TYR A N 1
ATOM 2530 C CA . TYR A 1 345 ? -19.398 5.496 26.682 1.00 93.88 345 TYR A CA 1
ATOM 2531 C C . TYR A 1 345 ? -18.910 4.254 25.947 1.00 93.88 345 TYR A C 1
ATOM 2533 O O . TYR A 1 345 ? -18.378 4.367 24.840 1.00 93.88 345 T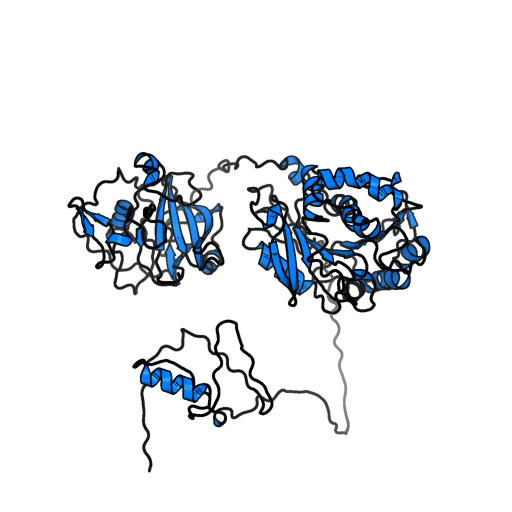YR A O 1
ATOM 2541 N N . ASP A 1 346 ? -19.135 3.084 26.535 1.00 94.69 346 ASP A N 1
ATOM 2542 C CA . ASP A 1 346 ? -18.913 1.790 25.902 1.00 94.69 346 ASP A CA 1
ATOM 2543 C C . ASP A 1 346 ? -20.105 0.838 26.110 1.00 94.69 346 ASP A C 1
ATOM 2545 O O . ASP A 1 346 ? -21.148 1.217 26.643 1.00 94.69 346 ASP A O 1
ATOM 2549 N N . ASN A 1 347 ? -20.003 -0.394 25.615 1.00 95.75 347 ASN A N 1
ATOM 2550 C CA . ASN A 1 347 ? -21.038 -1.424 25.742 1.00 95.75 347 ASN A CA 1
ATOM 2551 C C . ASN A 1 347 ? -20.782 -2.414 26.897 1.00 95.75 347 ASN A C 1
ATOM 2553 O O . ASN A 1 347 ? -21.224 -3.568 26.834 1.00 95.75 347 ASN A O 1
ATOM 2557 N N . GLY A 1 348 ? -20.048 -1.999 27.934 1.00 92.25 348 GLY A N 1
ATOM 2558 C CA . GLY A 1 348 ? -19.698 -2.820 29.093 1.00 92.25 348 GLY A CA 1
ATOM 2559 C C . GLY A 1 348 ? -18.669 -3.902 28.785 1.00 92.25 348 GLY A C 1
ATOM 2560 O O . GLY A 1 348 ? -18.788 -5.025 29.277 1.00 92.25 348 GLY A O 1
ATOM 2561 N N . GLY A 1 349 ? -17.720 -3.613 27.889 1.00 86.38 349 GLY A N 1
ATOM 2562 C CA . GLY A 1 349 ? -16.686 -4.559 27.448 1.00 86.38 349 GLY A CA 1
ATOM 2563 C C . GLY A 1 349 ? -17.200 -5.742 26.613 1.00 86.38 349 GLY A C 1
ATOM 2564 O O . GLY A 1 349 ? -16.451 -6.690 26.357 1.00 86.38 349 GLY A O 1
ATOM 2565 N N . LYS A 1 350 ? -18.469 -5.722 26.181 1.00 93.00 350 LYS A N 1
ATOM 2566 C CA . LYS A 1 350 ? -19.037 -6.760 25.310 1.00 93.00 350 LYS A CA 1
ATOM 2567 C C . LYS A 1 350 ? -18.363 -6.731 23.938 1.00 93.00 350 LYS A C 1
ATOM 2569 O O . LYS A 1 350 ? -18.019 -5.671 23.421 1.00 93.00 350 LYS A O 1
ATOM 2574 N N . LYS A 1 351 ? -18.221 -7.906 23.319 1.00 91.44 351 LYS A N 1
ATOM 2575 C CA . LYS A 1 351 ? -17.723 -8.033 21.944 1.00 91.44 351 LYS A CA 1
ATOM 2576 C C . LYS A 1 351 ? -18.882 -8.139 20.937 1.00 91.44 351 LYS A C 1
ATOM 2578 O O . LYS A 1 351 ? -19.859 -8.822 21.248 1.00 91.44 351 LYS A O 1
ATOM 2583 N N . PRO A 1 352 ? -18.770 -7.503 19.757 1.00 93.38 352 PRO A N 1
ATOM 2584 C CA . PRO A 1 352 ? -17.709 -6.565 19.384 1.00 93.38 352 PRO A CA 1
ATOM 2585 C C . PRO A 1 352 ? -17.821 -5.256 20.180 1.00 93.38 352 PRO A C 1
ATOM 2587 O O . PRO A 1 352 ? -18.915 -4.857 20.585 1.00 93.38 352 PRO A O 1
ATOM 2590 N N . LEU A 1 353 ? -16.680 -4.613 20.436 1.00 95.62 353 LEU A N 1
ATOM 2591 C CA . LEU A 1 353 ? -16.634 -3.402 21.254 1.00 95.62 353 LEU A CA 1
ATOM 2592 C C . LEU A 1 353 ? -17.347 -2.251 20.538 1.00 95.62 353 LEU A C 1
ATOM 2594 O O . LEU A 1 353 ? -17.182 -2.063 19.332 1.00 95.62 353 LEU A O 1
ATOM 2598 N N . ARG A 1 354 ? -18.105 -1.456 21.291 1.00 96.75 354 ARG A N 1
ATOM 2599 C CA . ARG A 1 354 ? -18.714 -0.218 20.799 1.00 96.75 354 ARG A CA 1
ATOM 2600 C C . ARG A 1 354 ? -18.317 0.909 21.727 1.00 96.75 354 ARG A C 1
ATOM 2602 O O . ARG A 1 354 ? -18.558 0.792 22.921 1.00 96.75 354 ARG A O 1
ATOM 2609 N N . VAL A 1 355 ? -17.711 1.961 21.186 1.00 95.44 355 VAL A N 1
ATOM 2610 C CA . VAL A 1 355 ? -17.191 3.099 21.953 1.00 95.44 355 VAL A CA 1
ATOM 2611 C C . VAL A 1 355 ? -17.664 4.403 21.325 1.00 95.44 355 VAL A C 1
ATOM 2613 O O . VAL A 1 355 ? -17.664 4.547 20.101 1.00 95.44 355 VAL A O 1
ATOM 2616 N N . SER A 1 356 ? -18.045 5.358 22.169 1.00 94.94 356 SER A N 1
ATOM 2617 C CA . SER A 1 356 ? -18.439 6.707 21.772 1.00 94.94 356 SER A CA 1
ATOM 2618 C C . SER A 1 356 ? -17.819 7.748 22.701 1.00 94.94 356 SER A C 1
ATOM 2620 O O . SER A 1 356 ? -18.067 7.763 23.912 1.00 94.94 356 SER A O 1
ATOM 2622 N N . ILE A 1 357 ? -17.008 8.632 22.119 1.00 93.38 357 ILE A N 1
ATOM 2623 C CA . ILE A 1 357 ? -16.196 9.618 22.829 1.00 93.38 357 ILE A CA 1
ATOM 2624 C C . ILE A 1 357 ? -16.505 11.018 22.302 1.00 93.38 357 ILE A C 1
ATOM 2626 O O . ILE A 1 357 ? -16.372 11.300 21.107 1.00 93.38 357 ILE A O 1
ATOM 2630 N N . LYS A 1 358 ? -16.855 11.929 23.213 1.00 93.31 358 LYS A N 1
ATOM 2631 C CA . LYS A 1 358 ? -16.948 13.360 22.923 1.00 93.31 358 LYS A CA 1
ATOM 2632 C C . LYS A 1 358 ? -15.654 14.058 23.327 1.00 93.31 358 LYS A C 1
ATOM 2634 O O . LYS A 1 358 ? -15.343 14.144 24.513 1.00 93.31 358 LYS A O 1
ATOM 2639 N N . ILE A 1 359 ? -14.931 14.577 22.343 1.00 93.19 359 ILE A N 1
ATOM 2640 C CA . ILE A 1 359 ? -13.696 15.333 22.541 1.00 93.19 359 ILE A CA 1
ATOM 2641 C C . ILE A 1 359 ? -14.017 16.808 22.797 1.00 93.19 359 ILE A C 1
ATOM 2643 O O . ILE A 1 359 ? -14.827 17.417 22.092 1.00 93.19 359 ILE A O 1
ATOM 2647 N N . LYS A 1 360 ? -13.356 17.404 23.792 1.00 91.69 360 LYS A N 1
ATOM 2648 C CA . LYS A 1 360 ? -13.374 18.844 24.060 1.00 91.69 360 LYS A CA 1
ATOM 2649 C C . LYS A 1 360 ? -12.745 19.570 22.879 1.00 91.69 360 LYS A C 1
ATOM 2651 O O . LYS A 1 360 ? -11.535 19.508 22.683 1.00 91.69 360 LYS A O 1
ATOM 2656 N N . ALA A 1 361 ? -13.537 20.344 22.140 1.00 89.19 361 ALA A N 1
ATOM 2657 C CA . ALA A 1 361 ? -13.026 21.117 21.004 1.00 89.19 361 ALA A CA 1
ATOM 2658 C C . ALA A 1 361 ? -11.842 22.030 21.391 1.00 89.19 361 ALA A C 1
ATOM 2660 O O . ALA A 1 361 ? -10.882 22.150 20.638 1.00 89.19 361 ALA A O 1
ATOM 2661 N N . ALA A 1 362 ? -11.865 22.607 22.600 1.00 87.38 362 ALA A N 1
ATOM 2662 C CA . ALA A 1 362 ? -10.788 23.453 23.123 1.00 87.38 362 ALA A CA 1
ATOM 2663 C C . ALA A 1 362 ? -9.458 22.710 23.371 1.00 87.38 362 ALA A C 1
ATOM 2665 O O . ALA A 1 362 ? -8.427 23.351 23.557 1.00 87.38 362 ALA A O 1
ATOM 2666 N N . ARG A 1 363 ? -9.474 21.373 23.399 1.00 90.44 363 ARG A N 1
ATOM 2667 C CA . ARG A 1 363 ? -8.292 20.533 23.622 1.00 90.44 363 ARG A CA 1
ATOM 2668 C C . ARG A 1 363 ? -7.637 20.050 22.335 1.00 90.44 363 ARG A C 1
ATOM 2670 O O . ARG A 1 363 ? -6.460 19.725 22.367 1.00 90.44 363 ARG A O 1
ATOM 2677 N N . LEU A 1 364 ? -8.332 20.098 21.197 1.00 91.62 364 LEU A N 1
ATOM 2678 C CA . LEU A 1 364 ? -7.759 19.719 19.897 1.00 91.62 364 LEU A CA 1
ATOM 2679 C C . LEU A 1 364 ? -6.500 20.539 19.570 1.00 91.62 364 LEU A C 1
ATOM 2681 O O . LEU A 1 364 ? -5.478 19.981 19.180 1.00 91.62 364 LEU A O 1
ATOM 2685 N N . ALA A 1 365 ? -6.527 21.844 19.860 1.00 92.50 365 ALA A N 1
ATOM 2686 C CA . ALA A 1 365 ? -5.382 22.732 19.668 1.00 92.50 365 ALA A CA 1
ATOM 2687 C C . ALA A 1 365 ? -4.157 22.377 20.536 1.00 92.50 365 ALA A C 1
ATOM 2689 O O . ALA A 1 365 ? -3.034 22.739 20.187 1.00 92.50 365 ALA A O 1
ATOM 2690 N N . ALA A 1 366 ? -4.338 21.654 21.651 1.00 93.19 366 ALA A N 1
ATOM 2691 C CA . ALA A 1 366 ? -3.221 21.219 22.490 1.00 93.19 366 ALA A CA 1
ATOM 2692 C C . ALA A 1 366 ? -2.331 20.187 21.775 1.00 93.19 366 ALA A C 1
ATOM 2694 O O . ALA A 1 366 ? -1.127 20.144 22.023 1.00 93.19 366 ALA A O 1
ATOM 2695 N N . HIS A 1 367 ? -2.902 19.424 20.838 1.00 94.94 367 HIS A N 1
ATOM 2696 C CA . HIS A 1 367 ? -2.196 18.396 20.072 1.00 94.94 367 HIS A CA 1
ATOM 2697 C C . HIS A 1 367 ? -1.536 18.921 18.795 1.00 94.94 367 HIS A C 1
ATOM 2699 O O . HIS A 1 367 ? -0.641 18.270 18.260 1.00 94.94 367 HIS A O 1
ATOM 2705 N N . HIS A 1 368 ? -1.906 20.118 18.316 1.00 96.50 368 HIS A N 1
ATOM 2706 C CA . HIS A 1 368 ? -1.375 20.692 17.068 1.00 96.50 368 HIS A CA 1
ATOM 2707 C C . HIS A 1 368 ? 0.153 20.716 17.041 1.00 96.50 368 HIS A C 1
ATOM 2709 O O . HIS A 1 368 ? 0.754 20.424 16.009 1.00 96.50 368 HIS A O 1
ATOM 2715 N N . LYS A 1 369 ? 0.795 21.023 18.175 1.00 96.50 369 LYS A N 1
ATOM 2716 C CA . LYS A 1 369 ? 2.260 21.032 18.286 1.00 96.50 369 LYS A CA 1
ATOM 2717 C C . LYS A 1 369 ? 2.855 19.646 18.023 1.00 96.50 369 LYS A C 1
ATOM 2719 O O . LYS A 1 369 ? 3.848 19.542 17.308 1.00 96.50 369 LYS A O 1
ATOM 2724 N N . GLU A 1 370 ? 2.261 18.603 18.592 1.00 95.44 370 GLU A N 1
ATOM 2725 C CA . GLU A 1 370 ? 2.730 17.223 18.441 1.00 95.44 370 GLU A CA 1
ATOM 2726 C C . GLU A 1 370 ? 2.473 16.706 17.025 1.00 95.44 370 GLU A C 1
ATOM 2728 O O . GLU A 1 370 ? 3.370 16.140 16.405 1.00 95.44 370 GLU A O 1
ATOM 2733 N N . TRP A 1 371 ? 1.297 16.991 16.462 1.00 97.38 371 TRP A N 1
ATOM 2734 C CA . TRP A 1 371 ? 0.956 16.613 15.090 1.00 97.38 371 TRP A CA 1
ATOM 2735 C C . TRP A 1 371 ? 1.812 17.337 14.045 1.00 97.38 371 TRP A C 1
ATOM 2737 O O . TRP A 1 371 ? 2.200 16.742 13.038 1.00 97.38 371 TRP A O 1
ATOM 2747 N N . THR A 1 372 ? 2.157 18.603 14.301 1.00 97.75 372 THR A N 1
ATOM 2748 C CA . THR A 1 372 ? 3.084 19.372 13.457 1.00 97.75 372 THR A CA 1
ATOM 2749 C C . THR A 1 372 ? 4.496 18.801 13.550 1.00 97.75 372 THR A C 1
ATOM 2751 O O . THR A 1 372 ? 5.155 18.632 12.528 1.00 97.75 372 THR A O 1
ATOM 2754 N N . ALA A 1 373 ? 4.960 18.453 14.756 1.00 96.25 373 ALA A N 1
ATOM 2755 C CA . ALA A 1 373 ? 6.268 17.826 14.957 1.00 96.25 373 ALA A CA 1
ATOM 2756 C C . ALA A 1 373 ? 6.364 16.443 14.291 1.00 96.25 373 ALA A C 1
ATOM 2758 O O . ALA A 1 373 ? 7.425 16.076 13.798 1.00 96.25 373 ALA A O 1
ATOM 2759 N N . ALA A 1 374 ? 5.252 15.709 14.230 1.00 95.69 374 ALA A N 1
ATOM 2760 C CA . ALA A 1 374 ? 5.123 14.465 13.478 1.00 95.69 374 ALA A CA 1
ATOM 2761 C C . ALA A 1 374 ? 5.057 14.674 11.951 1.00 95.69 374 ALA A C 1
ATOM 2763 O O . ALA A 1 374 ? 5.033 13.702 11.205 1.00 95.69 374 ALA A O 1
ATOM 2764 N N . GLY A 1 375 ? 4.988 15.921 11.468 1.00 96.06 375 GLY A N 1
ATOM 2765 C CA . GLY A 1 375 ? 4.880 16.240 10.045 1.00 96.06 375 GLY A CA 1
ATOM 2766 C C . GLY A 1 375 ? 3.530 15.883 9.422 1.00 96.06 375 GLY A C 1
ATOM 2767 O O . GLY A 1 375 ? 3.451 15.760 8.207 1.00 96.06 375 GLY A O 1
ATOM 2768 N N . GLY A 1 376 ? 2.484 15.675 10.229 1.00 96.06 376 GLY A N 1
ATOM 2769 C CA . GLY A 1 376 ? 1.149 15.311 9.746 1.00 96.06 376 GLY A CA 1
ATOM 2770 C C . GLY A 1 376 ? 0.118 16.437 9.804 1.00 96.06 376 GLY A C 1
ATOM 2771 O O . GLY A 1 376 ? -1.041 16.199 9.466 1.00 96.06 376 GLY A O 1
ATOM 2772 N N . TYR A 1 377 ? 0.514 17.632 10.247 1.00 97.69 377 TYR A N 1
ATOM 2773 C CA . TYR A 1 377 ? -0.349 18.804 10.391 1.00 97.69 377 TYR A CA 1
ATOM 2774 C C . TYR A 1 377 ? 0.422 20.074 10.017 1.00 97.69 377 TYR A C 1
ATOM 2776 O O . TYR A 1 377 ? 1.453 20.370 10.620 1.00 97.69 377 TYR A O 1
ATOM 2784 N N . HIS A 1 378 ? -0.053 20.809 9.011 1.00 96.00 378 HIS A N 1
ATOM 2785 C CA . HIS A 1 378 ? 0.699 21.926 8.416 1.00 96.00 378 HIS A CA 1
ATOM 2786 C C . HIS A 1 378 ? -0.025 23.269 8.472 1.00 96.00 378 HIS A C 1
ATOM 2788 O O . HIS A 1 378 ? 0.617 24.319 8.463 1.00 96.00 378 HIS A O 1
ATOM 2794 N N . VAL A 1 379 ? -1.355 23.251 8.526 1.00 95.50 379 VAL A N 1
ATOM 2795 C CA . VAL A 1 379 ? -2.191 24.452 8.585 1.00 95.50 379 VAL A CA 1
ATOM 2796 C C . VAL A 1 379 ? -3.355 24.211 9.531 1.00 95.50 379 VAL A C 1
ATOM 2798 O O . VAL A 1 379 ? -3.825 23.082 9.649 1.00 95.50 379 VAL A O 1
ATOM 2801 N N . ASP A 1 380 ? -3.840 25.274 10.173 1.00 94.69 380 ASP A N 1
ATOM 2802 C CA . ASP A 1 380 ? -5.066 25.190 10.959 1.00 94.69 380 ASP A CA 1
ATOM 2803 C C . ASP A 1 380 ? -6.260 24.903 10.040 1.00 94.69 380 ASP A C 1
ATOM 2805 O O . ASP A 1 380 ? -6.608 25.703 9.166 1.00 94.69 380 ASP A O 1
ATOM 2809 N N . VAL A 1 381 ? -6.863 23.731 10.216 1.00 93.31 381 VAL A N 1
ATOM 2810 C CA . VAL A 1 381 ? -8.021 23.265 9.444 1.00 93.31 381 VAL A CA 1
ATOM 2811 C C . VAL A 1 381 ? -9.325 23.358 10.244 1.00 93.31 381 VAL A C 1
ATOM 2813 O O . VAL A 1 381 ? -10.396 23.016 9.728 1.00 93.31 381 VAL A O 1
ATOM 2816 N N . GLY A 1 382 ? -9.249 23.852 11.482 1.00 94.38 382 GLY A N 1
ATOM 2817 C CA . GLY A 1 382 ? -10.351 24.014 12.412 1.00 94.38 382 GLY A CA 1
ATOM 2818 C C . GLY A 1 382 ? -10.799 22.713 13.076 1.00 94.38 382 GLY A C 1
ATOM 2819 O O . GLY A 1 382 ? -10.682 21.615 12.530 1.00 94.38 382 GLY A O 1
ATOM 2820 N N . ALA A 1 383 ? -11.449 22.865 14.233 1.00 93.75 383 ALA A N 1
ATOM 2821 C CA . ALA A 1 383 ? -11.837 21.773 15.130 1.00 93.75 383 ALA A CA 1
ATOM 2822 C C . ALA A 1 383 ? -12.603 20.612 14.466 1.00 93.75 383 ALA A C 1
ATOM 2824 O O . ALA A 1 383 ? -12.581 19.497 14.967 1.00 93.75 383 ALA A O 1
ATOM 2825 N N . HIS A 1 384 ? -13.326 20.852 13.368 1.00 93.44 384 HIS A N 1
ATOM 2826 C CA . HIS A 1 384 ? -14.013 19.783 12.637 1.00 93.44 384 HIS A CA 1
ATOM 2827 C C . HIS A 1 384 ? -13.043 18.850 11.904 1.00 93.44 384 HIS A C 1
ATOM 2829 O O . HIS A 1 384 ? -13.200 17.632 11.949 1.00 93.44 384 HIS A O 1
ATOM 2835 N N . ASN A 1 385 ? -12.038 19.411 11.237 1.00 94.50 385 ASN A N 1
ATOM 2836 C CA . ASN A 1 385 ? -11.040 18.626 10.522 1.00 94.50 385 ASN A CA 1
ATOM 2837 C C . ASN A 1 385 ? -9.974 18.076 11.478 1.00 94.50 385 ASN A C 1
ATOM 2839 O O . ASN A 1 385 ? -9.482 16.982 11.235 1.00 94.50 385 ASN A O 1
ATOM 2843 N N . ASP A 1 386 ? -9.709 18.750 12.604 1.00 96.38 386 ASP A N 1
ATOM 2844 C CA . ASP A 1 386 ? -8.824 18.268 13.682 1.00 96.38 386 ASP A CA 1
ATOM 2845 C C . ASP A 1 386 ? -9.276 16.944 14.307 1.00 96.38 386 ASP A C 1
ATOM 2847 O O . ASP A 1 386 ? -8.481 16.215 14.899 1.00 96.38 386 ASP A O 1
ATOM 2851 N N . MET A 1 387 ? -10.550 16.585 14.154 1.00 96.31 387 MET A N 1
ATOM 2852 C CA . MET A 1 387 ? -11.045 15.284 14.595 1.00 96.31 387 MET A CA 1
ATOM 2853 C C . MET A 1 387 ? -10.455 14.123 13.784 1.00 96.31 387 MET A C 1
ATOM 2855 O O . MET A 1 387 ? -10.406 13.002 14.288 1.00 96.31 387 MET A O 1
ATOM 2859 N N . VAL A 1 388 ? -9.973 14.362 12.558 1.00 97.19 388 VAL A N 1
ATOM 2860 C CA . VAL A 1 388 ? -9.280 13.346 11.750 1.00 97.19 388 VAL A CA 1
ATOM 2861 C C . VAL A 1 388 ? -7.943 12.952 12.391 1.00 97.19 388 VAL A C 1
ATOM 2863 O O . VAL A 1 388 ? -7.822 11.791 12.784 1.00 97.19 388 VAL A O 1
ATOM 2866 N N . PRO A 1 389 ? -6.953 13.852 12.569 1.00 97.44 389 PRO A N 1
ATOM 2867 C CA . PRO A 1 389 ? -5.699 13.497 13.224 1.00 97.44 389 PRO A CA 1
ATOM 2868 C C . PRO A 1 389 ? -5.912 13.019 14.665 1.00 97.44 389 PRO A C 1
ATOM 2870 O O . PRO A 1 389 ? -5.274 12.049 15.063 1.00 97.44 389 PRO A O 1
ATOM 2873 N N . MET A 1 390 ? -6.867 13.596 15.407 1.00 96.56 390 MET A N 1
ATOM 2874 C CA . MET A 1 390 ? -7.220 13.132 16.754 1.00 96.56 390 MET A CA 1
ATOM 2875 C C . MET A 1 390 ? -7.700 11.675 16.771 1.00 96.56 390 MET A C 1
ATOM 2877 O O . MET A 1 390 ? -7.275 10.894 17.622 1.00 96.56 390 MET A O 1
ATOM 2881 N N . TRP A 1 391 ? -8.554 11.285 15.815 1.00 96.88 391 TRP A N 1
ATOM 2882 C CA . TRP A 1 391 ? -9.011 9.900 15.698 1.00 96.88 391 TRP A CA 1
ATOM 2883 C C . TRP A 1 391 ? -7.833 8.955 15.479 1.00 96.88 391 TRP A C 1
ATOM 2885 O O . TRP A 1 391 ? -7.718 7.960 16.184 1.00 96.88 391 TRP A O 1
ATOM 2895 N N . PHE A 1 392 ? -6.919 9.289 14.565 1.00 97.44 392 PHE A N 1
ATOM 2896 C CA . PHE A 1 392 ? -5.731 8.474 14.296 1.00 97.44 392 PHE A CA 1
ATOM 2897 C C . PHE A 1 392 ? -4.792 8.387 15.503 1.00 97.44 392 PHE A C 1
ATOM 2899 O O . PHE A 1 392 ? -4.292 7.305 15.811 1.00 97.44 392 PHE A O 1
ATOM 2906 N N . TRP A 1 393 ? -4.600 9.502 16.210 1.00 95.31 393 TRP A N 1
ATOM 2907 C CA . TRP A 1 393 ? -3.729 9.586 17.380 1.00 95.31 393 TRP A CA 1
ATOM 2908 C C . TRP A 1 393 ? -4.140 8.617 18.495 1.00 95.31 393 TRP A C 1
ATOM 2910 O O . TRP A 1 393 ? -3.280 8.008 19.127 1.00 95.31 393 TRP A O 1
ATOM 2920 N N . TRP A 1 394 ? -5.447 8.431 18.705 1.00 94.50 394 TRP A N 1
ATOM 2921 C CA . TRP A 1 394 ? -5.979 7.547 19.751 1.00 94.50 394 TRP A CA 1
ATOM 2922 C C . TRP A 1 394 ? -6.317 6.140 19.251 1.00 94.50 394 TRP A C 1
ATOM 2924 O O . TRP A 1 394 ? -6.052 5.152 19.935 1.00 94.50 394 TRP A O 1
ATOM 2934 N N . ALA A 1 395 ? -6.894 6.022 18.054 1.00 95.31 395 ALA A N 1
ATOM 2935 C CA . ALA A 1 395 ? -7.373 4.743 17.542 1.00 95.31 395 ALA A CA 1
ATOM 2936 C C . ALA A 1 395 ? -6.227 3.801 17.164 1.00 95.31 395 ALA A C 1
ATOM 2938 O O . ALA A 1 395 ? -6.329 2.598 17.407 1.00 95.31 395 ALA A O 1
ATOM 2939 N N . LEU A 1 396 ? -5.143 4.311 16.567 1.00 96.56 396 LEU A N 1
ATOM 2940 C CA . LEU A 1 396 ? -4.084 3.432 16.075 1.00 96.56 396 LEU A CA 1
ATOM 2941 C C . LEU A 1 396 ? -3.404 2.639 17.204 1.00 96.56 396 LEU A C 1
ATOM 2943 O O . LEU A 1 396 ? -3.369 1.415 17.086 1.00 96.56 396 LEU A O 1
ATOM 2947 N N . PRO A 1 397 ? -2.943 3.248 18.319 1.00 95.38 397 PRO A N 1
ATOM 2948 C CA . PRO A 1 397 ? -2.329 2.486 19.412 1.00 95.38 397 PRO A CA 1
ATOM 2949 C C . PRO A 1 397 ? -3.281 1.466 20.044 1.00 95.38 397 PRO A C 1
ATOM 2951 O O . PRO A 1 397 ? -2.848 0.412 20.500 1.00 95.38 397 PRO A O 1
ATOM 2954 N N . ARG A 1 398 ? -4.585 1.764 20.053 1.00 93.50 398 ARG A N 1
ATOM 2955 C CA . ARG A 1 398 ? -5.617 0.881 20.605 1.00 93.50 398 ARG A CA 1
ATOM 2956 C C . ARG A 1 398 ? -5.832 -0.369 19.751 1.00 93.50 398 ARG A C 1
ATOM 2958 O O . ARG A 1 398 ? -5.945 -1.471 20.281 1.00 93.50 398 ARG A O 1
ATOM 2965 N N . TRP A 1 399 ? -5.954 -0.197 18.438 1.00 95.25 399 TRP A N 1
ATOM 2966 C CA . TRP A 1 399 ? -6.406 -1.262 17.533 1.00 95.25 399 TRP A CA 1
ATOM 2967 C C . TRP A 1 399 ? -5.277 -1.958 16.783 1.00 95.25 399 TRP A C 1
ATOM 2969 O O . TRP A 1 399 ? -5.446 -3.083 16.305 1.00 95.25 399 TRP A O 1
ATOM 2979 N N . TYR A 1 400 ? -4.130 -1.299 16.701 1.00 96.31 400 TYR A N 1
ATOM 2980 C CA . TYR A 1 400 ? -2.940 -1.761 16.006 1.00 96.31 400 TYR A CA 1
ATOM 2981 C C . TYR A 1 400 ? -1.701 -1.592 16.891 1.00 96.31 400 TYR A C 1
ATOM 2983 O O . TYR A 1 400 ? -0.719 -1.006 16.433 1.00 96.31 400 TYR A O 1
ATOM 2991 N N . PRO A 1 401 ? -1.734 -2.057 18.158 1.00 95.25 401 PRO A N 1
ATOM 2992 C CA . PRO A 1 401 ? -0.601 -1.900 19.057 1.00 95.25 401 PRO A CA 1
ATOM 2993 C C . PRO A 1 401 ? 0.638 -2.564 18.458 1.00 95.25 401 PRO A C 1
ATOM 2995 O O . PRO A 1 401 ? 0.545 -3.632 17.851 1.00 95.25 401 PRO A O 1
ATOM 2998 N N . ALA A 1 402 ? 1.798 -1.942 18.648 1.00 91.94 402 ALA A N 1
ATOM 2999 C CA . ALA A 1 402 ? 3.062 -2.562 18.274 1.00 91.94 402 ALA A CA 1
ATOM 3000 C C . ALA A 1 402 ? 3.240 -3.890 19.026 1.00 91.94 402 ALA A C 1
ATOM 3002 O O . ALA A 1 402 ? 3.090 -3.952 20.254 1.00 91.94 402 ALA A O 1
ATOM 3003 N N . THR A 1 403 ? 3.583 -4.943 18.291 1.00 88.62 403 THR A N 1
ATOM 3004 C CA . THR A 1 403 ? 3.976 -6.225 18.881 1.00 88.62 403 THR A CA 1
ATOM 3005 C C . THR A 1 403 ? 5.334 -6.093 19.578 1.00 88.62 403 THR A C 1
ATOM 3007 O O . THR A 1 403 ? 6.081 -5.141 19.349 1.00 88.62 403 THR A O 1
ATOM 3010 N N . GLU A 1 404 ? 5.696 -7.054 20.432 1.00 84.00 404 GLU A N 1
ATOM 3011 C CA . GLU A 1 404 ? 7.058 -7.089 20.989 1.00 84.00 404 GLU A CA 1
ATOM 3012 C C . GLU A 1 404 ? 8.115 -7.224 19.886 1.00 84.00 404 GLU A C 1
ATOM 3014 O O . GLU A 1 404 ? 9.218 -6.709 20.032 1.00 84.00 404 GLU A O 1
ATOM 3019 N N . GLU A 1 405 ? 7.780 -7.852 18.760 1.00 77.44 405 GLU A N 1
ATOM 3020 C CA . GLU A 1 405 ? 8.649 -7.928 17.585 1.00 77.44 405 GLU A CA 1
ATOM 3021 C C . GLU A 1 405 ? 8.824 -6.553 16.926 1.00 77.44 405 GLU A C 1
ATOM 3023 O O . GLU A 1 405 ? 9.957 -6.151 16.670 1.00 77.44 405 GLU A O 1
ATOM 3028 N N . ASP A 1 406 ? 7.741 -5.787 16.746 1.00 80.81 406 ASP A N 1
ATOM 3029 C CA . ASP A 1 406 ? 7.811 -4.419 16.210 1.00 80.81 406 ASP A CA 1
ATOM 3030 C C . ASP A 1 406 ? 8.651 -3.499 17.124 1.00 80.81 406 ASP A C 1
ATOM 3032 O O . ASP A 1 406 ? 9.433 -2.677 16.642 1.00 80.81 406 ASP A O 1
ATOM 3036 N N . LYS A 1 407 ? 8.544 -3.664 18.453 1.00 81.31 407 LYS A N 1
ATOM 3037 C CA . LYS A 1 407 ? 9.329 -2.898 19.441 1.00 81.31 407 LYS A CA 1
ATOM 3038 C C . LYS A 1 407 ? 10.802 -3.314 19.474 1.00 81.31 407 LYS A C 1
ATOM 3040 O O . LYS A 1 407 ? 11.685 -2.458 19.477 1.00 81.31 407 LYS A O 1
ATOM 3045 N N . ASN A 1 408 ? 11.077 -4.620 19.512 1.00 67.31 408 ASN A N 1
ATOM 3046 C CA . ASN A 1 408 ? 12.432 -5.173 19.622 1.00 67.31 408 ASN A CA 1
ATOM 3047 C C . ASN A 1 408 ? 13.222 -5.056 18.319 1.00 67.31 408 ASN A C 1
ATOM 3049 O O . ASN A 1 408 ? 14.448 -4.944 18.366 1.00 67.31 408 ASN A O 1
ATOM 3053 N N . GLY A 1 409 ? 12.533 -5.002 17.174 1.00 59.00 409 GLY A N 1
ATOM 3054 C CA . GLY A 1 409 ? 13.150 -4.652 15.900 1.00 59.00 409 GLY A CA 1
ATOM 3055 C C . GLY A 1 409 ? 13.688 -3.213 15.864 1.00 59.00 409 GLY A C 1
ATOM 3056 O O . GLY A 1 409 ? 14.404 -2.799 14.953 1.00 59.00 409 GLY A O 1
ATOM 3057 N N . GLY A 1 410 ? 13.361 -2.427 16.896 1.00 48.03 410 GLY A N 1
ATOM 3058 C CA . GLY A 1 410 ? 13.937 -1.125 17.182 1.00 48.03 410 GLY A CA 1
ATOM 3059 C C . GLY A 1 410 ? 13.613 -0.057 16.154 1.00 48.03 410 GLY A C 1
ATOM 3060 O O . GLY A 1 410 ? 14.214 1.011 16.239 1.00 48.03 410 GLY A O 1
ATOM 3061 N N . LEU A 1 411 ? 12.745 -0.339 15.174 1.00 53.28 411 LEU A N 1
ATOM 3062 C CA . LEU A 1 411 ? 12.503 0.527 14.015 1.00 53.28 411 LEU A CA 1
ATOM 3063 C C . LEU A 1 411 ? 13.821 1.009 13.386 1.00 53.28 411 LEU A C 1
ATOM 3065 O O . LEU A 1 411 ? 13.908 2.079 12.792 1.00 53.28 411 LEU A O 1
ATOM 3069 N N . LYS A 1 412 ? 14.877 0.220 13.586 1.00 39.38 412 LYS A N 1
ATOM 3070 C CA . LYS A 1 412 ? 16.207 0.431 13.054 1.00 39.38 412 LYS A CA 1
ATOM 3071 C C . LYS A 1 412 ? 16.310 -0.504 11.862 1.00 39.38 412 LYS A C 1
ATOM 3073 O O . LYS A 1 412 ? 15.871 -1.650 11.969 1.00 39.38 412 LYS A O 1
ATOM 3078 N N . PRO A 1 413 ? 16.944 -0.079 10.759 1.00 36.16 413 PRO A N 1
ATOM 3079 C CA . PRO A 1 413 ? 17.419 -1.023 9.768 1.00 36.16 413 PRO A CA 1
ATOM 3080 C C . PRO A 1 413 ? 18.262 -2.063 10.504 1.00 36.16 413 PRO A C 1
ATOM 3082 O O . PRO A 1 413 ? 19.307 -1.735 11.077 1.00 36.16 413 PRO A O 1
ATOM 3085 N N . HIS A 1 414 ? 17.784 -3.303 10.557 1.00 38.38 414 HIS A N 1
ATOM 3086 C CA . HIS A 1 414 ? 18.603 -4.374 11.088 1.00 38.38 414 HIS A CA 1
ATOM 3087 C C . HIS A 1 414 ? 19.834 -4.523 10.189 1.00 38.38 414 HIS A C 1
ATOM 3089 O O . HIS A 1 414 ? 19.727 -4.392 8.961 1.00 38.38 414 HIS A O 1
ATOM 3095 N N . PRO A 1 415 ? 21.009 -4.836 10.765 1.00 35.06 415 PRO A N 1
ATOM 3096 C CA . PRO A 1 415 ? 22.014 -5.553 10.003 1.00 35.06 415 PRO A CA 1
ATOM 3097 C C . PRO A 1 415 ? 21.292 -6.736 9.368 1.00 35.06 415 PRO A C 1
ATOM 3099 O O . PRO A 1 415 ? 20.528 -7.416 10.050 1.00 35.06 415 PRO A O 1
ATOM 3102 N N . ILE A 1 416 ? 21.474 -6.938 8.066 1.00 38.78 416 ILE A N 1
ATOM 3103 C CA . ILE A 1 416 ? 21.050 -8.181 7.433 1.00 38.78 416 ILE A CA 1
ATOM 3104 C C . ILE A 1 416 ? 21.704 -9.274 8.273 1.00 38.78 416 ILE A C 1
ATOM 3106 O O . ILE A 1 416 ? 22.928 -9.402 8.242 1.00 38.78 416 ILE A O 1
ATOM 3110 N N . ASP A 1 417 ? 20.916 -9.983 9.079 1.00 32.12 417 ASP A N 1
ATOM 3111 C CA . ASP A 1 417 ? 21.373 -11.216 9.684 1.00 32.12 417 ASP A CA 1
ATOM 3112 C C . ASP A 1 417 ? 21.609 -12.134 8.490 1.00 32.12 417 ASP A C 1
ATOM 3114 O O . ASP A 1 417 ? 20.677 -12.701 7.913 1.00 32.12 417 ASP A O 1
ATOM 3118 N N . ASP A 1 418 ? 22.868 -12.194 8.045 1.00 35.72 418 ASP A N 1
ATOM 3119 C CA . ASP A 1 418 ? 23.344 -13.316 7.262 1.00 35.72 418 ASP A CA 1
ATOM 3120 C C . ASP A 1 418 ? 22.854 -14.543 8.026 1.00 35.72 418 ASP A C 1
ATOM 3122 O O . ASP A 1 418 ? 23.170 -14.660 9.219 1.00 35.72 418 ASP A O 1
ATOM 3126 N N . PRO A 1 419 ? 22.020 -15.401 7.415 1.00 35.09 419 PRO A N 1
ATOM 3127 C CA . PRO A 1 419 ? 21.480 -16.544 8.119 1.00 35.09 419 PRO A CA 1
ATOM 3128 C C . PRO A 1 419 ? 22.665 -17.286 8.723 1.00 35.09 419 PRO A C 1
ATOM 3130 O O . PRO A 1 419 ? 23.545 -17.763 7.997 1.00 35.09 419 PRO A O 1
ATOM 3133 N N . LYS A 1 420 ? 22.722 -17.333 10.062 1.00 32.75 420 LYS A N 1
ATOM 3134 C CA . LYS A 1 420 ? 23.615 -18.268 10.734 1.00 32.75 420 LYS A CA 1
ATOM 3135 C C . LYS A 1 420 ? 23.300 -19.623 10.111 1.00 32.75 420 LYS A C 1
ATOM 3137 O O . LYS A 1 420 ? 22.120 -19.960 10.033 1.00 32.75 420 LYS A O 1
ATOM 3142 N N . PRO A 1 421 ? 24.310 -20.343 9.604 1.00 36.03 421 PRO A N 1
ATOM 3143 C CA . PRO A 1 421 ? 24.073 -21.621 8.973 1.00 36.03 421 PRO A CA 1
ATOM 3144 C C . PRO A 1 421 ? 23.429 -22.517 10.025 1.00 36.03 421 PRO A C 1
ATOM 3146 O O . PRO A 1 421 ? 24.083 -22.904 10.994 1.00 36.03 421 PRO A O 1
ATOM 3149 N N . ASP A 1 422 ? 22.139 -22.792 9.855 1.00 34.84 422 ASP A N 1
ATOM 3150 C CA . ASP A 1 422 ? 21.519 -23.933 10.502 1.00 34.84 422 ASP A CA 1
ATOM 3151 C C . ASP A 1 422 ? 22.356 -25.162 10.139 1.00 34.84 422 ASP A C 1
ATOM 3153 O O . ASP A 1 422 ? 22.894 -25.248 9.024 1.00 34.84 422 ASP A O 1
ATOM 3157 N N . ASP A 1 423 ? 22.505 -26.071 11.108 1.00 33.84 423 ASP A N 1
ATOM 3158 C CA . ASP A 1 423 ? 23.224 -27.337 10.962 1.00 33.84 423 ASP A CA 1
ATOM 3159 C C . ASP A 1 423 ? 23.000 -27.904 9.556 1.00 33.84 423 ASP A C 1
ATOM 3161 O O . ASP A 1 423 ? 21.841 -28.000 9.135 1.00 33.84 423 ASP A O 1
ATOM 3165 N N . PRO A 1 424 ? 24.066 -28.243 8.803 1.00 40.25 424 PRO A N 1
ATOM 3166 C CA . PRO A 1 424 ? 23.952 -28.536 7.389 1.00 40.25 424 PRO A CA 1
ATOM 3167 C C . PRO A 1 424 ? 23.027 -29.732 7.212 1.00 40.25 424 PRO A C 1
ATOM 3169 O O . PRO A 1 424 ? 23.424 -30.891 7.371 1.00 40.25 424 PRO A O 1
ATOM 3172 N N . ALA A 1 425 ? 21.778 -29.443 6.845 1.00 34.62 425 ALA A N 1
ATOM 3173 C CA . ALA A 1 425 ? 20.907 -30.414 6.233 1.00 34.62 425 ALA A CA 1
ATOM 3174 C C . ALA A 1 425 ? 21.722 -31.003 5.086 1.00 34.62 425 ALA A C 1
ATOM 3176 O O . ALA A 1 425 ? 22.204 -30.271 4.216 1.00 34.62 425 ALA A O 1
ATOM 3177 N N . LYS A 1 426 ? 21.963 -32.315 5.174 1.00 30.75 426 LYS A N 1
ATOM 3178 C CA . LYS A 1 426 ? 22.751 -33.084 4.212 1.00 30.75 426 LYS A CA 1
ATOM 3179 C C . LYS A 1 426 ? 22.415 -32.568 2.810 1.00 30.75 426 LYS A C 1
ATOM 3181 O O . LYS A 1 426 ? 21.238 -32.654 2.445 1.00 30.75 426 LYS A O 1
ATOM 3186 N N . PRO A 1 427 ? 23.380 -31.998 2.061 1.00 35.22 427 PRO A N 1
ATOM 3187 C CA . PRO A 1 427 ? 23.076 -31.425 0.765 1.00 35.22 427 PRO A CA 1
ATOM 3188 C C . PRO A 1 427 ? 22.412 -32.522 -0.069 1.00 35.22 427 PRO A C 1
ATOM 3190 O O . PRO A 1 427 ? 22.939 -33.644 -0.108 1.00 35.22 427 PRO A O 1
ATOM 3193 N N . PRO A 1 428 ? 21.230 -32.261 -0.656 1.00 31.09 428 PRO A N 1
ATOM 3194 C CA . PRO A 1 428 ? 20.595 -33.237 -1.518 1.00 31.09 428 PRO A CA 1
ATOM 3195 C C . PRO A 1 428 ? 21.611 -33.631 -2.584 1.00 31.09 428 PRO A C 1
ATOM 3197 O O . PRO A 1 428 ? 22.283 -32.780 -3.163 1.00 31.09 428 PRO A O 1
ATOM 3200 N N . VAL A 1 429 ? 21.781 -34.934 -2.787 1.00 32.56 429 VAL A N 1
ATOM 3201 C CA . VAL A 1 429 ? 22.666 -35.467 -3.821 1.00 32.56 429 VAL A CA 1
ATOM 3202 C C . VAL A 1 429 ? 22.154 -34.951 -5.167 1.00 32.56 429 VAL A C 1
ATOM 3204 O O . VAL A 1 429 ? 21.082 -35.345 -5.621 1.00 32.56 429 VAL A O 1
ATOM 3207 N N . ILE A 1 430 ? 22.895 -34.017 -5.767 1.00 35.12 430 ILE A N 1
ATOM 3208 C CA . ILE A 1 430 ? 22.524 -33.330 -7.006 1.00 35.12 430 ILE A CA 1
ATOM 3209 C C . ILE A 1 430 ? 22.913 -34.212 -8.193 1.00 35.12 430 ILE A C 1
ATOM 3211 O O . ILE A 1 430 ? 24.074 -34.257 -8.598 1.00 35.12 430 ILE A O 1
ATOM 3215 N N . SER A 1 431 ? 21.934 -34.887 -8.790 1.00 34.12 431 SER A N 1
ATOM 3216 C CA . SER A 1 431 ? 22.016 -35.295 -10.192 1.00 34.12 431 SER A CA 1
ATOM 3217 C C . SER A 1 431 ? 21.399 -34.183 -11.036 1.00 34.12 431 SER A C 1
ATOM 3219 O O . SER A 1 431 ? 20.193 -33.955 -10.962 1.00 34.12 431 SER A O 1
ATOM 3221 N N . GLY A 1 432 ? 22.226 -33.472 -11.808 1.00 43.38 432 GLY A N 1
ATOM 3222 C CA . GLY A 1 432 ? 21.777 -32.449 -12.750 1.00 43.38 432 GLY A CA 1
ATOM 3223 C C . GLY A 1 432 ? 20.803 -33.036 -13.770 1.00 43.38 432 GLY A C 1
ATOM 3224 O O . GLY A 1 432 ? 21.224 -33.723 -14.698 1.00 43.38 432 GLY A O 1
ATOM 3225 N N . GLY A 1 433 ? 19.514 -32.787 -13.561 1.00 45.91 433 GLY A N 1
ATOM 3226 C CA . GLY A 1 433 ? 18.440 -33.183 -14.457 1.00 45.91 433 GLY A CA 1
ATOM 3227 C C . GLY A 1 433 ? 18.076 -32.020 -15.362 1.00 45.91 433 GLY A C 1
ATOM 3228 O O . GLY A 1 433 ? 17.954 -30.887 -14.901 1.00 45.91 433 GLY A O 1
ATOM 3229 N N . GLU A 1 434 ? 17.910 -32.305 -16.647 1.00 59.44 434 GLU A N 1
ATOM 3230 C CA . GLU A 1 434 ? 17.158 -31.433 -17.535 1.00 59.44 434 GLU A CA 1
ATOM 3231 C C . GLU A 1 434 ? 15.837 -31.072 -16.855 1.00 59.44 434 GLU A C 1
ATOM 3233 O O . GLU A 1 434 ? 15.083 -31.945 -16.415 1.00 59.44 434 GLU A O 1
ATOM 3238 N N . TRP A 1 435 ? 15.586 -29.777 -16.701 1.00 70.94 435 TRP A N 1
ATOM 3239 C CA . TRP A 1 435 ? 14.329 -29.306 -16.153 1.00 70.94 435 TRP A CA 1
ATOM 3240 C C . TRP A 1 435 ? 13.233 -29.710 -17.130 1.00 70.94 435 TRP A C 1
ATOM 3242 O O . TRP A 1 435 ? 13.250 -29.294 -18.290 1.00 70.94 435 TRP A O 1
ATOM 3252 N N . ALA A 1 436 ? 12.313 -30.565 -16.676 1.00 59.47 436 ALA A N 1
ATOM 3253 C CA . ALA A 1 436 ? 11.221 -31.043 -17.508 1.00 59.47 436 ALA A CA 1
ATOM 3254 C C . ALA A 1 436 ? 10.509 -29.831 -18.126 1.00 59.47 436 ALA A C 1
ATOM 3256 O O . ALA A 1 436 ? 10.057 -28.942 -17.402 1.00 59.47 436 ALA A O 1
ATOM 3257 N N . ASN A 1 437 ? 10.421 -29.810 -19.458 1.00 72.19 437 ASN A N 1
ATOM 3258 C CA . ASN A 1 437 ? 9.822 -28.741 -20.268 1.00 72.19 437 ASN A CA 1
ATOM 3259 C C . ASN A 1 437 ? 10.685 -27.488 -20.516 1.00 72.19 437 ASN A C 1
ATOM 3261 O O . ASN A 1 437 ? 10.162 -26.498 -21.025 1.00 72.19 437 ASN A O 1
ATOM 3265 N N . VAL A 1 438 ? 11.988 -27.514 -20.223 1.00 80.12 438 VAL A N 1
ATOM 3266 C CA . VAL A 1 438 ? 12.916 -26.466 -20.674 1.00 80.12 438 VAL A CA 1
ATOM 3267 C C . VAL A 1 438 ? 13.521 -26.867 -22.021 1.00 80.12 438 VAL A C 1
ATOM 3269 O O . VAL A 1 438 ? 14.178 -27.907 -22.091 1.00 80.12 438 VAL A O 1
ATOM 3272 N N . PRO A 1 439 ? 13.336 -26.073 -23.094 1.00 84.00 439 PRO A N 1
ATOM 3273 C CA . PRO A 1 439 ? 13.940 -26.357 -24.391 1.00 84.00 439 PRO A CA 1
ATOM 3274 C C . PRO A 1 439 ? 15.469 -26.475 -24.302 1.00 84.00 439 PRO A C 1
ATOM 3276 O O . PRO A 1 439 ? 16.079 -25.883 -23.402 1.00 84.00 439 PRO A O 1
ATOM 3279 N N . PRO A 1 440 ? 16.127 -27.193 -25.231 1.00 83.69 440 PRO A N 1
ATOM 3280 C CA . PRO A 1 440 ? 17.573 -27.101 -25.378 1.00 83.69 440 PRO A CA 1
ATOM 3281 C C . PRO A 1 440 ? 17.977 -25.648 -25.672 1.00 83.69 440 PRO A C 1
ATOM 3283 O O . PRO A 1 440 ? 17.214 -24.884 -26.268 1.00 83.69 440 PRO A O 1
ATOM 3286 N N . ALA A 1 441 ? 19.179 -25.254 -25.258 1.00 84.81 441 ALA A N 1
ATOM 3287 C CA . ALA A 1 441 ? 19.775 -24.047 -25.812 1.00 84.81 441 ALA A CA 1
ATOM 3288 C C . ALA A 1 441 ? 20.105 -24.303 -27.290 1.00 84.81 441 ALA A C 1
ATOM 3290 O O . ALA A 1 441 ? 20.319 -25.453 -27.678 1.00 84.81 441 ALA A O 1
ATOM 3291 N N . ALA A 1 442 ? 20.170 -23.240 -28.093 1.00 85.75 442 ALA A N 1
ATOM 3292 C CA . ALA A 1 442 ? 20.574 -23.327 -29.494 1.00 85.75 442 ALA A CA 1
ATOM 3293 C C . ALA A 1 442 ? 21.918 -24.056 -29.670 1.00 85.75 442 ALA A C 1
ATOM 3295 O O . ALA A 1 442 ? 22.656 -24.247 -28.697 1.00 85.75 442 ALA A O 1
ATOM 3296 N N . ASP A 1 443 ? 22.260 -24.432 -30.901 1.00 83.00 443 ASP A N 1
ATOM 3297 C CA . ASP A 1 443 ? 23.532 -25.097 -31.185 1.00 83.00 443 ASP A CA 1
ATOM 3298 C C . ASP A 1 443 ? 24.728 -24.297 -30.654 1.00 83.00 443 ASP A C 1
ATOM 3300 O O . ASP A 1 443 ? 24.713 -23.059 -30.585 1.00 83.00 443 ASP A O 1
ATOM 3304 N N . ALA A 1 444 ? 25.766 -25.032 -30.244 1.00 79.62 444 ALA A N 1
ATOM 3305 C CA . ALA A 1 444 ? 26.999 -24.439 -29.754 1.00 79.62 444 ALA A CA 1
ATOM 3306 C C . ALA A 1 444 ? 27.546 -23.447 -30.785 1.00 79.62 444 ALA A C 1
ATOM 3308 O O . ALA A 1 444 ? 27.557 -23.710 -31.991 1.00 79.62 444 ALA A O 1
ATOM 3309 N N . TRP A 1 445 ? 27.999 -22.293 -30.305 1.00 82.88 445 TRP A N 1
ATOM 3310 C CA . TRP A 1 445 ? 28.533 -21.281 -31.199 1.00 82.88 445 TRP A CA 1
ATOM 3311 C C . TRP A 1 445 ? 29.871 -21.748 -31.778 1.00 82.88 445 TRP A C 1
ATOM 3313 O O . TRP A 1 445 ? 30.742 -22.213 -31.040 1.00 82.88 445 TRP A O 1
ATOM 3323 N N . ALA A 1 446 ? 30.033 -21.622 -33.097 1.00 82.12 446 ALA A N 1
ATOM 3324 C CA . ALA A 1 446 ? 31.309 -21.858 -33.755 1.00 82.12 446 ALA A CA 1
ATOM 3325 C C . ALA A 1 446 ? 32.282 -20.744 -33.351 1.00 82.12 446 ALA A C 1
ATOM 3327 O O . ALA A 1 446 ? 32.230 -19.637 -33.887 1.00 82.12 446 ALA A O 1
ATOM 3328 N N . ASP A 1 447 ? 33.122 -21.047 -32.363 1.00 75.69 447 ASP A N 1
ATOM 3329 C CA . ASP A 1 447 ? 34.131 -20.139 -31.829 1.00 75.69 447 ASP A CA 1
ATOM 3330 C C . ASP A 1 447 ? 35.005 -19.582 -32.972 1.00 75.69 447 ASP A C 1
ATOM 3332 O O . ASP A 1 447 ? 35.581 -20.370 -33.733 1.00 75.69 447 ASP A O 1
ATOM 3336 N N . PRO A 1 448 ? 35.123 -18.246 -33.123 1.00 82.62 448 PRO A N 1
ATOM 3337 C CA . PRO A 1 448 ? 35.995 -17.646 -34.128 1.00 82.62 448 PRO A CA 1
ATOM 3338 C C . PRO A 1 448 ? 37.488 -17.929 -33.888 1.00 82.62 448 PRO A C 1
ATOM 3340 O O . PRO A 1 448 ? 38.299 -17.615 -34.758 1.00 82.62 448 PRO A O 1
ATOM 3343 N N . GLY A 1 449 ? 37.871 -18.502 -32.740 1.00 83.50 449 GLY A N 1
ATOM 3344 C CA . GLY A 1 449 ? 39.257 -18.835 -32.405 1.00 83.50 449 GLY A CA 1
ATOM 3345 C C . GLY A 1 449 ? 40.108 -17.607 -32.081 1.00 83.50 449 GLY A C 1
ATOM 3346 O O . GLY A 1 449 ? 41.331 -17.654 -32.206 1.00 83.50 449 GLY A O 1
ATOM 3347 N N . ILE A 1 450 ? 39.461 -16.500 -31.705 1.00 87.44 450 ILE A N 1
ATOM 3348 C CA . ILE A 1 450 ? 40.100 -15.220 -31.404 1.00 87.44 450 ILE A CA 1
ATOM 3349 C C . ILE A 1 450 ? 39.827 -14.855 -29.954 1.00 87.44 450 ILE A C 1
ATOM 3351 O O . ILE A 1 450 ? 38.675 -14.722 -29.538 1.00 87.44 450 ILE A O 1
ATOM 3355 N N . ASP A 1 451 ? 40.900 -14.634 -29.198 1.00 83.50 451 ASP A N 1
ATOM 3356 C CA . ASP A 1 451 ? 40.795 -14.206 -27.809 1.00 83.50 451 ASP A CA 1
ATOM 3357 C C . ASP A 1 451 ? 40.144 -12.820 -27.715 1.00 83.50 451 ASP A C 1
ATOM 3359 O O . ASP A 1 451 ? 40.500 -11.921 -28.489 1.00 83.50 451 ASP A O 1
ATOM 3363 N N . PRO A 1 452 ? 39.242 -12.585 -26.747 1.00 84.50 452 PRO A N 1
ATOM 3364 C CA . PRO A 1 452 ? 38.709 -11.256 -26.508 1.00 84.50 452 PRO A CA 1
ATOM 3365 C C . PRO A 1 452 ? 39.820 -10.307 -26.051 1.00 84.50 452 PRO A C 1
ATOM 3367 O O . PRO A 1 452 ? 40.711 -10.680 -25.284 1.00 84.50 452 PRO A O 1
ATOM 3370 N N . LYS A 1 453 ? 39.745 -9.048 -26.489 1.00 82.56 453 LYS A N 1
ATOM 3371 C CA . LYS A 1 453 ? 40.623 -7.971 -26.037 1.00 82.56 453 LYS A CA 1
ATOM 3372 C C . LYS A 1 453 ? 40.590 -7.926 -24.516 1.00 82.56 453 LYS A C 1
ATOM 3374 O O . LYS A 1 453 ? 39.536 -7.714 -23.918 1.00 82.56 453 LYS A O 1
ATOM 3379 N N . ALA A 1 454 ? 41.752 -8.132 -23.903 1.00 59.22 454 ALA A N 1
ATOM 3380 C CA . ALA A 1 454 ? 41.870 -8.214 -22.458 1.00 59.22 454 ALA A CA 1
ATOM 3381 C C . ALA A 1 454 ? 41.382 -6.915 -21.796 1.00 59.22 454 ALA A C 1
ATOM 3383 O O . ALA A 1 454 ? 41.914 -5.836 -22.054 1.00 59.22 454 ALA A O 1
ATOM 3384 N N . THR A 1 455 ? 40.390 -7.034 -20.913 1.00 56.53 455 THR A N 1
ATOM 3385 C CA . THR A 1 455 ? 39.912 -5.944 -20.041 1.00 56.53 455 THR A CA 1
ATOM 3386 C C . THR A 1 455 ? 40.159 -6.255 -18.556 1.00 56.53 455 THR A C 1
ATOM 3388 O O . THR A 1 455 ? 39.480 -5.702 -17.696 1.00 56.53 455 THR A O 1
ATOM 3391 N N . GLY A 1 456 ? 41.077 -7.182 -18.250 1.00 54.69 456 GLY A N 1
ATOM 3392 C CA . GLY A 1 456 ? 41.290 -7.775 -16.920 1.00 54.69 456 GLY A CA 1
ATOM 3393 C C . GLY A 1 456 ? 41.040 -9.292 -16.905 1.00 54.69 456 GLY A C 1
ATOM 3394 O O . GLY A 1 456 ? 40.572 -9.848 -17.897 1.00 54.69 456 GLY A O 1
ATOM 3395 N N . ALA A 1 457 ? 41.380 -9.971 -15.803 1.00 47.53 457 ALA A N 1
ATOM 3396 C CA . ALA A 1 457 ? 41.140 -11.409 -15.643 1.00 47.53 457 ALA A CA 1
ATOM 3397 C C . ALA A 1 457 ? 39.648 -11.677 -15.390 1.00 47.53 457 ALA A C 1
ATOM 3399 O O . ALA A 1 457 ? 39.083 -11.113 -14.451 1.00 47.53 457 ALA A O 1
ATOM 3400 N N . ALA A 1 458 ? 39.006 -12.536 -16.188 1.00 50.12 458 ALA A N 1
ATOM 3401 C CA . ALA A 1 458 ? 37.684 -13.032 -15.829 1.00 50.12 458 ALA A CA 1
ATOM 3402 C C . ALA A 1 458 ? 37.803 -13.978 -14.635 1.00 50.12 458 ALA A C 1
ATOM 3404 O O . ALA A 1 458 ? 38.624 -14.899 -14.624 1.00 50.12 458 ALA A O 1
ATOM 3405 N N . LEU A 1 459 ? 36.971 -13.748 -13.626 1.00 50.69 459 LEU A N 1
ATOM 3406 C CA . LEU A 1 459 ? 36.804 -14.688 -12.533 1.00 50.69 459 LEU A CA 1
ATOM 3407 C C . LEU A 1 459 ? 35.740 -15.696 -12.955 1.00 50.69 459 LEU A C 1
ATOM 3409 O O . LEU A 1 459 ? 34.566 -15.361 -13.096 1.00 50.69 459 LEU A O 1
ATOM 3413 N N . PHE A 1 460 ? 36.183 -16.924 -13.208 1.00 48.59 460 PHE A N 1
ATOM 3414 C CA . PHE A 1 460 ? 35.297 -18.052 -13.447 1.00 48.59 460 PHE A CA 1
ATOM 3415 C C . PHE A 1 460 ? 34.832 -18.637 -12.119 1.00 48.59 460 PHE A C 1
ATOM 3417 O O . PHE A 1 460 ? 35.617 -18.812 -11.186 1.00 48.59 460 PHE A O 1
ATOM 3424 N N . ALA A 1 461 ? 33.572 -19.038 -12.088 1.00 43.25 461 ALA A N 1
ATOM 3425 C CA . ALA A 1 461 ? 33.093 -20.033 -11.157 1.00 43.25 461 ALA A CA 1
ATOM 3426 C C . ALA A 1 461 ? 33.752 -21.401 -11.411 1.00 43.25 461 ALA A C 1
ATOM 3428 O O . ALA A 1 461 ? 33.825 -21.824 -12.571 1.00 43.25 461 ALA A O 1
ATOM 3429 N N . PRO A 1 462 ? 34.198 -22.145 -10.381 1.00 44.22 462 PRO A N 1
ATOM 3430 C CA . PRO A 1 462 ? 34.473 -23.570 -10.540 1.00 44.22 462 PRO A CA 1
ATOM 3431 C C . PRO A 1 462 ? 33.194 -24.316 -10.962 1.00 44.22 462 PRO A C 1
ATOM 3433 O O . PRO A 1 462 ? 32.090 -23.915 -10.612 1.00 44.22 462 PRO A O 1
ATOM 3436 N N . ALA A 1 463 ? 33.359 -25.397 -11.732 1.00 51.25 463 ALA A N 1
ATOM 3437 C CA . ALA A 1 463 ? 32.313 -26.089 -12.491 1.00 51.25 463 ALA A CA 1
ATOM 3438 C C . ALA A 1 463 ? 31.142 -26.643 -11.647 1.00 51.25 463 ALA A C 1
ATOM 3440 O O . ALA A 1 463 ? 31.064 -27.840 -11.374 1.00 51.25 463 ALA A O 1
ATOM 3441 N N . THR A 1 464 ? 30.175 -25.795 -11.305 1.00 47.50 464 THR A N 1
ATOM 3442 C CA . THR A 1 464 ? 28.865 -26.160 -10.747 1.00 47.50 464 THR A CA 1
ATOM 3443 C C . THR A 1 464 ? 27.813 -26.246 -11.856 1.00 47.50 464 THR A C 1
ATOM 3445 O O . THR A 1 464 ? 26.733 -25.690 -11.746 1.00 47.50 464 THR A O 1
ATOM 3448 N N . GLY A 1 465 ? 28.118 -26.962 -12.945 1.00 60.28 465 GLY A N 1
ATOM 3449 C CA . GLY A 1 465 ? 27.207 -27.140 -14.085 1.00 60.28 465 GLY A CA 1
ATOM 3450 C C . GLY A 1 465 ? 26.984 -25.853 -14.888 1.00 60.28 465 GLY A C 1
ATOM 3451 O O . GLY A 1 465 ? 26.335 -24.928 -14.433 1.00 60.28 465 GLY A O 1
ATOM 3452 N N . LEU A 1 466 ? 27.504 -25.808 -16.112 1.00 73.12 466 LEU A N 1
ATOM 3453 C CA . LEU A 1 466 ? 27.424 -24.635 -16.982 1.00 73.12 466 LEU A CA 1
ATOM 3454 C C . LEU A 1 466 ? 26.164 -24.707 -17.852 1.00 73.12 466 LEU A C 1
ATOM 3456 O O . LEU A 1 466 ? 26.028 -25.650 -18.632 1.00 73.12 466 LEU A O 1
ATOM 3460 N N . TYR A 1 467 ? 25.274 -23.721 -17.750 1.00 89.44 467 TYR A N 1
ATOM 3461 C CA . TYR A 1 467 ? 24.099 -23.590 -18.619 1.00 89.44 467 TYR A CA 1
ATOM 3462 C C . TYR A 1 467 ? 24.165 -22.297 -19.415 1.00 89.44 467 TYR A C 1
ATOM 3464 O O . TYR A 1 467 ? 24.462 -21.242 -18.860 1.00 89.44 467 TYR A O 1
ATOM 3472 N N . TRP A 1 468 ? 23.868 -22.369 -20.712 1.00 92.81 468 TRP A N 1
ATOM 3473 C CA . TRP A 1 468 ? 23.653 -21.155 -21.495 1.00 92.81 468 TRP A CA 1
ATOM 3474 C C . TRP A 1 468 ? 22.346 -20.474 -21.035 1.00 92.81 468 TRP A C 1
ATOM 3476 O O . TRP A 1 468 ? 21.324 -21.163 -20.951 1.00 92.81 468 TRP A O 1
ATOM 3486 N N . PRO A 1 469 ? 22.349 -19.159 -20.727 1.00 94.69 469 PRO A N 1
ATOM 3487 C CA . PRO A 1 469 ? 21.245 -18.517 -20.014 1.00 94.69 469 PRO A CA 1
ATOM 3488 C C . PRO A 1 469 ? 19.942 -18.445 -20.807 1.00 94.69 469 PRO A C 1
ATOM 3490 O O . PRO A 1 469 ? 18.889 -18.449 -20.189 1.00 94.69 469 PRO A O 1
ATOM 3493 N N . VAL A 1 470 ? 19.980 -18.384 -22.143 1.00 94.62 470 VAL A N 1
ATOM 3494 C CA . VAL A 1 470 ? 18.773 -18.243 -22.980 1.00 94.62 470 VAL A CA 1
ATOM 3495 C C . VAL A 1 470 ? 18.427 -19.571 -23.648 1.00 94.62 470 VAL A C 1
ATOM 3497 O O . VAL A 1 470 ? 19.210 -20.131 -24.414 1.00 94.62 470 VAL A O 1
ATOM 3500 N N . ARG A 1 471 ? 17.230 -20.086 -23.392 1.00 91.94 471 ARG A N 1
ATOM 3501 C CA . ARG A 1 471 ? 16.730 -21.359 -23.920 1.00 91.94 471 ARG A CA 1
ATOM 3502 C C . ARG A 1 471 ? 15.782 -21.083 -25.081 1.00 91.94 471 ARG A C 1
ATOM 3504 O O . ARG A 1 471 ? 14.565 -21.099 -24.922 1.00 91.94 471 ARG A O 1
ATOM 3511 N N . ASN A 1 472 ? 16.375 -20.830 -26.245 1.00 76.62 472 ASN A N 1
ATOM 3512 C CA . ASN A 1 472 ? 15.660 -20.593 -27.495 1.00 76.62 472 ASN A CA 1
ATOM 3513 C C . ASN A 1 472 ? 16.107 -21.587 -28.576 1.00 76.62 472 ASN A C 1
ATOM 3515 O O . ASN A 1 472 ? 17.242 -21.493 -29.046 1.00 76.62 472 ASN A O 1
ATOM 3519 N N . PRO A 1 473 ? 15.238 -22.508 -29.020 1.00 60.28 473 PRO A N 1
ATOM 3520 C CA . PRO A 1 473 ? 15.568 -23.422 -30.108 1.00 60.28 473 PRO A CA 1
ATOM 3521 C C . PRO A 1 473 ? 15.414 -22.800 -31.512 1.00 60.28 473 PRO A C 1
ATOM 3523 O O . PRO A 1 473 ? 15.747 -23.455 -32.494 1.00 60.28 473 PRO A O 1
ATOM 3526 N N . LYS A 1 474 ? 14.874 -21.579 -31.634 1.00 67.56 474 LYS A N 1
ATOM 3527 C CA . LYS A 1 474 ? 14.483 -20.934 -32.902 1.00 67.56 474 LYS A CA 1
ATOM 3528 C C . LYS A 1 474 ? 15.338 -19.727 -33.308 1.00 67.56 474 LYS A C 1
ATOM 3530 O O . LYS A 1 474 ? 15.267 -19.336 -34.470 1.00 67.56 474 LYS A O 1
ATOM 3535 N N . SER A 1 475 ? 16.141 -19.148 -32.410 1.00 69.94 475 SER A N 1
ATOM 3536 C CA . SER A 1 475 ? 17.018 -18.017 -32.756 1.00 69.94 475 SER A CA 1
ATOM 3537 C C . SER A 1 475 ? 18.068 -18.425 -33.791 1.00 69.94 475 SER A C 1
ATOM 3539 O O . SER A 1 475 ? 18.916 -19.284 -33.545 1.00 69.94 475 SER A O 1
ATOM 3541 N N . HIS A 1 476 ? 18.073 -17.737 -34.932 1.00 68.62 476 HIS A N 1
ATOM 3542 C CA . HIS A 1 476 ? 19.073 -17.891 -35.996 1.00 68.62 476 HIS A CA 1
ATOM 3543 C C . HIS A 1 476 ? 20.467 -17.378 -35.609 1.00 68.62 476 HIS A C 1
ATOM 3545 O O . HIS A 1 476 ? 21.425 -17.606 -36.345 1.00 68.62 476 HIS A O 1
ATOM 3551 N N . TYR A 1 477 ? 20.600 -16.695 -34.468 1.00 79.19 477 TYR A N 1
ATOM 3552 C CA . TYR A 1 477 ? 21.882 -16.215 -33.941 1.00 79.19 477 TYR A CA 1
ATOM 3553 C C . TYR A 1 477 ? 22.498 -17.148 -32.891 1.00 79.19 477 TYR A C 1
ATOM 3555 O O . TYR A 1 477 ? 23.649 -16.953 -32.495 1.00 79.19 477 TYR A O 1
ATOM 3563 N N . GLY A 1 478 ? 21.762 -18.180 -32.473 1.00 79.00 478 GLY A N 1
ATOM 3564 C CA . GLY A 1 478 ? 22.232 -19.214 -31.561 1.00 79.00 478 GLY A CA 1
ATOM 3565 C C . GLY A 1 478 ? 22.855 -18.664 -30.276 1.00 79.00 478 GLY A C 1
ATOM 3566 O O . GLY A 1 478 ? 22.315 -17.758 -29.645 1.00 79.00 478 GLY A O 1
ATOM 3567 N N . ARG A 1 479 ? 24.016 -19.208 -29.891 1.00 90.44 479 ARG A N 1
ATOM 3568 C CA . ARG A 1 479 ? 24.781 -18.779 -28.706 1.00 90.44 479 ARG A CA 1
ATOM 3569 C C . ARG A 1 479 ? 25.857 -17.729 -29.009 1.00 90.44 479 ARG A C 1
ATOM 3571 O O . ARG A 1 479 ? 26.882 -17.687 -28.333 1.00 90.44 479 ARG A O 1
ATOM 3578 N N . ALA A 1 480 ? 25.680 -16.923 -30.057 1.00 90.38 480 ALA A N 1
ATOM 3579 C CA . ALA A 1 480 ? 26.687 -15.943 -30.447 1.00 90.38 480 ALA A CA 1
ATOM 3580 C C . ALA A 1 480 ? 26.941 -14.904 -29.342 1.00 90.38 480 ALA A C 1
ATOM 3582 O O . ALA A 1 480 ? 26.009 -14.329 -28.777 1.00 90.38 480 ALA A O 1
ATOM 3583 N N . VAL A 1 481 ? 28.218 -14.619 -29.082 1.00 91.56 481 VAL A N 1
ATOM 3584 C CA . VAL A 1 481 ? 28.661 -13.627 -28.092 1.00 91.56 481 VAL A CA 1
ATOM 3585 C C . VAL A 1 481 ? 29.287 -12.446 -28.827 1.00 91.56 481 VAL A C 1
ATOM 3587 O O . VAL A 1 481 ? 30.201 -12.630 -29.629 1.00 91.56 481 VAL A O 1
ATOM 3590 N N . CYS A 1 482 ? 28.807 -11.227 -28.565 1.00 92.62 482 CYS A N 1
ATOM 3591 C CA . CYS A 1 482 ? 29.380 -10.019 -29.163 1.00 92.62 482 CYS A CA 1
ATOM 3592 C C . CYS A 1 482 ? 30.561 -9.505 -28.327 1.00 92.62 482 CYS A C 1
ATOM 3594 O O . CYS A 1 482 ? 30.382 -9.179 -27.152 1.00 92.62 482 CYS A O 1
ATOM 3596 N N . PHE A 1 483 ? 31.754 -9.390 -28.918 1.00 91.50 483 PHE A N 1
ATOM 3597 C CA . PHE A 1 483 ? 32.954 -8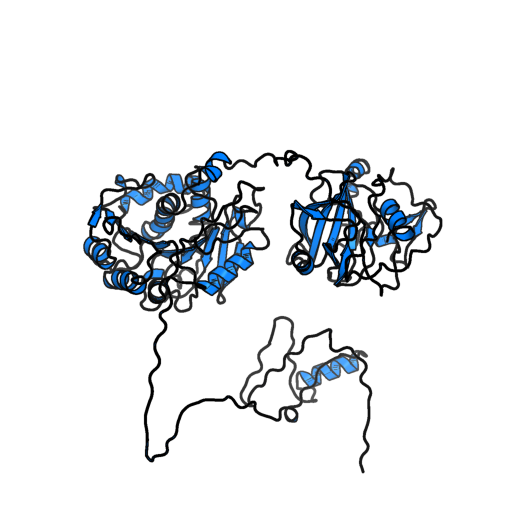.891 -28.233 1.00 91.50 483 PHE A CA 1
ATOM 3598 C C . PHE A 1 483 ? 33.958 -8.227 -29.185 1.00 91.50 483 PHE A C 1
ATOM 3600 O O . PHE A 1 483 ? 33.843 -8.337 -30.401 1.00 91.50 483 PHE A O 1
ATOM 3607 N N . ILE A 1 484 ? 34.953 -7.530 -28.630 1.00 90.06 484 ILE A N 1
ATOM 3608 C CA . ILE A 1 484 ? 36.105 -7.020 -29.390 1.00 90.06 484 ILE A CA 1
ATOM 3609 C C . ILE A 1 484 ? 37.267 -7.988 -29.199 1.00 90.06 484 ILE A C 1
ATOM 3611 O O . ILE A 1 484 ? 37.637 -8.248 -28.057 1.00 90.06 484 ILE A O 1
ATOM 3615 N N . GLY A 1 485 ? 37.828 -8.520 -30.281 1.00 89.00 485 GLY A N 1
ATOM 3616 C CA . GLY A 1 485 ? 38.974 -9.424 -30.267 1.00 89.00 485 GLY A CA 1
ATOM 3617 C C . GLY A 1 485 ? 40.284 -8.717 -29.932 1.00 89.00 485 GLY A C 1
ATOM 3618 O O . GLY A 1 485 ? 40.392 -7.489 -29.976 1.00 89.00 485 GLY A O 1
ATOM 3619 N N . SER A 1 486 ? 41.301 -9.498 -29.581 1.00 88.06 486 SER A N 1
ATOM 3620 C CA . SER A 1 486 ? 42.662 -9.026 -29.293 1.00 88.06 486 SER A CA 1
ATOM 3621 C C . SER A 1 486 ? 43.322 -8.310 -30.480 1.00 88.06 486 SER A C 1
ATOM 3623 O O . SER A 1 486 ? 44.190 -7.461 -30.283 1.00 88.06 486 SER A O 1
ATOM 3625 N N . ASP A 1 487 ? 42.847 -8.577 -31.693 1.00 89.75 487 ASP A N 1
ATOM 3626 C CA . ASP A 1 487 ? 43.172 -7.885 -32.944 1.00 89.75 487 ASP A CA 1
ATOM 3627 C C . ASP A 1 487 ? 42.456 -6.527 -33.126 1.00 89.75 487 ASP A C 1
ATOM 3629 O O . ASP A 1 487 ? 42.737 -5.792 -34.070 1.00 89.75 487 ASP A O 1
ATOM 3633 N N . GLY A 1 488 ? 41.541 -6.172 -32.220 1.00 87.81 488 GLY A N 1
ATOM 3634 C CA . GLY A 1 488 ? 40.742 -4.949 -32.266 1.00 87.81 488 GLY A CA 1
ATOM 3635 C C . GLY A 1 488 ? 39.481 -5.031 -33.131 1.00 87.81 488 GLY A C 1
ATOM 3636 O O . GLY A 1 488 ? 38.760 -4.034 -33.218 1.00 87.81 488 GLY A O 1
ATOM 3637 N N . HIS A 1 489 ? 39.180 -6.180 -33.741 1.00 88.50 489 HIS A N 1
ATOM 3638 C CA . HIS A 1 489 ? 37.979 -6.378 -34.553 1.00 88.50 489 HIS A CA 1
ATOM 3639 C C . HIS A 1 489 ? 36.764 -6.767 -33.701 1.00 88.50 489 HIS A C 1
ATOM 3641 O O . HIS A 1 489 ? 36.891 -7.358 -32.633 1.00 88.50 489 HIS A O 1
ATOM 3647 N N . GLY A 1 490 ? 35.561 -6.410 -34.159 1.00 89.38 490 GLY A N 1
ATOM 3648 C CA . GLY A 1 490 ? 34.312 -6.834 -33.524 1.00 89.38 490 GLY A CA 1
ATOM 3649 C C . GLY A 1 490 ? 33.880 -8.216 -34.011 1.00 89.38 490 GLY A C 1
ATOM 3650 O O . GLY A 1 490 ? 33.755 -8.425 -35.216 1.00 89.38 490 GLY A O 1
ATOM 3651 N N . TYR A 1 491 ? 33.610 -9.121 -33.075 1.00 90.31 491 TYR A N 1
ATOM 3652 C CA . TYR A 1 491 ? 33.128 -10.486 -33.288 1.00 90.31 491 TYR A CA 1
ATOM 3653 C C . TYR A 1 491 ? 31.702 -10.640 -32.745 1.00 90.31 491 TYR A C 1
ATOM 3655 O O . TYR A 1 491 ? 31.307 -9.925 -31.824 1.00 90.31 491 TYR A O 1
ATOM 3663 N N . GLY A 1 492 ? 30.917 -11.549 -33.328 1.00 87.69 492 GLY A N 1
ATOM 3664 C CA . GLY A 1 492 ? 29.492 -11.744 -33.035 1.00 87.69 492 GLY A CA 1
ATOM 3665 C C . GLY A 1 492 ? 28.684 -11.885 -34.326 1.00 87.69 492 GLY A C 1
ATOM 3666 O O . GLY A 1 492 ? 29.204 -12.399 -35.317 1.00 87.69 492 GLY A O 1
ATOM 3667 N N . VAL A 1 493 ? 27.432 -11.404 -34.347 1.00 80.88 493 VAL A N 1
ATOM 3668 C CA . VAL A 1 493 ? 26.601 -11.430 -35.565 1.00 80.88 493 VAL A CA 1
ATOM 3669 C C . VAL A 1 493 ? 26.359 -10.037 -36.146 1.00 80.88 493 VAL A C 1
ATOM 3671 O O . VAL A 1 493 ? 25.828 -9.144 -35.479 1.00 80.88 493 VAL A O 1
ATOM 3674 N N . GLY A 1 494 ? 26.707 -9.884 -37.429 1.00 72.06 494 GLY A N 1
ATOM 3675 C CA . GLY A 1 494 ? 26.399 -8.718 -38.258 1.00 72.06 494 GLY A CA 1
ATOM 3676 C C . GLY A 1 494 ? 27.092 -7.417 -37.832 1.00 72.06 494 GLY A C 1
ATOM 3677 O O . GLY A 1 494 ? 27.968 -7.387 -36.971 1.00 72.06 494 GLY A O 1
ATOM 3678 N N . LYS A 1 495 ? 26.662 -6.295 -38.429 1.00 63.50 495 LYS A N 1
ATOM 3679 C CA . LYS A 1 495 ? 27.136 -4.939 -38.070 1.00 63.50 495 LYS A CA 1
ATOM 3680 C C . LYS A 1 495 ? 26.748 -4.518 -36.638 1.00 63.50 495 LYS A C 1
ATOM 3682 O O . LYS A 1 495 ? 27.256 -3.519 -36.145 1.00 63.50 495 LYS A O 1
ATOM 3687 N N . SER A 1 496 ? 25.863 -5.275 -35.988 1.00 59.12 496 SER A N 1
ATOM 3688 C CA . SER A 1 496 ? 25.342 -5.084 -34.628 1.00 59.12 496 SER A CA 1
ATOM 3689 C C . SER A 1 496 ? 26.305 -5.485 -33.507 1.00 59.12 496 SER A C 1
ATOM 3691 O O . SER A 1 496 ? 26.065 -5.117 -32.357 1.00 59.12 496 SER A O 1
ATOM 3693 N N . ALA A 1 497 ? 27.399 -6.194 -33.812 1.00 68.06 497 ALA A N 1
ATOM 3694 C CA . ALA A 1 497 ? 28.357 -6.651 -32.801 1.00 68.06 497 ALA A CA 1
ATOM 3695 C C . ALA A 1 497 ? 28.955 -5.502 -31.964 1.00 68.06 497 ALA A C 1
ATOM 3697 O O . ALA A 1 497 ? 29.173 -5.668 -30.768 1.00 68.06 497 ALA A O 1
ATOM 3698 N N . SER A 1 498 ? 29.150 -4.322 -32.566 1.00 70.75 498 SER A N 1
ATOM 3699 C CA . SER A 1 498 ? 29.806 -3.163 -31.940 1.00 70.75 498 SER A CA 1
ATOM 3700 C C . SER A 1 498 ? 28.970 -2.424 -30.888 1.00 70.75 498 SER A C 1
ATOM 3702 O O . SER A 1 498 ? 29.515 -1.602 -30.155 1.00 70.75 498 SER A O 1
ATOM 3704 N N . GLY A 1 499 ? 27.655 -2.668 -30.832 1.00 85.44 499 GLY A N 1
ATOM 3705 C CA . GLY A 1 499 ? 26.748 -2.041 -29.860 1.00 85.44 499 GLY A CA 1
ATOM 3706 C C . GLY A 1 499 ? 26.370 -2.947 -28.687 1.00 85.44 499 GLY A C 1
ATOM 3707 O O . GLY A 1 499 ? 25.931 -2.454 -27.650 1.00 85.44 499 GLY A O 1
ATOM 3708 N N . ARG A 1 500 ? 26.547 -4.263 -28.855 1.00 91.06 500 ARG A N 1
ATOM 3709 C CA . ARG A 1 500 ? 26.098 -5.304 -27.918 1.00 91.06 500 ARG A CA 1
ATOM 3710 C C . ARG A 1 500 ? 27.207 -5.835 -27.014 1.00 91.06 500 ARG A C 1
ATOM 3712 O O . ARG A 1 500 ? 26.909 -6.567 -26.079 1.00 91.06 500 ARG A O 1
ATOM 3719 N N . ASN A 1 501 ? 28.469 -5.490 -27.270 1.00 91.88 501 ASN A N 1
ATOM 3720 C CA . ASN A 1 501 ? 29.601 -5.935 -26.459 1.00 91.88 501 ASN A CA 1
ATOM 3721 C C . ASN A 1 501 ? 29.796 -5.091 -25.190 1.00 91.88 501 ASN A C 1
ATOM 3723 O O . ASN A 1 501 ? 29.400 -3.924 -25.132 1.00 91.88 501 ASN A O 1
ATOM 3727 N N . PHE A 1 502 ? 30.497 -5.659 -24.208 1.00 91.00 502 PHE A N 1
ATOM 3728 C CA . PHE A 1 502 ? 30.951 -4.937 -23.019 1.00 91.00 502 PHE A CA 1
ATOM 3729 C C . PHE A 1 502 ? 31.836 -3.742 -23.412 1.00 91.00 502 PHE A C 1
ATOM 3731 O O . PHE A 1 502 ? 32.677 -3.852 -24.309 1.00 91.00 502 PHE A O 1
ATOM 3738 N N . LEU A 1 503 ? 31.630 -2.594 -22.759 1.00 90.12 503 LEU A N 1
ATOM 3739 C CA . LEU A 1 503 ? 32.251 -1.292 -23.056 1.00 90.12 503 LEU A CA 1
ATOM 3740 C C . LEU A 1 503 ? 31.948 -0.708 -24.443 1.00 90.12 503 LEU A C 1
ATOM 3742 O O . LEU A 1 503 ? 32.581 0.273 -24.844 1.00 90.12 503 LEU A O 1
ATOM 3746 N N . ALA A 1 504 ? 30.953 -1.231 -25.164 1.00 89.81 504 ALA A N 1
ATOM 3747 C CA . ALA A 1 504 ? 30.406 -0.521 -26.315 1.00 89.81 504 ALA A CA 1
ATOM 3748 C C . ALA A 1 504 ? 29.927 0.879 -25.894 1.00 89.81 504 ALA A C 1
ATOM 3750 O O . ALA A 1 504 ? 29.358 1.066 -24.815 1.00 89.81 504 ALA A O 1
ATOM 3751 N N . GLY A 1 505 ? 30.157 1.886 -26.734 1.00 85.12 505 GLY A N 1
ATOM 3752 C CA . GLY A 1 505 ? 29.585 3.209 -26.496 1.00 85.12 505 GLY A CA 1
ATOM 3753 C C . GLY A 1 505 ? 28.068 3.170 -26.681 1.00 85.12 505 GLY A C 1
ATOM 3754 O O . GLY A 1 505 ? 27.589 2.597 -27.656 1.00 85.12 505 GLY A O 1
ATOM 3755 N N . ARG A 1 506 ? 27.311 3.829 -25.797 1.00 78.56 506 ARG A N 1
ATOM 3756 C CA . ARG A 1 506 ? 25.859 4.019 -25.947 1.00 78.56 506 ARG A CA 1
ATOM 3757 C C . ARG A 1 506 ? 25.552 5.485 -26.304 1.00 78.56 506 ARG A C 1
ATOM 3759 O O . ARG A 1 506 ? 25.132 6.235 -25.445 1.00 78.56 506 ARG A O 1
ATOM 3766 N N . PRO A 1 507 ? 25.792 5.954 -27.545 1.00 60.03 507 PRO A N 1
ATOM 3767 C CA . PRO A 1 507 ? 25.492 7.339 -27.925 1.00 60.03 507 PRO A CA 1
ATOM 3768 C C . PRO A 1 507 ? 23.998 7.602 -28.187 1.00 60.03 507 PRO A C 1
ATOM 3770 O O . PRO A 1 507 ? 23.587 8.757 -28.240 1.00 60.03 507 PRO A O 1
ATOM 3773 N N . ALA A 1 508 ? 23.195 6.551 -28.386 1.00 53.88 508 ALA A N 1
ATOM 3774 C CA . ALA A 1 508 ? 21.819 6.642 -28.882 1.00 53.88 508 ALA A CA 1
ATOM 3775 C C . ALA A 1 508 ? 20.748 6.894 -27.801 1.00 53.88 508 ALA A C 1
ATOM 3777 O O . ALA A 1 508 ? 19.608 7.188 -28.142 1.00 53.88 508 ALA A O 1
ATOM 3778 N N . ASP A 1 509 ? 21.088 6.806 -26.514 1.00 55.78 509 ASP A N 1
ATOM 3779 C CA . ASP A 1 509 ? 20.168 7.017 -25.382 1.00 55.78 509 ASP A CA 1
ATOM 3780 C C . ASP A 1 509 ? 20.183 8.466 -24.852 1.00 55.78 509 ASP A C 1
ATOM 3782 O O . ASP A 1 509 ? 19.686 8.746 -23.762 1.00 55.78 509 ASP A O 1
ATOM 3786 N N . GLY A 1 510 ? 20.790 9.394 -25.601 1.00 59.97 510 GLY A N 1
ATOM 3787 C CA . GLY A 1 510 ? 20.992 10.778 -25.170 1.00 59.97 510 GLY A CA 1
ATOM 3788 C C . GLY A 1 510 ? 22.117 10.956 -24.144 1.00 59.97 510 GLY A C 1
ATOM 3789 O O . GLY A 1 510 ? 22.368 12.087 -23.727 1.00 59.97 510 GLY A O 1
ATOM 3790 N N . ASN A 1 511 ? 22.829 9.887 -23.764 1.00 66.44 511 ASN A N 1
ATOM 3791 C CA . ASN A 1 511 ? 23.957 9.940 -22.844 1.00 66.44 511 ASN A CA 1
ATOM 3792 C C . ASN A 1 511 ? 25.247 9.407 -23.501 1.00 66.44 511 ASN A C 1
ATOM 3794 O O . ASN A 1 511 ? 25.692 8.294 -23.213 1.00 66.44 511 ASN A O 1
ATOM 3798 N N . PRO A 1 512 ? 25.926 10.221 -24.336 1.00 77.19 512 PRO A N 1
ATOM 3799 C CA . PRO A 1 512 ? 27.133 9.806 -25.061 1.00 77.19 512 PRO A CA 1
ATOM 3800 C C . PRO A 1 512 ? 28.310 9.410 -24.153 1.00 77.19 512 PRO A C 1
ATOM 3802 O O . PRO A 1 512 ? 29.306 8.844 -24.626 1.00 77.19 512 PRO A O 1
ATOM 3805 N N . ASP A 1 513 ? 28.197 9.700 -22.858 1.00 85.44 513 ASP A N 1
ATOM 3806 C CA . ASP A 1 513 ? 29.159 9.367 -21.818 1.00 85.44 513 ASP A CA 1
ATOM 3807 C C . ASP A 1 513 ? 28.897 7.995 -21.169 1.00 85.44 513 ASP A C 1
ATOM 3809 O O . ASP A 1 513 ? 29.609 7.625 -20.245 1.00 85.44 513 ASP A O 1
ATOM 3813 N N . ARG A 1 514 ? 27.916 7.198 -21.615 1.00 88.81 514 ARG A N 1
ATOM 3814 C CA . ARG A 1 514 ? 27.647 5.867 -21.042 1.00 88.81 514 ARG A CA 1
ATOM 3815 C C . ARG A 1 514 ? 28.352 4.744 -21.813 1.00 88.81 514 ARG A C 1
ATOM 3817 O O . ARG A 1 514 ? 28.301 4.680 -23.045 1.00 88.81 514 ARG A O 1
ATOM 3824 N N . TYR A 1 515 ? 28.992 3.838 -21.076 1.00 90.31 515 TYR A N 1
ATOM 3825 C CA . TYR A 1 515 ? 29.427 2.536 -21.577 1.00 90.31 515 TYR A CA 1
ATOM 3826 C C . TYR A 1 515 ? 28.327 1.493 -21.400 1.00 90.31 515 TYR A C 1
ATOM 3828 O O . TYR A 1 515 ? 27.498 1.559 -20.493 1.00 90.31 515 TYR A O 1
ATOM 3836 N N . HIS A 1 516 ? 28.348 0.491 -22.266 1.00 91.38 516 HIS A N 1
ATOM 3837 C CA . HIS A 1 516 ? 27.572 -0.718 -22.099 1.00 91.38 516 HIS A CA 1
ATOM 3838 C C . HIS A 1 516 ? 28.206 -1.601 -21.008 1.00 91.38 516 HIS A C 1
ATOM 3840 O O . HIS A 1 516 ? 29.331 -2.071 -21.172 1.00 91.38 516 HIS A O 1
ATOM 3846 N N . ALA A 1 517 ? 27.509 -1.780 -19.884 1.00 91.38 517 ALA A N 1
ATOM 3847 C CA . ALA A 1 517 ? 28.013 -2.481 -18.697 1.00 91.38 517 ALA A CA 1
ATOM 3848 C C . ALA A 1 517 ? 27.868 -4.017 -18.754 1.00 91.38 517 ALA A C 1
ATOM 3850 O O . ALA A 1 517 ? 28.345 -4.711 -17.858 1.00 91.38 517 ALA A O 1
ATOM 3851 N N . GLY A 1 518 ? 27.283 -4.548 -19.830 1.00 93.06 518 GLY A N 1
ATOM 3852 C CA . GLY A 1 518 ? 27.060 -5.976 -20.033 1.00 93.06 518 GLY A CA 1
ATOM 3853 C C . GLY A 1 518 ? 27.267 -6.414 -21.476 1.00 93.06 518 GLY A C 1
ATOM 3854 O O . GLY A 1 518 ? 27.898 -5.718 -22.275 1.00 93.06 518 GLY A O 1
ATOM 3855 N N . ILE A 1 519 ? 26.727 -7.586 -21.792 1.00 93.75 519 ILE A N 1
ATOM 3856 C CA . ILE A 1 519 ? 26.566 -8.098 -23.151 1.00 93.75 519 ILE A CA 1
ATOM 3857 C C . ILE A 1 519 ? 25.082 -8.344 -23.401 1.00 93.75 519 ILE A C 1
ATOM 3859 O O . ILE A 1 519 ? 24.405 -8.966 -22.589 1.00 93.75 519 ILE A O 1
ATOM 3863 N N . ASP A 1 520 ? 24.600 -7.891 -24.551 1.00 94.31 520 ASP A N 1
ATOM 3864 C CA . ASP A 1 520 ? 23.230 -8.142 -24.994 1.00 94.31 520 ASP A CA 1
ATOM 3865 C C . ASP A 1 520 ? 23.187 -9.506 -25.694 1.00 94.31 520 ASP A C 1
ATOM 3867 O O . ASP A 1 520 ? 23.586 -9.636 -26.856 1.00 94.31 520 ASP A O 1
ATOM 3871 N N . VAL A 1 521 ? 22.743 -10.528 -24.966 1.00 94.38 521 VAL A N 1
ATOM 3872 C CA . VAL A 1 521 ? 22.627 -11.914 -25.429 1.00 94.38 521 VAL A CA 1
ATOM 3873 C C . VAL A 1 521 ? 21.341 -12.075 -26.231 1.00 94.38 521 VAL A C 1
ATOM 3875 O O . VAL A 1 521 ? 20.261 -11.783 -25.727 1.00 94.38 521 VAL A O 1
ATOM 3878 N N . PHE A 1 522 ? 21.445 -12.559 -27.470 1.00 92.06 522 PHE A N 1
ATOM 3879 C CA . PHE A 1 522 ? 20.293 -12.731 -28.359 1.00 92.06 522 PHE A CA 1
ATOM 3880 C C . PHE A 1 522 ? 19.205 -13.620 -27.739 1.00 92.06 522 PHE A C 1
ATOM 3882 O O . PHE A 1 522 ? 19.490 -14.720 -27.265 1.00 92.06 522 PHE A O 1
ATOM 3889 N N . GLY A 1 523 ? 17.963 -13.148 -27.801 1.00 91.31 523 GLY A N 1
ATOM 3890 C CA . GLY A 1 523 ? 16.771 -13.878 -27.386 1.00 91.31 523 GLY A CA 1
ATOM 3891 C C . GLY A 1 523 ? 15.519 -13.147 -27.857 1.00 91.31 523 GLY A C 1
ATOM 3892 O O . GLY A 1 523 ? 15.498 -11.926 -27.894 1.00 91.31 523 GLY A O 1
ATOM 3893 N N . ASP A 1 524 ? 14.492 -13.884 -28.236 1.00 91.81 524 ASP A N 1
ATOM 3894 C CA . ASP A 1 524 ? 13.182 -13.369 -28.591 1.00 91.81 524 ASP A CA 1
ATOM 3895 C C . ASP A 1 524 ? 12.320 -13.209 -27.337 1.00 91.81 524 ASP A C 1
ATOM 3897 O O . ASP A 1 524 ? 12.525 -13.869 -26.317 1.00 91.81 524 ASP A O 1
ATOM 3901 N N . HIS A 1 525 ? 11.315 -12.340 -27.412 1.00 92.44 525 HIS A N 1
ATOM 3902 C CA . HIS A 1 525 ? 10.336 -12.186 -26.341 1.00 92.44 525 HIS A CA 1
ATOM 3903 C C . HIS A 1 525 ? 9.718 -13.541 -25.951 1.00 92.44 525 HIS A C 1
ATOM 3905 O O . HIS A 1 525 ? 9.254 -14.282 -26.819 1.00 92.44 525 HIS A O 1
ATOM 3911 N N . HIS A 1 526 ? 9.673 -13.821 -24.646 1.00 92.94 526 HIS A N 1
ATOM 3912 C CA . HIS A 1 526 ? 9.257 -15.091 -24.036 1.00 92.94 526 HIS A CA 1
ATOM 3913 C C . HIS A 1 526 ? 10.219 -16.283 -24.162 1.00 92.94 526 HIS A C 1
ATOM 3915 O O . HIS A 1 526 ? 9.876 -17.388 -23.730 1.00 92.94 526 HIS A O 1
ATOM 3921 N N . ASP A 1 527 ? 11.440 -16.090 -24.659 1.00 93.50 527 ASP A N 1
ATOM 3922 C CA . ASP A 1 527 ? 12.470 -17.114 -24.498 1.00 93.50 527 ASP A CA 1
ATOM 3923 C C . ASP A 1 527 ? 12.770 -17.360 -23.026 1.00 93.50 527 ASP A C 1
ATOM 3925 O O . ASP A 1 527 ? 12.949 -16.419 -22.253 1.00 93.50 527 ASP A O 1
ATOM 3929 N N . ILE A 1 528 ? 12.875 -18.631 -22.637 1.00 95.31 528 ILE A N 1
ATOM 3930 C CA . ILE A 1 528 ? 13.119 -18.995 -21.242 1.00 95.31 528 ILE A CA 1
ATOM 3931 C C . ILE A 1 528 ? 14.550 -18.621 -20.862 1.00 95.31 528 ILE A C 1
ATOM 3933 O O . ILE A 1 528 ? 15.507 -18.995 -21.537 1.00 95.31 528 ILE A O 1
ATOM 3937 N N . ILE A 1 529 ? 14.691 -17.944 -19.730 1.00 96.81 529 ILE A N 1
ATOM 3938 C CA . ILE A 1 529 ? 15.971 -17.649 -19.102 1.00 96.81 529 ILE A CA 1
ATOM 3939 C C . ILE A 1 529 ? 16.188 -18.626 -17.955 1.00 96.81 529 ILE A C 1
ATOM 3941 O O . ILE A 1 529 ? 15.317 -18.798 -17.095 1.00 96.81 529 ILE A O 1
ATOM 3945 N N . VAL A 1 530 ? 17.365 -19.245 -17.926 1.00 96.25 530 VAL A N 1
ATOM 3946 C CA . VAL A 1 530 ? 17.781 -20.166 -16.869 1.00 96.25 530 VAL A CA 1
ATOM 3947 C C . VAL A 1 530 ? 18.952 -19.620 -16.065 1.00 96.25 530 VAL A C 1
ATOM 3949 O O . VAL A 1 530 ? 19.791 -18.884 -16.583 1.00 96.25 530 VAL A O 1
ATOM 3952 N N . ALA A 1 531 ? 19.035 -20.015 -14.796 1.00 95.12 531 ALA A N 1
ATOM 3953 C CA . ALA A 1 531 ? 20.197 -19.712 -13.972 1.00 95.12 531 ALA A CA 1
ATOM 3954 C C . ALA A 1 531 ? 21.437 -20.437 -14.519 1.00 95.12 531 ALA A C 1
ATOM 3956 O O . ALA A 1 531 ? 21.436 -21.663 -14.656 1.00 95.12 531 ALA A O 1
ATOM 3957 N N . CYS A 1 532 ? 22.506 -19.692 -14.803 1.00 92.88 532 CYS A N 1
ATOM 3958 C CA . CYS A 1 532 ? 23.759 -20.263 -15.302 1.00 92.88 532 CYS A CA 1
ATOM 3959 C C . CYS A 1 532 ? 24.429 -21.187 -14.275 1.00 92.88 532 CYS A C 1
ATOM 3961 O O . CYS A 1 532 ? 25.092 -22.145 -14.662 1.00 92.88 532 CYS A O 1
ATOM 3963 N N . GLU A 1 533 ? 24.234 -20.899 -12.984 1.00 89.69 533 GLU A N 1
ATOM 3964 C CA . GLU A 1 533 ? 24.812 -21.593 -11.830 1.00 89.69 533 GLU A CA 1
ATOM 3965 C C . GLU A 1 533 ? 23.824 -21.602 -10.652 1.00 89.69 533 GLU A C 1
ATOM 3967 O O . GLU A 1 533 ? 22.847 -20.849 -10.625 1.00 89.69 533 GLU A O 1
ATOM 3972 N N . ALA A 1 534 ? 24.127 -22.397 -9.625 1.00 91.06 534 ALA A N 1
ATOM 3973 C CA . ALA A 1 534 ? 23.449 -22.320 -8.337 1.00 91.06 534 ALA A CA 1
ATOM 3974 C C . ALA A 1 534 ? 23.661 -20.939 -7.701 1.00 91.06 534 ALA A C 1
ATOM 3976 O O . ALA A 1 534 ? 24.711 -20.314 -7.876 1.00 91.06 534 ALA A O 1
ATOM 3977 N N . GLY A 1 535 ? 22.668 -20.445 -6.969 1.00 94.00 535 GLY A N 1
ATOM 3978 C CA . GLY A 1 535 ? 22.784 -19.147 -6.324 1.00 94.00 535 GLY A CA 1
ATOM 3979 C C . GLY A 1 535 ? 21.569 -18.743 -5.516 1.00 94.00 535 GLY A C 1
ATOM 3980 O O . GLY A 1 535 ? 20.676 -19.537 -5.233 1.00 94.00 535 GLY A O 1
ATOM 3981 N N . THR A 1 536 ? 21.541 -17.471 -5.139 1.00 97.50 536 THR A N 1
ATOM 3982 C CA . THR A 1 536 ? 20.445 -16.842 -4.403 1.00 97.50 536 THR A CA 1
ATOM 3983 C C . THR A 1 536 ? 20.038 -15.569 -5.117 1.00 97.50 536 THR A C 1
ATOM 3985 O O . THR A 1 536 ? 20.884 -14.716 -5.381 1.00 97.50 536 THR A O 1
ATOM 3988 N N . VAL A 1 537 ? 18.749 -15.402 -5.397 1.00 98.25 537 VAL A N 1
ATOM 3989 C CA . VAL A 1 537 ? 18.212 -14.133 -5.891 1.00 98.25 537 VAL A CA 1
ATOM 3990 C C . VAL A 1 537 ? 18.447 -13.067 -4.820 1.00 98.25 537 VAL A C 1
ATOM 3992 O O . VAL A 1 537 ? 17.899 -13.146 -3.722 1.00 98.25 537 VAL A O 1
ATOM 3995 N N . VAL A 1 538 ? 19.273 -12.066 -5.109 1.00 97.81 538 VAL A N 1
ATOM 3996 C CA . VAL A 1 538 ? 19.616 -10.995 -4.159 1.00 97.81 538 VAL A CA 1
ATOM 3997 C C . VAL A 1 538 ? 18.833 -9.716 -4.392 1.00 97.81 538 VAL A C 1
ATOM 3999 O O . VAL A 1 538 ? 18.725 -8.917 -3.454 1.00 97.81 538 VAL A O 1
ATOM 4002 N N . ASN A 1 539 ? 18.278 -9.534 -5.593 1.00 98.12 539 ASN A N 1
ATOM 4003 C CA . ASN A 1 539 ? 17.365 -8.444 -5.906 1.00 98.12 539 ASN A CA 1
ATOM 4004 C C . ASN A 1 539 ? 16.566 -8.706 -7.193 1.00 98.12 539 ASN A C 1
ATOM 4006 O O . ASN A 1 539 ? 16.979 -9.502 -8.032 1.00 98.12 539 ASN A O 1
ATOM 4010 N N . LEU A 1 540 ? 15.451 -8.002 -7.357 1.00 97.44 540 LEU A N 1
ATOM 4011 C CA . LEU A 1 540 ? 14.714 -7.881 -8.613 1.00 97.44 540 LEU A CA 1
ATOM 4012 C C . LEU A 1 540 ? 13.986 -6.534 -8.630 1.00 97.44 540 LEU A C 1
ATOM 4014 O O . LEU A 1 540 ? 13.461 -6.120 -7.598 1.00 97.44 540 LEU A O 1
ATOM 4018 N N . TYR A 1 541 ? 13.994 -5.822 -9.754 1.00 96.06 541 TYR A N 1
ATOM 4019 C CA . TYR A 1 541 ? 13.404 -4.479 -9.831 1.00 96.06 541 TYR A CA 1
ATOM 4020 C C . TYR A 1 541 ? 13.131 -4.039 -11.280 1.00 96.06 541 TYR A C 1
ATOM 4022 O O . TYR A 1 541 ? 13.758 -4.564 -12.203 1.00 96.06 541 TYR A O 1
ATOM 4030 N N . PRO A 1 542 ? 12.224 -3.065 -11.491 1.00 95.00 542 PRO A N 1
ATOM 4031 C CA . PRO A 1 542 ? 12.030 -2.372 -12.766 1.00 95.00 542 PRO A CA 1
ATOM 4032 C C . PRO A 1 542 ? 13.334 -1.911 -13.424 1.00 95.00 542 PRO A C 1
ATOM 4034 O O . PRO A 1 542 ? 14.114 -1.208 -12.788 1.00 95.00 542 PRO A O 1
ATOM 4037 N N . PHE A 1 543 ? 13.559 -2.251 -14.694 1.00 89.06 543 PHE A N 1
ATOM 4038 C CA . PHE A 1 543 ? 14.803 -1.898 -15.384 1.00 89.06 543 PHE A CA 1
ATOM 4039 C C . PHE A 1 543 ? 14.624 -0.806 -16.437 1.00 89.06 543 PHE A C 1
ATOM 4041 O O . PHE A 1 543 ? 15.345 0.190 -16.416 1.00 89.06 543 PHE A O 1
ATOM 4048 N N . TYR A 1 544 ? 13.661 -0.966 -17.348 1.00 81.44 544 TYR A N 1
ATOM 4049 C CA . TYR A 1 544 ? 13.439 -0.000 -18.423 1.00 81.44 544 TYR A CA 1
ATOM 4050 C C . TYR A 1 544 ? 11.992 -0.015 -18.941 1.00 81.44 544 TYR A C 1
ATOM 4052 O O . TYR A 1 544 ? 11.422 -1.097 -19.110 1.00 81.44 544 TYR A O 1
ATOM 4060 N N . PRO A 1 545 ? 11.409 1.152 -19.282 1.00 76.56 545 PRO A N 1
ATOM 4061 C CA . PRO A 1 545 ? 11.812 2.503 -18.874 1.00 76.56 545 PRO A CA 1
ATOM 4062 C C . PRO A 1 545 ? 11.480 2.771 -17.393 1.00 76.56 545 PRO A C 1
ATOM 4064 O O . PRO A 1 545 ? 10.741 2.015 -16.770 1.00 76.56 545 PRO A O 1
ATOM 4067 N N . ASN A 1 546 ? 12.012 3.860 -16.822 1.00 69.19 546 ASN A N 1
ATOM 4068 C CA . ASN A 1 546 ? 11.772 4.223 -15.412 1.00 69.19 546 ASN A CA 1
ATOM 4069 C C . ASN A 1 546 ? 10.278 4.424 -15.096 1.00 69.19 546 ASN A C 1
ATOM 4071 O O . ASN A 1 546 ? 9.824 4.134 -13.993 1.00 69.19 546 ASN A O 1
ATOM 4075 N N . GLU A 1 547 ? 9.522 4.924 -16.073 1.00 68.88 547 GLU A N 1
ATOM 4076 C CA . GLU A 1 547 ? 8.089 5.176 -15.978 1.00 68.88 547 GLU A CA 1
ATOM 4077 C C . GLU A 1 547 ? 7.344 4.110 -16.788 1.00 68.88 547 GLU A C 1
ATOM 4079 O O . GLU A 1 547 ? 7.417 4.110 -18.013 1.00 68.88 547 GLU A O 1
ATOM 4084 N N . ASN A 1 548 ? 6.594 3.230 -16.120 1.00 76.69 548 ASN A N 1
ATOM 4085 C CA . ASN A 1 548 ? 5.941 2.054 -16.723 1.00 76.69 548 ASN A CA 1
ATOM 4086 C C . ASN A 1 548 ? 6.962 1.039 -17.274 1.00 76.69 548 ASN A C 1
ATOM 4088 O O . ASN A 1 548 ? 7.098 0.890 -18.492 1.00 76.69 548 ASN A O 1
ATOM 4092 N N . PRO A 1 549 ? 7.692 0.343 -16.386 1.00 81.69 549 PRO A N 1
ATOM 4093 C CA . PRO A 1 549 ? 8.736 -0.584 -16.792 1.00 81.69 549 PRO A CA 1
ATOM 4094 C C . PRO A 1 549 ? 8.166 -1.712 -17.644 1.00 81.69 549 PRO A C 1
ATOM 4096 O O . PRO A 1 549 ? 7.285 -2.456 -17.215 1.00 81.69 549 PRO A O 1
ATOM 4099 N N . LEU A 1 550 ? 8.705 -1.834 -18.852 1.00 89.56 550 LEU A N 1
ATOM 4100 C CA . LEU A 1 550 ? 8.406 -2.915 -19.782 1.00 89.56 550 LEU A CA 1
ATOM 4101 C C . LEU A 1 550 ? 9.171 -4.183 -19.402 1.00 89.56 550 LEU A C 1
ATOM 4103 O O . LEU A 1 550 ? 8.693 -5.288 -19.634 1.00 89.56 550 LEU A O 1
ATOM 4107 N N . VAL A 1 551 ? 10.354 -4.010 -18.811 1.00 95.75 551 VAL A N 1
ATOM 4108 C CA . VAL A 1 551 ? 11.274 -5.094 -18.479 1.00 95.75 551 VAL A CA 1
ATOM 4109 C C . VAL A 1 551 ? 11.939 -4.876 -17.120 1.00 95.75 551 VAL A C 1
ATOM 4111 O O . VAL A 1 551 ? 11.996 -3.752 -16.609 1.00 95.75 551 VAL A O 1
ATOM 4114 N N . TRP A 1 552 ? 12.407 -5.962 -16.511 1.00 97.12 552 TRP A N 1
ATOM 4115 C CA . TRP A 1 552 ? 12.942 -6.008 -15.148 1.00 97.12 552 TRP A CA 1
ATOM 4116 C C . TRP A 1 552 ? 14.381 -6.532 -15.114 1.00 97.12 552 TRP A C 1
ATOM 4118 O O . TRP A 1 552 ? 14.859 -7.151 -16.060 1.00 97.12 552 TRP A O 1
ATOM 4128 N N . CYS A 1 553 ? 15.070 -6.281 -14.006 1.00 97.06 553 CYS A N 1
ATOM 4129 C CA . CYS A 1 553 ? 16.313 -6.946 -13.636 1.00 97.06 553 CYS A CA 1
ATOM 4130 C C . CYS A 1 553 ? 16.022 -8.071 -12.653 1.00 97.06 553 CYS A C 1
ATOM 4132 O O . CYS A 1 553 ? 15.250 -7.882 -11.710 1.00 97.06 553 CYS A O 1
ATOM 4134 N N . LEU A 1 554 ? 16.718 -9.193 -12.815 1.00 98.25 554 LEU A N 1
ATOM 4135 C CA . LEU A 1 554 ? 16.815 -10.258 -11.827 1.00 98.25 554 LEU A CA 1
ATOM 4136 C C . LEU A 1 554 ? 18.287 -10.463 -11.467 1.00 98.25 554 LEU A C 1
ATOM 4138 O O . LEU A 1 554 ? 19.082 -10.897 -12.295 1.00 98.25 554 LEU A O 1
ATOM 4142 N N . ILE A 1 555 ? 18.655 -10.164 -10.223 1.00 98.38 555 ILE A N 1
ATOM 4143 C CA . ILE A 1 555 ? 20.043 -10.241 -9.762 1.00 98.38 555 ILE A CA 1
ATOM 4144 C C . ILE A 1 555 ? 20.226 -11.453 -8.861 1.00 98.38 555 ILE A C 1
ATOM 4146 O O . ILE A 1 555 ? 19.546 -11.593 -7.840 1.00 98.38 555 ILE A O 1
ATOM 4150 N N . VAL A 1 556 ? 21.188 -12.302 -9.213 1.00 97.69 556 VAL A N 1
ATOM 4151 C CA . VAL A 1 556 ? 21.503 -13.543 -8.506 1.00 97.69 556 VAL A CA 1
ATOM 4152 C C . VAL A 1 556 ? 22.954 -13.512 -8.035 1.00 97.69 556 VAL A C 1
ATOM 4154 O O . VAL A 1 556 ? 23.873 -13.367 -8.836 1.00 97.69 556 VAL A O 1
ATOM 4157 N N . GLN A 1 557 ? 23.164 -13.671 -6.728 1.00 97.00 557 GLN A N 1
ATOM 4158 C CA . GLN A 1 557 ? 24.470 -14.003 -6.163 1.00 97.00 557 GLN A CA 1
ATOM 4159 C C . GLN A 1 557 ? 24.679 -15.500 -6.330 1.00 97.00 557 GLN A C 1
ATOM 4161 O O . GLN A 1 557 ? 24.025 -16.293 -5.649 1.00 97.00 557 GLN A O 1
ATOM 4166 N N . HIS A 1 558 ? 25.577 -15.882 -7.226 1.00 93.00 558 HIS A N 1
ATOM 4167 C CA . HIS A 1 558 ? 25.918 -17.277 -7.444 1.00 93.00 558 HIS A CA 1
ATOM 4168 C C . HIS A 1 558 ? 26.912 -17.777 -6.397 1.00 93.00 558 HIS A C 1
ATOM 4170 O O . HIS A 1 558 ? 27.674 -16.998 -5.811 1.00 93.00 558 HIS A O 1
ATOM 4176 N N . ASP A 1 559 ? 26.889 -19.089 -6.162 1.00 88.44 559 ASP A N 1
ATOM 4177 C CA . ASP A 1 559 ? 27.706 -19.759 -5.140 1.00 88.44 559 ASP A CA 1
ATOM 4178 C C . ASP A 1 559 ? 29.214 -19.673 -5.445 1.00 88.44 559 ASP A C 1
ATOM 4180 O O . ASP A 1 559 ? 30.055 -19.832 -4.563 1.00 88.44 559 ASP A O 1
ATOM 4184 N N . SER A 1 560 ? 29.566 -19.353 -6.690 1.00 84.25 560 SER A N 1
ATOM 4185 C CA . SER A 1 560 ? 30.922 -19.033 -7.131 1.00 84.25 560 SER A CA 1
ATOM 4186 C C . SER A 1 560 ? 31.463 -17.688 -6.649 1.00 84.25 560 SER A C 1
ATOM 4188 O O . SER A 1 560 ? 32.646 -17.401 -6.826 1.00 84.25 560 SER A O 1
ATOM 4190 N N . GLY A 1 561 ? 30.609 -16.846 -6.067 1.00 86.56 561 GLY A N 1
ATOM 4191 C CA . GLY A 1 561 ? 30.943 -15.483 -5.664 1.00 86.56 561 GLY A CA 1
ATOM 4192 C C . GLY A 1 561 ? 30.692 -14.433 -6.750 1.00 86.56 561 GLY A C 1
ATOM 4193 O O . GLY A 1 561 ? 30.736 -13.242 -6.442 1.00 86.56 561 GLY A O 1
ATOM 4194 N N . VAL A 1 562 ? 30.366 -14.834 -7.982 1.00 89.62 562 VAL A N 1
ATOM 4195 C CA . VAL A 1 562 ? 29.937 -13.907 -9.039 1.00 89.62 562 VAL A CA 1
ATOM 4196 C C . VAL A 1 562 ? 28.477 -13.513 -8.820 1.00 89.62 562 VAL A C 1
ATOM 4198 O O . VAL A 1 562 ? 27.632 -14.349 -8.503 1.00 89.62 562 VAL A O 1
ATOM 4201 N N . VAL A 1 563 ? 28.165 -12.234 -9.005 1.00 95.19 563 VAL A N 1
ATOM 4202 C CA . VAL A 1 563 ? 26.783 -11.762 -9.114 1.00 95.19 563 VAL A CA 1
ATOM 4203 C C . VAL A 1 563 ? 26.446 -11.586 -10.589 1.00 95.19 563 VAL A C 1
ATOM 4205 O O . VAL A 1 563 ? 27.183 -10.908 -11.303 1.00 95.19 563 VAL A O 1
ATOM 4208 N N . ILE A 1 564 ? 25.335 -12.165 -11.038 1.00 96.50 564 ILE A N 1
ATOM 4209 C CA . ILE A 1 564 ? 24.831 -12.007 -12.406 1.00 96.50 564 ILE A CA 1
ATOM 4210 C C . ILE A 1 564 ? 23.544 -11.187 -12.366 1.00 96.50 564 ILE A C 1
ATOM 4212 O O . ILE A 1 564 ? 22.631 -11.491 -11.596 1.00 96.50 564 ILE A O 1
ATOM 4216 N N . ASN A 1 565 ? 23.475 -10.156 -13.206 1.00 97.88 565 ASN A N 1
ATOM 4217 C CA . ASN A 1 565 ? 22.224 -9.501 -13.563 1.00 97.88 565 ASN A CA 1
ATOM 4218 C C . ASN A 1 565 ? 21.684 -10.142 -14.846 1.00 97.88 565 ASN A C 1
ATOM 4220 O O . ASN A 1 565 ? 22.287 -10.004 -15.911 1.00 97.88 565 ASN A O 1
ATOM 4224 N N . TYR A 1 566 ? 20.549 -10.825 -14.724 1.00 97.94 566 TYR A N 1
ATOM 4225 C CA . TYR A 1 566 ? 19.707 -11.224 -15.843 1.00 97.94 566 TYR A CA 1
ATOM 4226 C C . TYR A 1 566 ? 18.742 -10.061 -16.094 1.00 97.94 566 TYR A C 1
ATOM 4228 O O . TYR A 1 566 ? 17.668 -9.983 -15.494 1.00 97.94 566 TYR A O 1
ATOM 4236 N N . GLY A 1 567 ? 19.196 -9.092 -16.883 1.00 97.06 567 GLY A N 1
ATOM 4237 C CA . GLY A 1 567 ? 18.473 -7.868 -17.195 1.00 97.06 567 GLY A CA 1
ATOM 4238 C C . GLY A 1 567 ? 17.504 -8.034 -18.360 1.00 97.06 567 GLY A C 1
ATOM 4239 O O . GLY A 1 567 ? 17.640 -8.923 -19.196 1.00 97.06 567 GLY A O 1
ATOM 4240 N N . GLU A 1 568 ? 16.547 -7.118 -18.423 1.00 96.31 568 GLU A N 1
ATOM 4241 C CA . GLU A 1 568 ? 15.529 -7.046 -19.473 1.00 96.31 568 GLU A CA 1
ATOM 4242 C C . GLU A 1 568 ? 14.581 -8.245 -19.552 1.00 96.31 568 GLU A C 1
ATOM 4244 O O . GLU A 1 568 ? 14.126 -8.654 -20.618 1.00 96.31 568 GLU A O 1
ATOM 4249 N N . VAL A 1 569 ? 14.229 -8.792 -18.394 1.00 97.62 569 VAL A N 1
ATOM 4250 C CA . VAL A 1 569 ? 13.303 -9.921 -18.304 1.00 97.62 569 VAL A CA 1
ATOM 4251 C C . VAL A 1 569 ? 11.846 -9.467 -18.253 1.00 97.62 569 VAL A C 1
ATOM 4253 O O . VAL A 1 569 ? 11.541 -8.374 -17.768 1.00 97.62 569 VAL A O 1
ATOM 4256 N N . ASP A 1 570 ? 10.932 -10.310 -18.730 1.00 96.56 570 ASP A N 1
ATOM 4257 C CA . ASP A 1 570 ? 9.492 -10.071 -18.654 1.00 96.56 570 ASP A CA 1
ATOM 4258 C C . ASP A 1 570 ? 9.037 -10.066 -17.180 1.00 96.56 570 ASP A C 1
ATOM 4260 O O . ASP A 1 570 ? 9.198 -11.084 -16.493 1.00 96.56 570 ASP A O 1
ATOM 4264 N N . PRO A 1 571 ? 8.434 -8.977 -16.667 1.00 95.31 571 PRO A N 1
ATOM 4265 C CA . PRO A 1 571 ? 7.923 -8.933 -15.298 1.00 95.31 571 PRO A CA 1
ATOM 4266 C C . PRO A 1 571 ? 6.955 -10.066 -14.950 1.00 95.31 571 PRO A C 1
ATOM 4268 O O . PRO A 1 571 ? 6.973 -10.559 -13.819 1.00 95.31 571 PRO A O 1
ATOM 4271 N N . ALA A 1 572 ? 6.098 -10.488 -15.887 1.00 93.94 572 ALA A N 1
ATOM 4272 C CA . ALA A 1 572 ? 5.113 -11.530 -15.602 1.00 93.94 572 ALA A CA 1
ATOM 4273 C C . ALA A 1 572 ? 5.786 -12.895 -15.370 1.00 93.94 572 ALA A C 1
ATOM 4275 O O . ALA A 1 572 ? 5.343 -13.678 -14.519 1.00 93.94 572 ALA A O 1
ATOM 4276 N N . SER A 1 573 ? 6.898 -13.148 -16.062 1.00 96.69 573 SER A N 1
ATOM 4277 C CA . SER A 1 573 ? 7.687 -14.372 -15.926 1.00 96.69 573 SER A CA 1
ATOM 4278 C C . SER A 1 573 ? 8.319 -14.546 -14.537 1.00 96.69 573 SER A C 1
ATOM 4280 O O . SER A 1 573 ? 8.391 -15.666 -14.032 1.00 96.69 573 SER A O 1
ATOM 4282 N N . LEU A 1 574 ? 8.688 -13.456 -13.853 1.00 96.12 574 LEU A N 1
ATOM 4283 C CA . LEU A 1 574 ? 9.251 -13.530 -12.499 1.00 96.12 574 LEU A CA 1
ATOM 4284 C C . LEU A 1 574 ? 8.257 -14.167 -11.523 1.00 96.12 574 LEU A C 1
ATOM 4286 O O . LEU A 1 574 ? 8.613 -15.060 -10.753 1.00 96.12 574 LEU A O 1
ATOM 4290 N N . LYS A 1 575 ? 6.977 -13.779 -11.612 1.00 91.06 575 LYS A N 1
ATOM 4291 C CA . LYS A 1 575 ? 5.901 -14.416 -10.842 1.00 91.06 575 LYS A CA 1
ATOM 4292 C C . LYS A 1 575 ? 5.665 -15.855 -11.298 1.00 91.06 575 LYS A C 1
ATOM 4294 O O . LYS A 1 575 ? 5.504 -16.728 -10.448 1.00 91.06 575 LYS A O 1
ATOM 4299 N N . LYS A 1 576 ? 5.662 -16.107 -12.613 1.00 93.25 576 LYS A N 1
ATOM 4300 C CA . LYS A 1 576 ? 5.474 -17.447 -13.198 1.00 93.25 576 LYS A CA 1
ATOM 4301 C C . LYS A 1 576 ? 6.456 -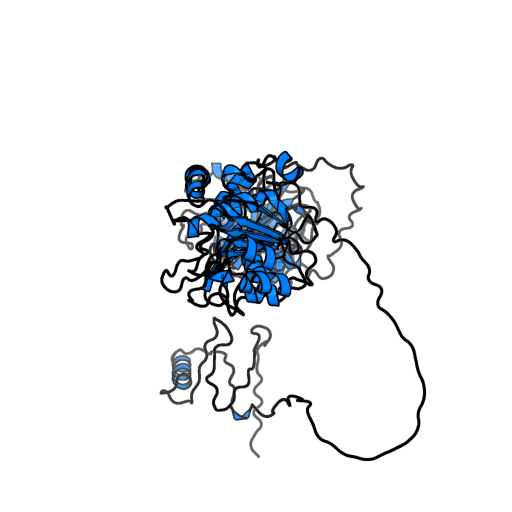18.470 -12.618 1.00 93.25 576 LYS A C 1
ATOM 4303 O O . LYS A 1 576 ? 6.038 -19.579 -12.300 1.00 93.25 576 LYS A O 1
ATOM 4308 N N . TYR A 1 577 ? 7.722 -18.093 -12.441 1.00 94.38 577 TYR A N 1
ATOM 4309 C CA . TYR A 1 577 ? 8.759 -18.977 -11.895 1.00 94.38 577 TYR A CA 1
ATOM 4310 C C . TYR A 1 577 ? 8.969 -18.837 -10.381 1.00 94.38 577 TYR A C 1
ATOM 4312 O O . TYR A 1 577 ? 9.869 -19.462 -9.826 1.00 94.38 577 TYR A O 1
ATOM 4320 N N . GLY A 1 578 ? 8.142 -18.046 -9.688 1.00 94.12 578 GLY A N 1
ATOM 4321 C CA . GLY A 1 578 ? 8.246 -17.846 -8.242 1.00 94.12 578 GLY A CA 1
ATOM 4322 C C . GLY A 1 578 ? 9.525 -17.124 -7.807 1.00 94.12 578 GLY A C 1
ATOM 4323 O O . GLY A 1 578 ? 9.990 -17.327 -6.684 1.00 94.12 578 GLY A O 1
ATOM 4324 N N . MET A 1 579 ? 10.111 -16.299 -8.679 1.00 97.56 579 MET A N 1
ATOM 4325 C CA . MET A 1 579 ? 11.311 -15.536 -8.359 1.00 97.56 579 MET A CA 1
ATOM 4326 C C . MET A 1 579 ? 10.988 -14.385 -7.414 1.00 97.56 579 MET A C 1
ATOM 4328 O O . MET A 1 579 ? 10.186 -13.500 -7.708 1.00 97.56 579 MET A O 1
ATOM 4332 N N . LYS A 1 580 ? 11.672 -14.387 -6.273 1.00 95.44 580 LYS A N 1
ATOM 4333 C CA . LYS A 1 580 ? 11.693 -13.301 -5.295 1.00 95.44 580 LYS A CA 1
ATOM 4334 C C . LYS A 1 580 ? 13.040 -13.290 -4.581 1.00 95.44 580 LYS A C 1
ATOM 4336 O O . LYS A 1 580 ? 13.754 -14.294 -4.577 1.00 95.44 580 LYS A O 1
ATOM 4341 N N . LYS A 1 581 ? 13.393 -12.168 -3.955 1.00 97.12 581 LYS A N 1
ATOM 4342 C CA . LYS A 1 581 ? 14.621 -12.045 -3.162 1.00 97.12 581 LYS A CA 1
ATOM 4343 C C . LYS A 1 581 ? 14.684 -13.150 -2.098 1.00 97.12 581 LYS A C 1
ATOM 4345 O O . LYS A 1 581 ? 13.688 -13.444 -1.444 1.00 97.12 581 LYS A O 1
ATOM 4350 N N . GLY A 1 582 ? 15.856 -13.758 -1.943 1.00 94.94 582 GLY A N 1
ATOM 4351 C CA . GLY A 1 582 ? 16.120 -14.873 -1.032 1.00 94.94 582 GLY A CA 1
ATOM 4352 C C . GLY A 1 582 ? 15.886 -16.261 -1.634 1.00 94.94 582 GLY A C 1
ATOM 4353 O O . GLY A 1 582 ? 16.351 -17.243 -1.061 1.00 94.94 582 GLY A O 1
ATOM 4354 N N . VAL A 1 583 ? 15.224 -16.374 -2.793 1.00 94.94 583 VAL A N 1
ATOM 4355 C CA . VAL A 1 583 ? 15.025 -17.673 -3.452 1.00 94.94 583 VAL A CA 1
ATOM 4356 C C . VAL A 1 583 ? 16.366 -18.252 -3.883 1.00 94.94 583 VAL A C 1
ATOM 4358 O O . VAL A 1 583 ? 17.147 -17.594 -4.573 1.00 94.94 583 VAL A O 1
ATOM 4361 N N . LYS A 1 584 ? 16.620 -19.501 -3.485 1.00 96.56 584 LYS A N 1
ATOM 4362 C CA . LYS A 1 584 ? 17.720 -20.299 -4.022 1.00 96.56 584 LYS A CA 1
ATOM 4363 C C . LYS A 1 584 ? 17.360 -20.781 -5.420 1.00 96.56 584 LYS A C 1
ATOM 4365 O O . LYS A 1 584 ? 16.259 -21.283 -5.636 1.00 96.56 584 LYS A O 1
ATOM 4370 N N . VAL A 1 585 ? 18.302 -20.648 -6.341 1.00 94.06 585 VAL A N 1
ATOM 4371 C CA . VAL A 1 585 ? 18.190 -21.154 -7.707 1.00 94.06 585 VAL A CA 1
ATOM 4372 C C . VAL A 1 585 ? 19.239 -22.226 -7.947 1.00 94.06 585 VAL A C 1
ATOM 4374 O O . VAL A 1 585 ? 20.305 -22.217 -7.330 1.00 94.06 585 VAL A O 1
ATOM 4377 N N . GLN A 1 586 ? 18.922 -23.161 -8.829 1.00 91.31 586 GLN A N 1
ATOM 4378 C CA . GLN A 1 586 ? 19.800 -24.252 -9.238 1.00 91.31 586 GLN A CA 1
ATOM 4379 C C . GLN A 1 586 ? 20.281 -24.046 -10.682 1.00 91.31 586 GLN A C 1
ATOM 4381 O O . GLN A 1 586 ? 19.576 -23.407 -11.464 1.00 91.31 586 GLN A O 1
ATOM 4386 N N . PRO A 1 587 ? 21.427 -24.627 -11.083 1.00 90.12 587 PRO A N 1
ATOM 4387 C CA . PRO A 1 587 ? 21.892 -24.551 -12.462 1.00 90.12 587 PRO A CA 1
ATOM 4388 C C . PRO A 1 587 ? 20.836 -25.094 -13.438 1.00 90.12 587 PRO A C 1
ATOM 4390 O O . PRO A 1 587 ? 20.293 -26.188 -13.247 1.00 90.12 587 PRO A O 1
ATOM 4393 N N . GLY A 1 588 ? 20.536 -24.326 -14.484 1.00 90.38 588 GLY A N 1
ATOM 4394 C CA . GLY A 1 588 ? 19.553 -24.667 -15.512 1.00 90.38 588 GLY A CA 1
ATOM 4395 C C . GLY A 1 588 ? 18.093 -24.434 -15.115 1.00 90.38 588 GLY A C 1
ATOM 4396 O O . GLY A 1 588 ? 17.211 -24.653 -15.943 1.00 90.38 588 GLY A O 1
ATOM 4397 N N . GLN A 1 589 ? 17.819 -23.986 -13.886 1.00 93.94 589 GLN A N 1
ATOM 4398 C CA . GLN A 1 589 ? 16.460 -23.693 -13.433 1.00 93.94 589 GLN A CA 1
ATOM 4399 C C . GLN A 1 589 ? 15.874 -22.519 -14.220 1.00 93.94 589 GLN A C 1
ATOM 4401 O O . GLN A 1 589 ? 16.534 -21.483 -14.282 1.00 93.94 589 GLN A O 1
ATOM 4406 N N . PRO A 1 590 ? 14.642 -22.620 -14.754 1.00 96.12 590 PRO A N 1
ATOM 4407 C CA . PRO A 1 590 ? 13.910 -21.468 -15.268 1.00 96.12 590 PRO A CA 1
ATOM 4408 C C . PRO A 1 590 ? 13.730 -20.410 -14.188 1.00 96.12 590 PRO A C 1
ATOM 4410 O O . PRO A 1 590 ? 13.178 -20.684 -13.121 1.00 96.12 590 PRO A O 1
ATOM 4413 N N . ILE A 1 591 ? 14.205 -19.206 -14.474 1.00 97.56 591 ILE A N 1
ATOM 4414 C CA . ILE A 1 591 ? 14.144 -18.074 -13.549 1.00 97.56 591 ILE A CA 1
ATOM 4415 C C . ILE A 1 591 ? 13.374 -16.896 -14.138 1.00 97.56 591 ILE A C 1
ATOM 4417 O O . ILE A 1 591 ? 12.783 -16.121 -13.396 1.00 97.56 591 ILE A O 1
ATOM 4421 N N . ALA A 1 592 ? 13.330 -16.759 -15.458 1.00 97.94 592 ALA A N 1
ATOM 4422 C CA . ALA A 1 592 ? 12.583 -15.693 -16.105 1.00 97.94 592 ALA A CA 1
ATOM 4423 C C . ALA A 1 592 ? 12.310 -16.040 -17.570 1.00 97.94 592 ALA A C 1
ATOM 4425 O O . ALA A 1 592 ? 12.637 -17.127 -18.042 1.00 97.94 592 ALA A O 1
ATOM 4426 N N . GLU A 1 593 ? 11.728 -15.095 -18.288 1.00 97.06 593 GLU A N 1
ATOM 4427 C CA . GLU A 1 593 ? 11.678 -15.058 -19.740 1.00 97.06 593 GLU A CA 1
ATOM 4428 C C . GLU A 1 593 ? 12.206 -13.716 -20.247 1.00 97.06 593 GLU A C 1
ATOM 4430 O O . GLU A 1 593 ? 12.130 -12.713 -19.538 1.00 97.06 593 GLU A O 1
ATOM 4435 N N . VAL A 1 594 ? 12.736 -13.689 -21.468 1.00 96.25 594 VAL A N 1
ATOM 4436 C CA . VAL A 1 594 ? 13.161 -12.453 -22.137 1.00 96.25 594 VAL A CA 1
ATOM 4437 C C . VAL A 1 594 ? 11.964 -11.514 -22.286 1.00 96.25 594 VAL A C 1
ATOM 4439 O O . VAL A 1 594 ? 10.912 -11.906 -22.796 1.00 96.25 594 VAL A O 1
ATOM 4442 N N . GLY A 1 595 ? 12.128 -10.272 -21.834 1.00 95.31 595 GLY A N 1
ATOM 4443 C CA . GLY A 1 595 ? 11.113 -9.230 -21.895 1.00 95.31 595 GLY A CA 1
ATOM 4444 C C . GLY A 1 595 ? 11.084 -8.497 -23.233 1.00 95.31 595 GLY A C 1
ATOM 4445 O O . GLY A 1 595 ? 11.995 -8.598 -24.055 1.00 95.31 595 GLY A O 1
ATOM 4446 N N . ARG A 1 596 ? 10.006 -7.740 -23.462 1.00 93.38 596 ARG A N 1
ATOM 4447 C CA . ARG A 1 596 ? 9.833 -6.939 -24.679 1.00 93.38 596 ARG A CA 1
ATOM 4448 C C . ARG A 1 596 ? 10.179 -5.480 -24.427 1.00 93.38 596 ARG A C 1
ATOM 4450 O O . ARG A 1 596 ? 9.451 -4.790 -23.716 1.00 93.38 596 ARG A O 1
ATOM 4457 N N . MET A 1 597 ? 11.223 -4.972 -25.074 1.00 88.25 597 MET A N 1
ATOM 4458 C CA . MET A 1 597 ? 11.471 -3.531 -25.120 1.00 88.25 597 MET A CA 1
ATOM 4459 C C . MET A 1 597 ? 10.736 -2.857 -26.286 1.00 88.25 597 MET A C 1
ATOM 4461 O O . MET A 1 597 ? 10.098 -3.493 -27.122 1.00 88.25 597 MET A O 1
ATOM 4465 N N . VAL A 1 598 ? 10.875 -1.530 -26.370 1.00 82.12 598 VAL A N 1
ATOM 4466 C CA . VAL A 1 598 ? 10.290 -0.696 -27.431 1.00 82.12 598 VAL A CA 1
ATOM 4467 C C . VAL A 1 598 ? 10.788 -1.083 -28.829 1.00 82.12 598 VAL A C 1
ATOM 4469 O O . VAL A 1 598 ? 10.011 -1.045 -29.778 1.00 82.12 598 VAL A O 1
ATOM 4472 N N . GLN A 1 599 ? 12.075 -1.411 -28.970 1.00 81.00 599 GLN A N 1
ATOM 4473 C CA . GLN A 1 599 ? 12.717 -1.591 -30.280 1.00 81.00 599 GLN A CA 1
ATOM 4474 C C . GLN A 1 599 ? 13.256 -3.003 -30.527 1.00 81.00 599 GLN A C 1
ATOM 4476 O O . GLN A 1 599 ? 13.534 -3.331 -31.677 1.00 81.00 599 GLN A O 1
ATOM 4481 N N . ASP A 1 600 ? 13.426 -3.815 -29.483 1.00 85.25 600 ASP A N 1
ATOM 4482 C CA . ASP A 1 600 ? 14.082 -5.122 -29.576 1.00 85.25 600 ASP A CA 1
ATOM 4483 C C . ASP A 1 600 ? 13.653 -6.042 -28.416 1.00 85.25 600 ASP A C 1
ATOM 4485 O O . ASP A 1 600 ? 12.864 -5.660 -27.545 1.00 85.25 600 ASP A O 1
ATOM 4489 N N . SER A 1 601 ? 14.142 -7.274 -28.407 1.00 90.50 601 SER A N 1
ATOM 4490 C CA . SER A 1 601 ? 14.086 -8.195 -27.269 1.00 90.50 601 SER A CA 1
ATOM 4491 C C . SER A 1 601 ? 15.421 -8.928 -27.197 1.00 90.50 601 SER A C 1
ATOM 4493 O O . SER A 1 601 ? 15.991 -9.265 -28.233 1.00 90.50 601 SER A O 1
ATOM 4495 N N . MET A 1 602 ? 15.968 -9.075 -25.992 1.00 93.69 602 MET A N 1
ATOM 4496 C CA . MET A 1 602 ? 17.203 -9.809 -25.714 1.00 93.69 602 MET A CA 1
ATOM 4497 C C . MET A 1 602 ? 17.381 -9.958 -24.197 1.00 93.69 602 MET A C 1
ATOM 4499 O O . MET A 1 602 ? 16.656 -9.350 -23.413 1.00 93.69 602 MET A O 1
ATOM 4503 N N . LEU A 1 603 ? 18.373 -10.740 -23.775 1.00 96.06 603 LEU A N 1
ATOM 4504 C CA . LEU A 1 603 ? 18.822 -10.769 -22.385 1.00 96.06 603 LEU A CA 1
ATOM 4505 C C . LEU A 1 603 ? 20.004 -9.811 -22.206 1.00 96.06 603 LEU A C 1
ATOM 4507 O O . LEU A 1 603 ? 21.072 -10.023 -22.782 1.00 96.06 603 LEU A O 1
ATOM 4511 N N . HIS A 1 604 ? 19.843 -8.789 -21.370 1.00 96.69 604 HIS A N 1
ATOM 4512 C CA . HIS A 1 604 ? 20.948 -7.918 -20.980 1.00 96.69 604 HIS A CA 1
ATOM 4513 C C . HIS A 1 604 ? 21.745 -8.566 -19.840 1.00 96.69 604 HIS A C 1
ATOM 4515 O O . HIS A 1 604 ? 21.260 -8.671 -18.716 1.00 96.69 604 HIS A O 1
ATOM 4521 N N . PHE A 1 605 ? 22.957 -9.043 -20.123 1.00 96.75 605 PHE A N 1
ATOM 4522 C CA . PHE A 1 605 ? 23.729 -9.880 -19.205 1.00 96.75 605 PHE A CA 1
ATOM 4523 C C . PHE A 1 605 ? 24.935 -9.131 -18.633 1.00 96.75 605 PHE A C 1
ATOM 4525 O O . PHE A 1 605 ? 25.886 -8.817 -19.354 1.00 96.75 605 PHE A O 1
ATOM 4532 N N . GLU A 1 606 ? 24.936 -8.887 -17.323 1.00 95.88 606 GLU A N 1
ATOM 4533 C CA . GLU A 1 606 ? 26.041 -8.215 -16.626 1.00 95.88 606 GLU A CA 1
ATOM 4534 C C . GLU A 1 606 ? 26.589 -9.087 -15.491 1.00 95.88 606 GLU A C 1
ATOM 4536 O O . GLU A 1 606 ? 25.859 -9.862 -14.869 1.00 95.88 606 GLU A O 1
ATOM 4541 N N . THR A 1 607 ? 27.876 -8.924 -15.184 1.00 93.31 607 THR A N 1
ATOM 4542 C CA . THR A 1 607 ? 28.564 -9.653 -14.107 1.00 93.31 607 THR A CA 1
ATOM 4543 C C . THR A 1 607 ? 29.251 -8.696 -13.143 1.00 93.31 607 THR A C 1
ATOM 4545 O O . THR A 1 607 ? 29.882 -7.726 -13.566 1.00 93.31 607 THR A O 1
ATOM 4548 N N . TYR A 1 608 ? 29.180 -8.999 -11.848 1.00 93.88 608 TYR A N 1
ATOM 4549 C CA . TYR A 1 608 ? 29.629 -8.126 -10.767 1.00 93.88 608 TYR A CA 1
ATOM 4550 C C . TYR A 1 608 ? 30.372 -8.884 -9.653 1.00 93.88 608 TYR A C 1
ATOM 4552 O O . TYR A 1 608 ? 30.179 -10.096 -9.493 1.00 93.88 608 TYR A O 1
ATOM 4560 N N . PRO A 1 609 ? 31.173 -8.174 -8.832 1.00 91.69 609 PRO A N 1
ATOM 4561 C CA . PRO A 1 609 ? 31.693 -8.697 -7.572 1.00 91.69 609 PRO A CA 1
ATOM 4562 C C . PRO A 1 609 ? 30.590 -9.102 -6.585 1.00 91.69 609 PRO A C 1
ATOM 4564 O O . PRO A 1 609 ? 29.486 -8.544 -6.593 1.00 91.69 609 PRO A O 1
ATOM 4567 N N . SER A 1 610 ? 30.929 -10.038 -5.694 1.00 91.81 610 SER A N 1
ATOM 4568 C CA . SER A 1 610 ? 30.070 -10.496 -4.597 1.00 91.81 610 SER A CA 1
ATOM 4569 C C . SER A 1 610 ? 29.487 -9.340 -3.778 1.00 91.81 610 SER A C 1
ATOM 4571 O O . SER A 1 610 ? 30.146 -8.324 -3.549 1.00 91.81 610 SER A O 1
ATOM 4573 N N . GLY A 1 611 ? 28.243 -9.503 -3.330 1.00 92.06 611 GLY A N 1
ATOM 4574 C CA . GLY A 1 611 ? 27.513 -8.509 -2.543 1.00 92.06 611 GLY A CA 1
ATOM 4575 C C . GLY A 1 611 ? 26.836 -7.411 -3.367 1.00 92.06 611 GLY A C 1
ATOM 4576 O O . GLY A 1 611 ? 26.089 -6.610 -2.805 1.00 92.06 611 GLY A O 1
ATOM 4577 N N . THR A 1 612 ? 27.031 -7.381 -4.688 1.00 95.25 612 THR A N 1
ATOM 4578 C CA . THR A 1 612 ? 26.324 -6.442 -5.568 1.00 95.25 612 THR A CA 1
ATOM 4579 C C . THR A 1 612 ? 24.831 -6.778 -5.606 1.00 95.25 612 THR A C 1
ATOM 4581 O O . THR A 1 612 ? 24.442 -7.922 -5.824 1.00 95.25 612 THR A O 1
ATOM 4584 N N . ARG A 1 613 ? 23.971 -5.779 -5.374 1.00 96.12 613 ARG A N 1
ATOM 4585 C CA . ARG A 1 613 ? 22.504 -5.956 -5.319 1.00 96.12 613 ARG A CA 1
ATOM 4586 C C . ARG A 1 613 ? 21.746 -5.134 -6.355 1.00 96.12 613 ARG A C 1
ATOM 4588 O O . ARG A 1 613 ? 20.538 -5.293 -6.475 1.00 96.12 613 ARG A O 1
ATOM 4595 N N . GLN A 1 614 ? 22.421 -4.252 -7.078 1.00 95.50 614 GLN A N 1
ATOM 4596 C CA . GLN A 1 614 ? 21.852 -3.449 -8.156 1.00 95.50 614 GLN A CA 1
ATOM 4597 C C . GLN A 1 614 ? 22.892 -3.291 -9.257 1.00 95.50 614 GLN A C 1
ATOM 4599 O O . GLN A 1 614 ? 24.091 -3.254 -8.979 1.00 95.50 614 GLN A O 1
ATOM 4604 N N . ASN A 1 615 ? 22.413 -3.192 -10.491 1.00 93.06 615 ASN A N 1
ATOM 4605 C CA . ASN A 1 615 ? 23.235 -2.851 -11.631 1.00 93.06 615 ASN A CA 1
ATOM 4606 C C . ASN A 1 615 ? 23.836 -1.456 -11.450 1.00 93.06 615 ASN A C 1
ATOM 4608 O O . ASN A 1 615 ? 23.220 -0.553 -10.879 1.00 93.06 615 ASN A O 1
ATOM 4612 N N . ILE A 1 616 ? 25.052 -1.282 -11.946 1.00 91.31 616 ILE A N 1
ATOM 4613 C CA . ILE A 1 616 ? 25.791 -0.031 -11.823 1.00 91.31 616 ILE A CA 1
ATOM 4614 C C . ILE A 1 616 ? 25.879 0.567 -13.230 1.00 91.31 616 ILE A C 1
ATOM 4616 O O . ILE A 1 616 ? 26.115 -0.134 -14.209 1.00 91.31 616 ILE A O 1
ATOM 4620 N N . SER A 1 617 ? 25.670 1.879 -13.359 1.00 89.88 617 SER A N 1
ATOM 4621 C CA . SER A 1 617 ? 25.893 2.570 -14.634 1.00 89.88 617 SER A CA 1
ATOM 4622 C C . SER A 1 617 ? 27.372 2.921 -14.775 1.00 89.88 617 SER A C 1
ATOM 4624 O O . SER A 1 617 ? 27.912 3.670 -13.956 1.00 89.88 617 SER A O 1
ATOM 4626 N N . TYR A 1 618 ? 28.024 2.470 -15.849 1.00 88.06 618 TYR A N 1
ATOM 4627 C CA . TYR A 1 618 ? 29.403 2.861 -16.137 1.00 88.06 618 TYR A CA 1
ATOM 4628 C C . TYR A 1 618 ? 29.448 4.065 -17.082 1.00 88.06 618 TYR A C 1
ATOM 4630 O O . TYR A 1 618 ? 29.093 3.961 -18.254 1.00 88.06 618 TYR A O 1
ATOM 4638 N N . LYS A 1 619 ? 29.890 5.221 -16.575 1.00 90.25 619 LYS A N 1
ATOM 4639 C CA . LYS A 1 619 ? 30.147 6.416 -17.388 1.00 90.25 619 LYS A CA 1
ATOM 4640 C C . LYS A 1 619 ? 31.629 6.530 -17.748 1.00 90.25 619 LYS A C 1
ATOM 4642 O O . LYS A 1 619 ? 32.471 6.210 -16.910 1.00 90.25 619 LYS A O 1
ATOM 4647 N N . LYS A 1 620 ? 31.968 7.017 -18.948 1.00 85.38 620 LYS A N 1
ATOM 4648 C CA . LYS A 1 620 ? 33.368 7.191 -19.385 1.00 85.38 620 LYS A CA 1
ATOM 4649 C C . LYS A 1 620 ? 34.099 8.181 -18.483 1.00 85.38 620 LYS A C 1
ATOM 4651 O O . LYS A 1 620 ? 35.256 7.946 -18.142 1.00 85.38 620 LYS A O 1
ATOM 4656 N N . SER A 1 621 ? 33.397 9.218 -18.023 1.00 89.25 621 SER A N 1
ATOM 4657 C CA . SER A 1 621 ? 33.878 10.177 -17.020 1.00 89.25 621 SER A CA 1
ATOM 4658 C C . SER A 1 621 ? 34.334 9.554 -15.693 1.00 89.25 621 SER A C 1
ATOM 4660 O O . SER A 1 621 ? 35.149 10.160 -15.001 1.00 89.25 621 SER A O 1
ATOM 4662 N N . ASN A 1 622 ? 33.896 8.336 -15.347 1.00 88.00 622 ASN A N 1
ATOM 4663 C CA . ASN A 1 622 ? 34.351 7.650 -14.133 1.00 88.00 622 ASN A CA 1
ATOM 4664 C C . ASN A 1 622 ? 35.790 7.097 -14.252 1.00 88.00 622 ASN A C 1
ATOM 4666 O O . ASN A 1 622 ? 36.390 6.739 -13.238 1.00 88.00 622 ASN A O 1
ATOM 4670 N N . GLY A 1 623 ? 36.344 7.004 -15.469 1.00 86.62 623 GLY A N 1
ATOM 4671 C CA . GLY A 1 623 ? 37.686 6.473 -15.732 1.00 86.62 623 GLY A CA 1
ATOM 4672 C C . GLY A 1 623 ? 37.820 4.952 -15.559 1.00 86.62 623 GLY A C 1
ATOM 4673 O O . GLY A 1 623 ? 36.873 4.250 -15.199 1.00 86.62 623 GLY A O 1
ATOM 4674 N N . GLU A 1 624 ? 39.014 4.416 -15.833 1.00 83.00 624 GLU A N 1
ATOM 4675 C CA . GLU A 1 624 ? 39.294 2.967 -15.783 1.00 83.00 624 GLU A CA 1
ATOM 4676 C C . GLU A 1 624 ? 39.232 2.389 -14.364 1.00 83.00 624 GLU A C 1
ATOM 4678 O O . GLU A 1 624 ? 38.800 1.256 -14.177 1.00 83.00 624 GLU A O 1
ATOM 4683 N N . GLY A 1 625 ? 39.586 3.170 -13.336 1.00 82.62 625 GLY A N 1
ATOM 4684 C CA . GLY A 1 625 ? 39.543 2.720 -11.938 1.00 82.62 625 GLY A CA 1
ATOM 4685 C C . GLY A 1 625 ? 38.143 2.322 -11.447 1.00 82.62 625 GLY A C 1
ATOM 4686 O O . GLY A 1 625 ? 38.015 1.639 -10.430 1.00 82.62 625 GLY A O 1
ATOM 4687 N N . PHE A 1 626 ? 37.092 2.715 -12.172 1.00 86.75 626 PHE A N 1
ATOM 4688 C CA . PHE A 1 626 ? 35.710 2.324 -11.903 1.00 86.75 626 PHE A CA 1
ATOM 4689 C C . PHE A 1 626 ? 35.389 0.884 -12.338 1.00 86.75 626 PHE A C 1
ATOM 4691 O O . PHE A 1 626 ? 34.425 0.303 -11.839 1.00 86.75 626 PHE A O 1
ATOM 4698 N N . LEU A 1 627 ? 36.215 0.278 -13.203 1.00 83.12 627 LEU A N 1
ATOM 4699 C CA . LEU A 1 627 ? 36.048 -1.104 -13.671 1.00 83.12 627 LEU A CA 1
ATOM 4700 C C . LEU A 1 627 ? 36.124 -2.136 -12.548 1.00 83.12 627 LEU A C 1
ATOM 4702 O O . LEU A 1 627 ? 35.562 -3.210 -12.694 1.00 83.12 627 LEU A O 1
ATOM 4706 N N . LYS A 1 628 ? 36.732 -1.808 -11.401 1.00 84.38 628 LYS A N 1
ATOM 4707 C CA . LYS A 1 628 ? 36.755 -2.687 -10.217 1.00 84.38 628 LYS A CA 1
ATOM 4708 C C . LYS A 1 628 ? 35.360 -3.084 -9.708 1.00 84.38 628 LYS A C 1
ATOM 4710 O O . LYS A 1 628 ? 35.247 -4.027 -8.934 1.00 84.38 628 LYS A O 1
ATOM 4715 N N . ASN A 1 629 ? 34.326 -2.340 -10.105 1.00 87.50 629 ASN A N 1
ATOM 4716 C CA . ASN A 1 629 ? 32.937 -2.604 -9.744 1.00 87.50 629 ASN A CA 1
ATOM 4717 C C . ASN A 1 629 ? 32.236 -3.564 -10.719 1.00 87.50 629 ASN A C 1
ATOM 4719 O O . ASN A 1 629 ? 31.077 -3.880 -10.493 1.00 87.50 629 ASN A O 1
ATOM 4723 N N . TYR A 1 630 ? 32.902 -4.012 -11.787 1.00 88.38 630 TYR A N 1
ATOM 4724 C CA . TYR A 1 630 ? 32.346 -4.906 -12.803 1.00 88.38 630 TYR A CA 1
ATOM 4725 C C . TYR A 1 630 ? 33.275 -6.087 -13.040 1.00 88.38 630 TYR A C 1
ATOM 4727 O O . TYR A 1 630 ? 34.494 -5.987 -12.900 1.00 88.38 630 TYR A O 1
ATOM 4735 N N . PHE A 1 631 ? 32.697 -7.182 -13.510 1.00 87.12 631 PHE A N 1
ATOM 4736 C CA . PHE A 1 631 ? 33.430 -8.191 -14.258 1.00 87.12 631 PHE A CA 1
ATOM 4737 C C . PHE A 1 631 ? 33.019 -8.117 -15.723 1.00 87.12 631 PHE A C 1
ATOM 4739 O O . PHE A 1 631 ? 31.875 -7.797 -16.037 1.00 87.12 631 PHE A O 1
ATOM 4746 N N . ASN A 1 632 ? 33.956 -8.398 -16.628 1.00 87.06 632 ASN A N 1
ATOM 4747 C CA . ASN A 1 632 ? 33.639 -8.503 -18.045 1.00 87.06 632 ASN A CA 1
ATOM 4748 C C . ASN A 1 632 ? 32.979 -9.874 -18.312 1.00 87.06 632 ASN A C 1
ATOM 4750 O O . ASN A 1 632 ? 33.666 -10.892 -18.180 1.00 87.06 632 ASN A O 1
ATOM 4754 N N . PRO A 1 633 ? 31.705 -9.926 -18.750 1.00 90.62 633 PRO A N 1
ATOM 4755 C CA . PRO A 1 633 ? 30.998 -11.188 -18.970 1.00 90.62 633 PRO A CA 1
ATOM 4756 C C . PRO A 1 633 ? 31.472 -11.945 -20.221 1.00 90.62 633 PRO A C 1
ATOM 4758 O O . PRO A 1 633 ? 31.055 -13.079 -20.435 1.00 90.62 633 PRO A O 1
ATOM 4761 N N . THR A 1 634 ? 32.344 -11.359 -21.053 1.00 88.81 634 THR A N 1
ATOM 4762 C CA . THR A 1 634 ? 32.761 -11.932 -22.346 1.00 88.81 634 THR A CA 1
ATOM 4763 C C . THR A 1 634 ? 33.306 -13.350 -22.204 1.00 88.81 634 THR A C 1
ATOM 4765 O O . THR A 1 634 ? 32.778 -14.274 -22.811 1.00 88.81 634 THR A O 1
ATOM 4768 N N . GLN A 1 635 ? 34.346 -13.549 -21.390 1.00 83.12 635 GLN A N 1
ATOM 4769 C CA . GLN A 1 635 ? 34.981 -14.867 -21.258 1.00 83.12 635 GLN A CA 1
ATOM 4770 C C . GLN A 1 635 ? 34.042 -15.896 -20.614 1.00 83.12 635 GLN A C 1
ATOM 4772 O O . GLN A 1 635 ? 34.081 -17.072 -20.974 1.00 83.12 635 GLN A O 1
ATOM 4777 N N . TYR A 1 636 ? 33.167 -15.444 -19.712 1.00 85.56 636 TYR A N 1
ATOM 4778 C CA . TYR A 1 636 ? 32.132 -16.274 -19.106 1.00 85.56 636 TYR A CA 1
ATOM 4779 C C . TYR A 1 636 ? 31.147 -16.786 -20.167 1.00 85.56 636 TYR A C 1
ATOM 4781 O O . TYR A 1 636 ? 30.974 -17.993 -20.329 1.00 85.56 636 TYR A O 1
ATOM 4789 N N . LEU A 1 637 ? 30.572 -15.881 -20.963 1.00 90.31 637 LEU A N 1
ATOM 4790 C CA . LEU A 1 637 ? 29.626 -16.233 -22.019 1.00 90.31 637 LEU A CA 1
ATOM 4791 C C . LEU A 1 637 ? 30.278 -17.051 -23.141 1.00 90.31 637 LEU A C 1
ATOM 4793 O O . LEU A 1 637 ? 29.644 -17.974 -23.633 1.00 90.31 637 LEU A O 1
ATOM 4797 N N . LEU A 1 638 ? 31.539 -16.800 -23.509 1.00 87.56 638 LEU A N 1
ATOM 4798 C CA . LEU A 1 638 ? 32.268 -17.631 -24.483 1.00 87.56 638 LEU A CA 1
ATOM 4799 C C . LEU A 1 638 ? 32.428 -19.082 -24.003 1.00 87.56 638 LEU A C 1
ATOM 4801 O O . LEU A 1 638 ? 32.243 -20.029 -24.773 1.00 87.56 638 LEU A O 1
ATOM 4805 N N . ALA A 1 639 ? 32.717 -19.276 -22.713 1.00 83.31 639 ALA A N 1
ATOM 4806 C CA . ALA A 1 639 ? 32.780 -20.609 -22.124 1.00 83.31 639 ALA A CA 1
ATOM 4807 C C . ALA A 1 639 ? 31.404 -21.302 -22.131 1.00 83.31 639 ALA A C 1
ATOM 4809 O O . ALA A 1 639 ? 31.318 -22.483 -22.468 1.00 83.31 639 ALA A O 1
ATOM 4810 N N . LEU A 1 640 ? 30.322 -20.579 -21.822 1.00 88.06 640 LEU A N 1
ATOM 4811 C CA . LEU A 1 640 ? 28.957 -21.118 -21.886 1.00 88.06 640 LEU A CA 1
ATOM 4812 C C . LEU A 1 640 ? 28.490 -21.397 -23.324 1.00 88.06 640 LEU A C 1
ATOM 4814 O O . LEU A 1 640 ? 27.814 -22.395 -23.573 1.00 88.06 640 LEU A O 1
ATOM 4818 N N . ALA A 1 641 ? 28.869 -20.555 -24.282 1.00 88.62 641 ALA A N 1
ATOM 4819 C CA . ALA A 1 641 ? 28.493 -20.696 -25.685 1.00 88.62 641 ALA A CA 1
ATOM 4820 C C . ALA A 1 641 ? 29.080 -21.965 -26.321 1.00 88.62 641 ALA A C 1
ATOM 4822 O O . ALA A 1 641 ? 28.445 -22.572 -27.183 1.00 88.62 641 ALA A O 1
ATOM 4823 N N . THR A 1 642 ? 30.265 -22.382 -25.865 1.00 83.12 642 THR A N 1
ATOM 4824 C CA . THR A 1 642 ? 30.981 -23.563 -26.371 1.00 83.12 642 THR A CA 1
ATOM 4825 C C . THR A 1 642 ? 30.717 -24.831 -25.556 1.00 83.12 642 THR A C 1
ATOM 4827 O O . THR A 1 642 ? 30.638 -25.914 -26.129 1.00 83.12 642 THR A O 1
ATOM 4830 N N . LYS A 1 643 ? 30.592 -24.722 -24.224 1.00 79.56 643 LYS A N 1
ATOM 4831 C CA . LYS A 1 643 ? 30.547 -25.877 -23.300 1.00 79.56 643 LYS A CA 1
ATOM 4832 C C . LYS A 1 643 ? 29.277 -25.972 -22.458 1.00 79.56 643 LYS A C 1
ATOM 4834 O O . LYS A 1 643 ? 29.083 -26.983 -21.786 1.00 79.56 643 LYS A O 1
ATOM 4839 N N . GLY A 1 644 ? 28.456 -24.924 -22.430 1.00 81.00 644 GLY A N 1
ATOM 4840 C CA . GLY A 1 644 ? 27.221 -24.908 -21.654 1.00 81.00 644 GLY A CA 1
ATOM 4841 C C . GLY A 1 644 ? 26.222 -25.941 -22.168 1.00 81.00 644 GLY A C 1
ATOM 4842 O O . GLY A 1 644 ? 26.193 -26.255 -23.359 1.00 81.00 644 GLY A O 1
ATOM 4843 N N . LYS A 1 645 ? 25.396 -26.473 -21.275 1.00 80.00 645 LYS A N 1
ATOM 4844 C CA . LYS A 1 645 ? 24.209 -27.241 -21.656 1.00 80.00 645 LYS A CA 1
ATOM 4845 C C . LYS A 1 645 ? 23.111 -26.331 -22.180 1.00 80.00 645 LYS A C 1
ATOM 4847 O O . LYS A 1 645 ? 23.079 -25.136 -21.807 1.00 80.00 645 LYS A O 1
#

Sequence (645 aa):
MADSICGEVEGDYSVVKVQLAGGGKEDKPVRPTKGTQLVWGGKDLSSPWGHLAALIEKGGGSVSYTYVHAADLKEPLVVVTDEGETHEDAPADEPKKAAGDKPAASGDKPAEVKHSTGGAEGHGPLFDIGVDFQFAGNTARVWAHPHAFMAGPRPLVIVLHGINGKSHKLHPSLDEKAIHVGKLAGKLIEDGKVTPLIIAAPTEFSDGPWQKFDTTKFVAEVEAAVRSQSVEIDHDNVSLVGHSGAGGSPGAGLNKIAAEGGVFDGHKLKVFGITDTCITDNNAKAYADGLAKNDTTAIYAMHKGTGGWVAYTGQTTFSKALGADQESNATEPAEDSQDVDEKLYDNGGKKPLRVSIKIKAARLAAHHKEWTAAGGYHVDVGAHNDMVPMWFWWALPRWYPATEEDKNGGLKPHPIDDPKPDDPAKPPVISGGEWANVPPAADAWADPGIDPKATGAALFAPATGLYWPVRNPKSHYGRAVCFIGSDGHGYGVGKSASGRNFLAGRPADGNPDRYHAGIDVFGDHHDIIVACEAGTVVNLYPFYPNENPLVWCLIVQHDSGVVINYGEVDPASLKKYGMKKGVKVQPGQPIAEVGRMVQDSMLHFETYPSGTRQNISYKKSNGEGFLKNYFNPTQYLLALATKGK

Secondary structure (DSSP, 8-state):
------------TTSS--------TTPPP--SSTTPPP----SSTTSHHHHHHHHHHHTT---------GGG-----------------------------PPP---PPPPP----S--PPP-SHHHHT-EEEEETTEEEEEEE-GGGTTSSEEEEEEEE----TTT--SSTTB-TTSBBHHHHHHHHHHTTSB---EEEEE----SSTTTT--HHHHHHHHHHHHHTTT-EEEEEEEEEEEEGGGGTSTTSHHHHHHHTTTEETTEEPSEEEEES----HHHHHHHHHHTTT-SS-EEEEEE-SS-SSS----HHHHHHHHT--EEE----TT--GGGEEEEEEESTTPSSPEEEEEE-HHHHHHHHHHHHHTTSB-S--HHHHTHHHHHHHHHHHHHSBPPHHHHHTTTS----------S---------PPPTTPPPPPPPP---S-PBPPSS---PPP-S----SEE-SS-TTTT---EEBTTS-EESSSTTHHHHSTT-B--TTS-TTBB--SEEEE--TTPEEE-SSSEEEEEEEEEE-SSS-SEEEEEEEETTS-EEEEEEE-HHHHHHTT--TT-EE-TT-EEEEB---SS--EEEEEEE-TT--S----BGGG-GGGGGG-B-SHHHHHHHHHH--

pLDDT: mean 78.82, std 22.07, range [26.52, 98.81]

Radius of gyration: 32.31 Å; chains: 1; bounding box: 98×66×95 Å